Protein AF-A0A6B9T9U8-F1 (afdb_monomer_lite)

Radius of gyration: 28.08 Å; chains: 1; bounding box: 67×56×85 Å

Secondary structure (DSSP, 8-state):
--HHHHHHTTT-S--HHHHHHHHHTB-SS-B-HHHHHHHHHHHHHHHHHTTSS-HHHHHT-HHHHHHHHHHHHTS-SHHHHHHHHHHHHHTGGG-TT-HHHHHHHHHHHHHTT-HHHHHHHHHHHHHH-TT-HHHHHHHHHHHHHTT-HHHHHHHHHHHHHHSTT-HHHHHHHHHHHHT--HHHHHS--SSHHHHHHHHHS-TT-HHHHHHHHHHHTSS--HHHHHHHHHHHT-EEEE--SSSEEEEEEETTEEEEEEESS-HHHHHTS-HHHHHHHHHTHHHHHHHHHHHHTTTS-GGGEEEEEEEE-TTS-EEEEEEETT---EEEEEE-TT--B--------EEEEEEESSS---HHHHHHHHHHHH----EEEEEETTEEEEEETTEEEEEEEESSPPGGGHHHHHHTT-TT-TTHHHHHHH-SEEEEEEEE-SSS-HHHHHHHHHHHHHHHHTSTTEEEEEETTEEE-HHHHHHHGGGGGGT---HHHH-EEEEEE-SS-EEEEEESGGGGT--EEEEEEE-S-HHHHHHHHHHHHHHHHHT-----TT-EE-SSTT--EEEEEEE-SSSSSEEEEEPPPS------S-------

Structure (mmCIF, N/CA/C/O backbone):
data_AF-A0A6B9T9U8-F1
#
_entry.id   AF-A0A6B9T9U8-F1
#
loop_
_atom_site.group_PDB
_atom_site.id
_atom_site.type_symbol
_atom_site.label_atom_id
_atom_site.label_alt_id
_atom_site.label_comp_id
_atom_site.label_asym_id
_atom_site.label_entity_id
_atom_site.label_seq_id
_atom_site.pdbx_PDB_ins_code
_atom_site.Cartn_x
_atom_site.Cartn_y
_atom_site.Cartn_z
_atom_site.occupancy
_atom_site.B_iso_or_equiv
_atom_site.auth_seq_id
_atom_site.auth_comp_id
_atom_site.auth_asym_id
_atom_site.auth_atom_id
_atom_site.pdbx_PDB_model_num
ATOM 1 N N . MET A 1 1 ? 21.891 10.801 -8.562 1.00 57.41 1 MET A N 1
ATOM 2 C CA . MET A 1 1 ? 21.589 10.541 -9.995 1.00 57.41 1 MET A CA 1
ATOM 3 C C . MET A 1 1 ? 22.778 10.953 -10.886 1.00 57.41 1 MET A C 1
ATOM 5 O O . MET A 1 1 ? 23.517 11.842 -10.484 1.00 57.41 1 MET A O 1
ATOM 9 N N . SER A 1 2 ? 23.027 10.328 -12.053 1.00 59.81 2 SER A N 1
ATOM 10 C CA . SER A 1 2 ? 24.164 10.709 -12.928 1.00 59.81 2 SER A CA 1
ATOM 11 C C . SER A 1 2 ? 23.860 11.951 -13.785 1.00 59.81 2 SER A C 1
ATOM 13 O O . SER A 1 2 ? 22.699 12.237 -14.079 1.00 59.81 2 SER A O 1
ATOM 15 N N . GLY A 1 3 ? 24.895 12.685 -14.219 1.00 62.59 3 GLY A N 1
ATOM 16 C CA . GLY A 1 3 ? 24.739 13.912 -15.022 1.00 62.59 3 GLY A CA 1
ATOM 17 C C . GLY A 1 3 ? 23.951 13.718 -16.326 1.00 62.59 3 GLY A C 1
ATOM 18 O O . GLY A 1 3 ? 23.125 14.557 -16.661 1.00 62.59 3 GLY A O 1
ATOM 19 N N . LYS A 1 4 ? 24.098 12.560 -16.986 1.00 67.06 4 LYS A N 1
ATOM 20 C CA . LYS A 1 4 ? 23.342 12.214 -18.206 1.00 67.06 4 LYS A CA 1
ATOM 21 C C . LYS A 1 4 ? 21.826 12.126 -17.976 1.00 67.06 4 LYS A C 1
ATOM 23 O O . LYS A 1 4 ? 21.056 12.428 -18.881 1.00 67.06 4 LYS A O 1
ATOM 28 N N . VAL A 1 5 ? 21.375 11.716 -16.785 1.00 70.88 5 VAL A N 1
ATOM 29 C CA . VAL A 1 5 ? 19.930 11.662 -16.490 1.00 70.88 5 VAL A CA 1
ATOM 30 C C . VAL A 1 5 ? 19.358 13.069 -16.364 1.00 70.88 5 VAL A C 1
ATOM 32 O O . VAL A 1 5 ? 18.259 13.325 -16.843 1.00 70.88 5 VAL A O 1
ATOM 35 N N . ARG A 1 6 ? 20.125 13.999 -15.779 1.00 76.50 6 ARG A N 1
ATOM 36 C CA . ARG A 1 6 ? 19.736 15.413 -15.694 1.00 76.50 6 ARG A CA 1
ATOM 37 C C . ARG A 1 6 ? 19.635 16.053 -17.078 1.00 76.50 6 ARG A C 1
ATOM 39 O O . ARG A 1 6 ? 18.700 16.810 -17.307 1.00 76.50 6 ARG A O 1
ATOM 46 N N . ASP A 1 7 ? 20.509 15.677 -18.012 1.00 78.69 7 ASP A N 1
ATOM 47 C CA . ASP A 1 7 ? 20.436 16.146 -19.404 1.00 78.69 7 ASP A CA 1
ATOM 48 C C . ASP A 1 7 ? 19.134 15.713 -20.102 1.00 78.69 7 ASP A C 1
ATOM 50 O O . ASP A 1 7 ? 18.573 16.472 -20.889 1.00 78.69 7 ASP A O 1
ATOM 54 N N . CYS A 1 8 ? 18.604 14.526 -19.779 1.00 81.12 8 CYS A N 1
ATOM 55 C CA . CYS A 1 8 ? 17.328 14.048 -20.326 1.00 81.12 8 CYS A CA 1
ATOM 56 C C . CYS A 1 8 ? 16.124 14.858 -19.819 1.00 81.12 8 CYS A C 1
ATOM 58 O O . CYS A 1 8 ? 15.069 14.844 -20.441 1.00 81.12 8 CYS A O 1
ATOM 60 N N . MET A 1 9 ? 16.267 15.558 -18.693 1.00 85.25 9 MET A N 1
ATOM 61 C CA . MET A 1 9 ? 15.198 16.329 -18.053 1.00 85.25 9 MET A CA 1
ATOM 62 C C . MET A 1 9 ? 15.313 17.835 -18.331 1.00 85.25 9 MET A C 1
ATOM 64 O O . MET A 1 9 ? 14.672 18.627 -17.651 1.00 85.25 9 MET A O 1
ATOM 68 N N . ALA A 1 10 ? 16.119 18.252 -19.314 1.00 83.25 10 ALA A N 1
ATOM 69 C CA . ALA A 1 10 ? 16.402 19.668 -19.568 1.00 83.25 10 ALA A CA 1
ATOM 70 C C . ALA A 1 10 ? 15.153 20.516 -19.879 1.00 83.25 10 ALA A C 1
ATOM 72 O O . ALA A 1 10 ? 15.107 21.685 -19.501 1.00 83.25 10 ALA A O 1
ATOM 73 N N . ASP A 1 11 ? 14.148 19.925 -20.530 1.00 88.19 11 ASP A N 1
ATOM 74 C CA . ASP A 1 11 ? 12.878 20.581 -20.868 1.00 88.19 11 ASP A CA 1
ATOM 75 C C . ASP A 1 11 ? 11.760 20.288 -19.842 1.00 88.19 11 ASP A C 1
ATOM 77 O O . ASP A 1 11 ? 10.593 20.591 -20.098 1.00 88.19 11 ASP A O 1
ATOM 81 N N . SER A 1 12 ? 12.099 19.685 -18.694 1.00 94.06 12 SER A N 1
ATOM 82 C CA . SER A 1 12 ? 11.129 19.331 -17.654 1.00 94.06 12 SER A CA 1
ATOM 83 C C . SER A 1 12 ? 10.611 20.559 -16.901 1.00 94.06 12 SER A C 1
ATOM 85 O O . SER A 1 12 ? 11.309 21.559 -16.722 1.00 94.06 12 SER A O 1
ATOM 87 N N . VAL A 1 13 ? 9.383 20.459 -16.392 1.00 94.94 13 VAL A N 1
ATOM 88 C CA . VAL A 1 13 ? 8.813 21.412 -15.432 1.00 94.94 13 VAL A CA 1
ATOM 89 C C . VAL A 1 13 ? 9.414 21.283 -14.028 1.00 94.94 13 VAL A C 1
ATOM 91 O O . VAL A 1 13 ? 9.210 22.184 -13.213 1.00 94.94 13 VAL A O 1
ATOM 94 N N . LEU A 1 14 ? 10.129 20.192 -13.730 1.00 94.62 14 LEU A N 1
ATOM 95 C CA . LEU A 1 14 ? 10.857 20.020 -12.473 1.00 94.62 14 LEU A CA 1
ATOM 96 C C . LEU A 1 14 ? 12.117 20.891 -12.485 1.00 94.62 14 LEU A C 1
ATOM 98 O O . LEU A 1 14 ? 13.016 20.701 -13.307 1.00 94.62 14 LEU A O 1
ATOM 102 N N . GLY A 1 15 ? 12.185 21.851 -11.564 1.00 92.19 15 GLY A N 1
ATOM 103 C CA . GLY A 1 15 ? 13.358 22.689 -11.385 1.00 92.19 15 GLY A CA 1
ATOM 104 C C . GLY A 1 15 ? 14.465 21.992 -10.585 1.00 92.19 15 GLY A C 1
ATOM 105 O O . GLY A 1 15 ? 14.296 20.878 -10.084 1.00 92.19 15 GLY A O 1
ATOM 106 N N . PRO A 1 16 ? 15.627 22.653 -10.429 1.00 91.00 16 PRO A N 1
ATOM 107 C CA . PRO A 1 16 ? 16.719 22.136 -9.610 1.00 91.00 16 PRO A CA 1
ATOM 108 C C . PRO A 1 16 ? 16.324 21.879 -8.150 1.00 91.00 16 PRO A C 1
ATOM 110 O O . PRO A 1 16 ? 16.787 20.899 -7.579 1.00 91.00 16 PRO A O 1
ATOM 113 N N . GLU A 1 17 ? 15.466 22.728 -7.571 1.00 93.06 17 GLU A N 1
ATOM 114 C CA . GLU A 1 17 ? 14.981 22.586 -6.189 1.00 93.06 17 GLU A CA 1
ATOM 115 C C . GLU A 1 17 ? 14.070 21.360 -6.041 1.00 93.06 17 GLU A C 1
ATOM 117 O O . GLU A 1 17 ? 14.211 20.590 -5.089 1.00 93.06 17 GLU A O 1
ATOM 122 N N . GLU A 1 18 ? 13.173 21.128 -7.005 1.00 94.56 18 GLU A N 1
ATOM 123 C CA . GLU A 1 18 ? 12.340 19.925 -7.033 1.00 94.56 18 GLU A CA 1
ATOM 124 C C . GLU A 1 18 ? 13.182 18.655 -7.168 1.00 94.56 18 GLU A C 1
ATOM 126 O O . GLU A 1 18 ? 12.938 17.677 -6.466 1.00 94.56 18 GLU A O 1
ATOM 131 N N . ILE A 1 19 ? 14.192 18.669 -8.042 1.00 93.19 19 ILE A N 1
ATOM 132 C CA . ILE A 1 19 ? 15.103 17.532 -8.225 1.00 93.19 19 ILE A CA 1
ATOM 133 C C . ILE A 1 19 ? 15.910 17.268 -6.951 1.00 93.19 19 ILE A C 1
ATOM 135 O O . ILE A 1 19 ? 16.050 16.112 -6.568 1.00 93.19 19 ILE A O 1
ATOM 139 N N . GLU A 1 20 ? 16.424 18.304 -6.287 1.00 92.62 20 GLU A N 1
ATOM 140 C CA . GLU A 1 20 ? 17.148 18.161 -5.016 1.00 92.62 20 GLU A CA 1
ATOM 141 C C . GLU A 1 20 ? 16.243 17.590 -3.918 1.00 92.62 20 GLU A C 1
ATOM 143 O O . GLU A 1 20 ? 16.653 16.694 -3.183 1.00 92.62 20 GLU A O 1
ATOM 148 N N . THR A 1 21 ? 14.989 18.044 -3.858 1.00 92.06 21 THR A N 1
ATOM 149 C CA . THR A 1 21 ? 13.997 17.508 -2.918 1.00 92.06 21 THR A CA 1
ATOM 150 C C . THR A 1 21 ? 13.725 16.032 -3.201 1.00 92.06 21 THR A C 1
ATOM 152 O O . THR A 1 21 ? 13.789 15.215 -2.288 1.00 92.06 21 THR A O 1
ATOM 155 N N . LEU A 1 22 ? 13.499 15.665 -4.464 1.00 92.00 22 LEU A N 1
ATOM 156 C CA . LEU A 1 22 ? 13.301 14.274 -4.877 1.00 92.00 22 LEU A CA 1
ATOM 157 C C . LEU A 1 22 ? 14.518 13.397 -4.559 1.00 92.00 22 LEU A C 1
ATOM 159 O O . LEU A 1 22 ? 14.362 12.297 -4.048 1.00 92.00 22 LEU A O 1
ATOM 163 N N . GLU A 1 23 ? 15.734 13.886 -4.800 1.00 91.69 23 GLU A N 1
ATOM 164 C CA . GLU A 1 23 ? 16.964 13.171 -4.442 1.00 91.69 23 GLU A CA 1
ATOM 165 C C . GLU A 1 23 ? 17.125 13.002 -2.921 1.00 91.69 23 GLU A C 1
ATOM 167 O O . GLU A 1 23 ? 17.728 12.020 -2.499 1.00 91.69 23 GLU A O 1
ATOM 172 N N . SER A 1 24 ? 16.568 13.904 -2.104 1.00 91.50 24 SER A N 1
ATOM 173 C CA . SER A 1 24 ? 16.678 13.849 -0.638 1.00 91.50 24 SER A CA 1
ATOM 174 C C . SER A 1 24 ? 15.858 12.739 0.031 1.00 91.50 24 SER A C 1
ATOM 176 O O . SER A 1 24 ? 16.153 12.386 1.169 1.00 91.50 24 SER A O 1
ATOM 178 N N . PHE A 1 25 ? 14.880 12.155 -0.670 1.00 84.38 25 PHE A N 1
ATOM 179 C CA . PHE A 1 25 ? 14.114 10.996 -0.185 1.00 84.38 25 PHE A CA 1
ATOM 180 C C . PHE A 1 25 ? 14.916 9.684 -0.227 1.00 84.38 25 PHE A C 1
ATOM 182 O O . PHE A 1 25 ? 14.414 8.642 0.183 1.00 84.38 25 PHE A O 1
ATOM 189 N N . SER A 1 26 ? 16.147 9.711 -0.743 1.00 83.31 26 SER A N 1
ATOM 190 C CA . SER A 1 26 ? 17.066 8.577 -0.712 1.00 83.31 26 SER A CA 1
ATOM 191 C C . SER A 1 26 ? 18.318 8.948 0.073 1.00 83.31 26 SER A C 1
ATOM 193 O O . SER A 1 26 ? 18.995 9.927 -0.249 1.00 83.31 26 SER A O 1
ATOM 195 N N . ASP A 1 27 ? 18.659 8.153 1.085 1.00 75.00 27 ASP A N 1
ATOM 196 C CA . ASP A 1 27 ? 19.883 8.334 1.878 1.00 75.00 27 ASP A CA 1
ATOM 197 C C . ASP A 1 27 ? 21.062 7.480 1.373 1.00 75.00 27 ASP A C 1
ATOM 199 O O . ASP A 1 27 ? 22.164 7.525 1.924 1.00 75.00 27 ASP A O 1
ATOM 203 N N . GLY A 1 28 ? 20.844 6.741 0.280 1.00 69.75 28 GLY A N 1
ATOM 204 C CA . GLY A 1 28 ? 21.808 5.822 -0.320 1.00 69.75 28 GLY A CA 1
ATOM 205 C C . GLY A 1 28 ? 21.727 4.386 0.203 1.00 69.75 28 GLY A C 1
ATOM 206 O O . GLY A 1 28 ? 22.351 3.523 -0.407 1.00 69.75 28 GLY A O 1
ATOM 207 N N . SER A 1 29 ? 20.957 4.131 1.264 1.00 65.19 29 SER A N 1
ATOM 208 C CA . SER A 1 29 ? 20.604 2.786 1.745 1.00 65.19 29 SER A CA 1
ATOM 209 C C . SER A 1 29 ? 19.120 2.480 1.578 1.00 65.19 29 SER A C 1
ATOM 211 O O . SER A 1 29 ? 18.763 1.415 1.097 1.00 65.19 29 SER A O 1
ATOM 213 N N . THR A 1 30 ? 18.255 3.436 1.904 1.00 68.50 30 THR A N 1
ATOM 214 C CA . THR A 1 30 ? 16.802 3.315 1.796 1.00 68.50 30 THR A CA 1
ATOM 215 C C . THR A 1 30 ? 16.254 4.443 0.933 1.00 68.50 30 THR A C 1
ATOM 217 O O . THR A 1 30 ? 16.894 5.483 0.737 1.00 68.50 30 THR A O 1
ATOM 220 N N . THR A 1 31 ? 15.085 4.215 0.340 1.00 80.56 31 THR A N 1
ATOM 221 C CA . THR A 1 31 ? 14.420 5.204 -0.510 1.00 80.56 31 THR A CA 1
ATOM 222 C C . THR A 1 31 ? 12.949 5.297 -0.137 1.00 80.56 31 THR A C 1
ATOM 224 O O . THR A 1 31 ? 12.203 4.339 -0.324 1.00 80.56 31 THR A O 1
ATOM 227 N N . ASP A 1 32 ? 12.520 6.468 0.335 1.00 80.38 32 ASP A N 1
ATOM 228 C CA . ASP A 1 32 ? 11.115 6.765 0.623 1.00 80.38 32 ASP A CA 1
ATOM 229 C C . ASP A 1 32 ? 10.344 7.031 -0.681 1.00 80.38 32 ASP A C 1
ATOM 231 O O . ASP A 1 32 ? 10.138 8.167 -1.122 1.00 80.38 32 ASP A O 1
ATOM 235 N N . CYS A 1 33 ? 9.959 5.943 -1.348 1.00 85.19 33 CYS A N 1
ATOM 236 C CA . CYS A 1 33 ? 9.251 5.989 -2.624 1.00 85.19 33 CYS A CA 1
ATOM 237 C C . CYS A 1 33 ? 7.841 6.582 -2.479 1.00 85.19 33 CYS A C 1
ATOM 239 O O . CYS A 1 33 ? 7.398 7.329 -3.355 1.00 85.19 33 CYS A O 1
ATOM 241 N N . SER A 1 34 ? 7.157 6.310 -1.367 1.00 76.19 34 SER A N 1
ATOM 242 C CA . SER A 1 34 ? 5.830 6.861 -1.077 1.00 76.19 34 SER A CA 1
ATOM 243 C C . SER A 1 34 ? 5.881 8.382 -0.924 1.00 76.19 34 SER A C 1
ATOM 245 O O . SER A 1 34 ? 5.108 9.088 -1.578 1.00 76.19 34 SER A O 1
ATOM 247 N N . GLY A 1 35 ? 6.853 8.901 -0.167 1.00 74.00 35 GLY A N 1
ATOM 248 C CA . GLY A 1 35 ? 7.089 10.337 -0.026 1.00 74.00 35 GLY A CA 1
ATOM 249 C C . GLY A 1 35 ? 7.425 11.024 -1.354 1.00 74.00 35 GLY A C 1
ATOM 250 O O . GLY A 1 35 ? 6.921 12.116 -1.633 1.00 74.00 35 GLY A O 1
ATOM 251 N N . MET A 1 36 ? 8.191 10.369 -2.240 1.00 88.25 36 MET A N 1
ATOM 252 C CA . MET A 1 36 ? 8.434 10.885 -3.596 1.00 88.25 36 MET A CA 1
ATOM 253 C C . MET A 1 36 ? 7.139 11.015 -4.411 1.00 88.25 36 MET A C 1
ATOM 255 O O . MET A 1 36 ? 6.932 12.035 -5.077 1.00 88.25 36 MET A O 1
ATOM 259 N N . LEU A 1 37 ? 6.268 9.999 -4.385 1.00 79.69 37 LEU A N 1
ATOM 260 C CA . LEU A 1 37 ? 4.998 10.016 -5.120 1.00 79.69 37 LEU A CA 1
ATOM 261 C C . LEU A 1 37 ? 4.042 11.083 -4.574 1.00 79.69 37 LEU A C 1
ATOM 263 O O . LEU A 1 37 ? 3.439 11.819 -5.361 1.00 79.69 37 LEU A O 1
ATOM 267 N N . GLU A 1 38 ? 3.954 11.221 -3.250 1.00 75.81 38 GLU A N 1
ATOM 268 C CA . GLU A 1 38 ? 3.172 12.270 -2.588 1.00 75.81 38 GLU A CA 1
ATOM 269 C C . GLU A 1 38 ? 3.676 13.666 -2.988 1.00 75.81 38 GLU A C 1
ATOM 271 O O . GLU A 1 38 ? 2.897 14.520 -3.432 1.00 75.81 38 GLU A O 1
ATOM 276 N N . TYR A 1 39 ? 4.994 13.883 -2.934 1.00 81.88 39 TYR A N 1
ATOM 277 C CA . TYR A 1 39 ? 5.615 15.137 -3.353 1.00 81.88 39 TYR A CA 1
ATOM 278 C C . TYR A 1 39 ? 5.298 15.480 -4.813 1.00 81.88 39 TYR A C 1
ATOM 280 O O . TYR A 1 39 ? 4.893 16.608 -5.110 1.00 81.88 39 TYR A O 1
ATOM 288 N N . LEU A 1 40 ? 5.440 14.520 -5.734 1.00 86.38 40 LEU A N 1
ATOM 289 C CA . LEU A 1 40 ? 5.128 14.715 -7.154 1.00 86.38 40 LEU A CA 1
ATOM 290 C C . LEU A 1 40 ? 3.643 15.030 -7.364 1.00 86.38 40 LEU A C 1
ATOM 292 O O . LEU A 1 40 ? 3.316 15.950 -8.119 1.00 86.38 40 LEU A O 1
ATOM 296 N N . GLY A 1 41 ? 2.747 14.329 -6.665 1.00 71.31 41 GLY A N 1
ATOM 297 C CA . GLY A 1 41 ? 1.310 14.599 -6.686 1.00 71.31 41 GLY A CA 1
ATOM 298 C C . GLY A 1 41 ? 0.982 16.030 -6.248 1.00 71.31 41 GLY A C 1
ATOM 299 O O . GLY A 1 41 ? 0.256 16.750 -6.944 1.00 71.31 41 GLY A O 1
ATOM 300 N N . HIS A 1 42 ? 1.583 16.494 -5.149 1.00 73.75 42 HIS A N 1
ATOM 301 C CA . HIS A 1 42 ? 1.441 17.873 -4.682 1.00 73.75 42 HIS A CA 1
ATOM 302 C C . HIS A 1 42 ? 2.052 18.891 -5.640 1.00 73.75 42 HIS A C 1
ATOM 304 O O . HIS A 1 42 ? 1.430 19.923 -5.911 1.00 73.75 42 HIS A O 1
ATOM 310 N N . PHE A 1 43 ? 3.237 18.615 -6.183 1.00 87.19 43 PHE A N 1
ATOM 311 C CA . PHE A 1 43 ? 3.893 19.483 -7.153 1.00 87.19 43 PHE A CA 1
ATOM 312 C C . PHE A 1 43 ? 3.019 19.692 -8.397 1.00 87.19 43 PHE A C 1
ATOM 314 O O . PHE A 1 43 ? 2.827 20.838 -8.823 1.00 87.19 43 PHE A O 1
ATOM 321 N N . ILE A 1 44 ? 2.444 18.609 -8.937 1.00 79.69 44 ILE A N 1
ATOM 322 C CA . ILE A 1 44 ? 1.529 18.644 -10.085 1.00 79.69 44 ILE A CA 1
ATOM 323 C C . ILE A 1 44 ? 0.268 19.434 -9.728 1.00 79.69 44 ILE A C 1
ATOM 325 O O . ILE A 1 44 ? -0.061 20.402 -10.415 1.00 79.69 44 ILE A O 1
ATOM 329 N N . SER A 1 45 ? -0.409 19.074 -8.634 1.00 67.75 45 SER A N 1
ATOM 330 C CA . SER A 1 45 ? -1.655 19.719 -8.196 1.00 67.75 45 SER A CA 1
ATOM 331 C C . SER A 1 45 ? -1.480 21.227 -7.964 1.00 67.75 45 SER A C 1
ATOM 333 O O . SER A 1 45 ? -2.250 22.059 -8.465 1.00 67.75 45 SER A O 1
ATOM 335 N N . ARG A 1 46 ? -0.396 21.618 -7.282 1.00 71.88 46 ARG A N 1
ATOM 336 C CA . ARG A 1 46 ? -0.053 23.024 -7.050 1.00 71.88 46 ARG A CA 1
ATOM 337 C C . ARG A 1 46 ? 0.281 23.740 -8.359 1.00 71.88 46 ARG A C 1
ATOM 339 O O . ARG A 1 46 ? -0.209 24.835 -8.597 1.00 71.88 46 ARG A O 1
ATOM 346 N N . GLY A 1 47 ? 1.078 23.129 -9.234 1.00 78.25 47 GLY A N 1
ATOM 347 C CA . GLY A 1 47 ? 1.464 23.742 -10.508 1.00 78.25 47 GLY A CA 1
ATOM 348 C C . GLY A 1 47 ? 0.301 23.962 -11.468 1.00 78.25 47 GLY A C 1
ATOM 349 O O . GLY A 1 47 ? 0.245 25.007 -12.119 1.00 78.25 47 GLY A O 1
ATOM 350 N N . VAL A 1 48 ? -0.657 23.033 -11.495 1.00 71.62 48 VAL A N 1
ATOM 351 C CA . VAL A 1 48 ? -1.895 23.170 -12.271 1.00 71.62 48 VAL A CA 1
ATOM 352 C C . VAL A 1 48 ? -2.792 24.262 -11.691 1.00 71.62 48 VAL A C 1
ATOM 354 O O . VAL A 1 48 ? -3.265 25.116 -12.441 1.00 71.62 48 VAL A O 1
ATOM 357 N N . SER A 1 49 ? -2.995 24.290 -10.370 1.00 68.06 49 SER A N 1
ATOM 358 C CA . SER A 1 49 ? -3.849 25.304 -9.729 1.00 68.06 49 SER A CA 1
ATOM 359 C C . SER A 1 49 ? -3.273 26.725 -9.816 1.00 68.06 49 SER A C 1
ATOM 361 O O . SER A 1 49 ? -4.022 27.683 -10.000 1.00 68.06 49 SER A O 1
ATOM 363 N N . GLU A 1 50 ? -1.946 26.867 -9.778 1.00 87.25 50 GLU A N 1
ATOM 364 C CA . GLU A 1 50 ? -1.232 28.136 -9.976 1.00 87.25 50 GLU A CA 1
ATOM 365 C C . GLU A 1 50 ? -1.116 28.548 -11.458 1.00 87.25 50 GLU A C 1
ATOM 367 O O . GLU A 1 50 ? -0.665 29.655 -11.758 1.00 87.25 50 GLU A O 1
ATOM 372 N N . GLY A 1 51 ? -1.492 27.675 -12.398 1.00 88.44 51 GLY A N 1
ATOM 373 C CA . GLY A 1 51 ? -1.382 27.926 -13.836 1.00 88.44 51 GLY A CA 1
ATOM 374 C C . GLY A 1 51 ? 0.057 27.947 -14.371 1.00 88.44 51 GLY A C 1
ATOM 375 O O . GLY A 1 51 ? 0.296 28.526 -15.432 1.00 88.44 51 GLY A O 1
ATOM 376 N N . ARG A 1 52 ? 1.018 27.329 -13.664 1.00 94.62 52 ARG A N 1
ATOM 377 C CA . ARG A 1 52 ? 2.421 27.195 -14.114 1.00 94.62 52 ARG A CA 1
ATOM 378 C C . ARG A 1 52 ? 2.543 26.270 -15.325 1.00 94.62 52 ARG A C 1
ATOM 380 O O . ARG A 1 52 ? 3.348 26.519 -16.218 1.00 94.62 52 ARG A O 1
ATOM 387 N N . PHE A 1 53 ? 1.725 25.225 -15.351 1.00 95.81 53 PHE A N 1
ATOM 388 C CA . PHE A 1 53 ? 1.576 24.276 -16.449 1.00 95.81 53 PHE A CA 1
ATOM 389 C C . PHE A 1 53 ? 0.188 23.627 -16.378 1.00 95.81 53 PHE A C 1
ATOM 391 O O . PHE A 1 53 ? -0.519 23.733 -15.381 1.00 95.81 53 PHE A O 1
ATOM 398 N N . THR A 1 54 ? -0.222 22.962 -17.451 1.00 89.12 54 THR A N 1
ATOM 399 C CA . THR A 1 54 ? -1.470 22.189 -17.511 1.00 89.12 54 THR A CA 1
ATOM 400 C C . THR A 1 54 ? -1.253 20.748 -17.056 1.00 89.12 54 THR A C 1
ATOM 402 O O . THR A 1 54 ? -0.147 20.223 -17.147 1.00 89.12 54 THR A O 1
ATOM 405 N N . GLU A 1 55 ? -2.324 20.065 -16.652 1.00 81.12 55 GLU A N 1
ATOM 406 C CA . GLU A 1 55 ? -2.299 18.627 -16.339 1.00 81.12 55 GLU A CA 1
ATOM 407 C C . GLU A 1 55 ? -1.763 17.797 -17.519 1.00 81.12 55 GLU A C 1
ATOM 409 O O . GLU A 1 55 ? -0.939 16.903 -17.346 1.00 81.12 55 GLU A O 1
ATOM 414 N N . LYS A 1 56 ? -2.137 18.168 -18.751 1.00 90.38 56 LYS A N 1
ATOM 415 C CA . LYS A 1 56 ? -1.604 17.540 -19.964 1.00 90.38 56 LYS A CA 1
ATOM 416 C C . LYS A 1 56 ? -0.087 17.713 -20.097 1.00 90.38 56 LYS A C 1
ATOM 418 O O . LYS A 1 56 ? 0.573 16.786 -20.546 1.00 90.38 56 LYS A O 1
ATOM 423 N N . GLN A 1 57 ? 0.451 18.884 -19.748 1.00 93.31 57 GLN A N 1
ATOM 424 C CA . GLN A 1 57 ? 1.899 19.109 -19.751 1.00 93.31 57 GLN A CA 1
ATOM 425 C C . GLN A 1 57 ? 2.583 18.283 -18.662 1.00 93.31 57 GLN A C 1
ATOM 427 O O . GLN A 1 57 ? 3.586 17.656 -18.955 1.00 93.31 57 GLN A O 1
ATOM 432 N N . ALA A 1 58 ? 2.013 18.211 -17.456 1.00 89.19 58 ALA A N 1
ATOM 433 C CA . ALA A 1 58 ? 2.561 17.395 -16.374 1.00 89.19 58 ALA A CA 1
ATOM 434 C C . ALA A 1 58 ? 2.604 15.894 -16.727 1.00 89.19 58 ALA A C 1
ATOM 436 O O . ALA A 1 58 ? 3.619 15.241 -16.518 1.00 89.19 58 ALA A O 1
ATOM 437 N N . HIS A 1 59 ? 1.539 15.349 -17.324 1.00 88.44 59 HIS A N 1
ATOM 438 C CA . HIS A 1 59 ? 1.500 13.949 -17.774 1.00 88.44 59 HIS A CA 1
ATOM 439 C C . HIS A 1 59 ? 2.314 13.660 -19.045 1.00 88.44 59 HIS A C 1
ATOM 441 O O . HIS A 1 59 ? 2.483 12.494 -19.397 1.00 88.44 59 HIS A O 1
ATOM 447 N N . HIS A 1 60 ? 2.790 14.697 -19.740 1.00 96.88 60 HIS A N 1
ATOM 448 C CA . HIS A 1 60 ? 3.697 14.604 -20.890 1.00 96.88 60 HIS A CA 1
ATOM 449 C C . HIS A 1 60 ? 5.105 15.121 -20.545 1.00 96.88 60 HIS A C 1
ATOM 451 O O . HIS A 1 60 ? 5.875 15.477 -21.429 1.00 96.88 60 HIS A O 1
ATOM 457 N N . ASP A 1 61 ? 5.449 15.184 -19.258 1.00 97.38 61 ASP A N 1
ATOM 458 C CA . ASP A 1 61 ? 6.757 15.633 -18.793 1.00 97.38 61 ASP A CA 1
ATOM 459 C C . ASP A 1 61 ? 7.680 14.437 -18.536 1.00 97.38 61 ASP A C 1
ATOM 461 O O . ASP A 1 61 ? 7.387 13.573 -17.704 1.00 97.38 61 ASP A O 1
ATOM 465 N N . LEU A 1 62 ? 8.815 14.385 -19.241 1.00 96.88 62 LEU A N 1
ATOM 466 C CA . LEU A 1 62 ? 9.760 13.274 -19.118 1.00 96.88 62 LEU A CA 1
ATOM 467 C C . LEU A 1 62 ? 10.382 13.194 -17.716 1.00 96.88 62 LEU A C 1
ATOM 469 O O . LEU A 1 62 ? 10.570 12.093 -17.207 1.00 96.88 62 LEU A O 1
ATOM 473 N N . GLY A 1 63 ? 10.677 14.326 -17.072 1.00 96.25 63 GLY A N 1
ATOM 474 C CA . GLY A 1 63 ? 11.259 14.343 -15.729 1.00 96.25 63 GLY A CA 1
ATOM 475 C C . GLY A 1 63 ? 10.303 13.778 -14.682 1.00 96.25 63 GLY A C 1
ATOM 476 O O . GLY A 1 63 ? 10.688 12.892 -13.919 1.00 96.25 63 GLY A O 1
ATOM 477 N N . ILE A 1 64 ? 9.041 14.219 -14.699 1.00 96.50 64 ILE A N 1
ATOM 478 C CA . ILE A 1 64 ? 7.990 13.679 -13.827 1.00 96.50 64 ILE A CA 1
ATOM 479 C C . ILE A 1 64 ? 7.811 12.184 -14.084 1.00 96.50 64 ILE A C 1
ATOM 481 O O . ILE A 1 64 ? 7.877 11.399 -13.142 1.00 96.50 64 ILE A O 1
ATOM 485 N N . ALA A 1 65 ? 7.638 11.767 -15.343 1.00 97.94 65 ALA A N 1
ATOM 486 C CA . ALA A 1 65 ? 7.432 10.358 -15.675 1.00 97.94 65 ALA A CA 1
ATOM 487 C C . ALA A 1 65 ? 8.606 9.476 -15.221 1.00 97.94 65 ALA A C 1
ATOM 489 O O . ALA A 1 65 ? 8.396 8.374 -14.714 1.00 97.94 65 ALA A O 1
ATOM 490 N N . LEU A 1 66 ? 9.844 9.964 -15.355 1.00 97.38 66 LEU A N 1
ATOM 491 C CA . LEU A 1 66 ? 11.028 9.267 -14.867 1.00 97.38 66 LEU A CA 1
ATOM 492 C C . LEU A 1 66 ? 11.014 9.121 -13.344 1.00 97.38 66 LEU A C 1
ATOM 494 O O . LEU A 1 66 ? 11.311 8.027 -12.868 1.00 97.38 66 LEU A O 1
ATOM 498 N N . TRP A 1 67 ? 10.702 10.172 -12.586 1.00 96.38 67 TRP A N 1
ATOM 499 C CA . TRP A 1 67 ? 10.676 10.110 -11.121 1.00 96.38 67 TRP A CA 1
ATOM 500 C C . TRP A 1 67 ? 9.511 9.287 -10.572 1.00 96.38 67 TRP A C 1
ATOM 502 O O . TRP A 1 67 ? 9.733 8.488 -9.668 1.00 96.38 67 TRP A O 1
ATOM 512 N N . VAL A 1 68 ? 8.319 9.383 -11.172 1.00 95.69 68 VAL A N 1
ATOM 513 C CA . VAL A 1 68 ? 7.199 8.487 -10.845 1.00 95.69 68 VAL A CA 1
ATOM 514 C C . VAL A 1 68 ? 7.615 7.038 -11.073 1.00 95.69 68 VAL A C 1
ATOM 516 O O . VAL A 1 68 ? 7.508 6.221 -10.170 1.00 95.69 68 VAL A O 1
ATOM 519 N N . ALA A 1 69 ? 8.178 6.719 -12.241 1.00 97.44 69 ALA A N 1
ATOM 520 C CA . ALA A 1 69 ? 8.628 5.361 -12.523 1.00 97.44 69 ALA A CA 1
ATOM 521 C C . ALA A 1 69 ? 9.794 4.900 -11.642 1.00 97.44 69 ALA A C 1
ATOM 523 O O . ALA A 1 69 ? 9.954 3.704 -11.433 1.00 97.44 69 ALA A O 1
ATOM 524 N N . TYR A 1 70 ? 10.629 5.819 -11.151 1.00 95.25 70 TYR A N 1
ATOM 525 C CA . TYR A 1 70 ? 11.661 5.476 -10.181 1.00 95.25 70 TYR A CA 1
ATOM 526 C C . TYR A 1 70 ? 11.033 5.013 -8.874 1.00 95.25 70 TYR A C 1
ATOM 528 O O . TYR A 1 70 ? 11.325 3.905 -8.452 1.00 95.25 70 TYR A O 1
ATOM 536 N N . ALA A 1 71 ? 10.159 5.821 -8.277 1.00 92.38 71 ALA A N 1
ATOM 537 C CA . ALA A 1 71 ? 9.502 5.460 -7.028 1.00 92.38 71 ALA A CA 1
ATOM 538 C C . ALA A 1 71 ? 8.655 4.190 -7.196 1.00 92.38 71 ALA A C 1
ATOM 540 O O . ALA A 1 71 ? 8.824 3.228 -6.459 1.00 92.38 71 ALA A O 1
ATOM 541 N N . CYS A 1 72 ? 7.822 4.138 -8.238 1.00 92.38 72 CYS A N 1
ATOM 542 C CA . CYS A 1 72 ? 6.945 3.005 -8.498 1.00 92.38 72 CYS A CA 1
ATOM 543 C C . CYS A 1 72 ? 7.693 1.679 -8.700 1.00 92.38 72 CYS A C 1
ATOM 545 O O . CYS A 1 72 ? 7.315 0.677 -8.109 1.00 92.38 72 CYS A O 1
ATOM 547 N N . ASN A 1 73 ? 8.757 1.652 -9.510 1.00 94.19 73 ASN A N 1
ATOM 548 C CA . ASN A 1 73 ? 9.478 0.403 -9.768 1.00 94.19 73 ASN A CA 1
ATOM 549 C C . ASN A 1 73 ? 10.296 -0.090 -8.558 1.00 94.19 73 ASN A C 1
ATOM 551 O O . ASN A 1 73 ? 10.806 -1.199 -8.624 1.00 94.19 73 ASN A O 1
ATOM 555 N N . ASN A 1 74 ? 10.473 0.718 -7.505 1.00 89.62 74 ASN A N 1
ATOM 556 C CA . ASN A 1 74 ? 11.159 0.307 -6.272 1.00 89.62 74 ASN A CA 1
ATOM 557 C C . ASN A 1 74 ? 10.181 -0.031 -5.128 1.00 89.62 74 ASN A C 1
ATOM 559 O O . ASN A 1 74 ? 10.638 -0.414 -4.061 1.00 89.62 74 ASN A O 1
ATOM 563 N N . LEU A 1 75 ? 8.861 0.104 -5.329 1.00 84.06 75 LEU A N 1
ATOM 564 C CA . LEU A 1 75 ? 7.843 -0.362 -4.368 1.00 84.06 75 LEU A CA 1
ATOM 565 C C . LEU A 1 75 ? 7.529 -1.859 -4.518 1.00 84.06 75 LEU A C 1
ATOM 567 O O . LEU A 1 75 ? 6.945 -2.461 -3.627 1.00 84.06 75 LEU A O 1
ATOM 571 N N . ASP A 1 76 ? 7.959 -2.459 -5.632 1.00 83.25 76 ASP A N 1
ATOM 572 C CA . ASP A 1 76 ? 7.938 -3.905 -5.870 1.00 83.25 76 ASP A CA 1
ATOM 573 C C . ASP A 1 76 ? 6.554 -4.586 -5.831 1.00 83.25 76 ASP A C 1
ATOM 575 O O . ASP A 1 76 ? 6.443 -5.794 -5.620 1.00 83.25 76 ASP A O 1
ATOM 579 N N . ASP A 1 77 ? 5.499 -3.843 -6.177 1.00 86.12 77 ASP A N 1
ATOM 580 C CA . ASP A 1 77 ? 4.156 -4.374 -6.432 1.00 86.12 77 ASP A CA 1
ATOM 581 C C . ASP A 1 77 ? 3.631 -4.067 -7.847 1.00 86.12 77 ASP A C 1
ATOM 583 O O . ASP A 1 77 ? 4.096 -3.180 -8.574 1.00 86.12 77 ASP A O 1
ATOM 587 N N . TYR A 1 78 ? 2.631 -4.848 -8.255 1.00 87.75 78 TYR A N 1
ATOM 588 C CA . TYR A 1 78 ? 2.073 -4.825 -9.601 1.00 87.75 78 TYR A CA 1
ATOM 589 C C . TYR A 1 78 ? 1.439 -3.475 -9.974 1.00 87.75 78 TYR A C 1
ATOM 591 O O . TYR A 1 78 ? 1.621 -2.990 -11.094 1.00 87.75 78 TYR A O 1
ATOM 599 N N . GLU A 1 79 ? 0.685 -2.868 -9.064 1.00 86.31 79 GLU A N 1
ATOM 600 C CA . GLU A 1 79 ? -0.058 -1.628 -9.270 1.00 86.31 79 GLU A CA 1
ATOM 601 C C . GLU A 1 79 ? 0.884 -0.462 -9.562 1.00 86.31 79 GLU A C 1
ATOM 603 O O . GLU A 1 79 ? 0.626 0.356 -10.461 1.00 86.31 79 GLU A O 1
ATOM 608 N N . HIS A 1 80 ? 2.009 -0.408 -8.856 1.00 91.38 80 HIS A N 1
ATOM 609 C CA . HIS A 1 80 ? 3.032 0.590 -9.102 1.00 91.38 80 HIS A CA 1
ATOM 610 C C . HIS A 1 80 ? 3.788 0.313 -10.406 1.00 91.38 80 HIS A C 1
ATOM 612 O O . HIS A 1 80 ? 3.969 1.248 -11.191 1.00 91.38 80 HIS A O 1
ATOM 618 N N . TYR A 1 81 ? 4.113 -0.939 -10.746 1.00 95.75 81 TYR A N 1
ATOM 619 C CA . TYR A 1 81 ? 4.652 -1.257 -12.078 1.00 95.75 81 TYR A CA 1
ATOM 620 C C . TYR A 1 81 ? 3.687 -0.865 -13.212 1.00 95.75 81 TYR A C 1
ATOM 622 O O . TYR A 1 81 ? 4.110 -0.297 -14.227 1.00 95.75 81 TYR A O 1
ATOM 630 N N . TYR A 1 82 ? 2.381 -1.092 -13.040 1.00 94.56 82 TYR A N 1
ATOM 631 C CA . TYR A 1 82 ? 1.357 -0.653 -13.989 1.00 94.56 82 TYR A CA 1
ATOM 632 C C . TYR A 1 82 ? 1.333 0.872 -14.112 1.00 94.56 82 TYR A C 1
ATOM 634 O O . TYR A 1 82 ? 1.376 1.403 -15.227 1.00 94.56 82 TYR A O 1
ATOM 642 N N . THR A 1 83 ? 1.350 1.578 -12.981 1.00 92.69 83 THR A N 1
ATOM 643 C CA . THR A 1 83 ? 1.403 3.044 -12.921 1.00 92.69 83 THR A CA 1
ATOM 644 C C . THR A 1 83 ? 2.644 3.588 -13.630 1.00 92.69 83 THR A C 1
ATOM 646 O O . THR A 1 83 ? 2.527 4.478 -14.476 1.00 92.69 83 THR A O 1
ATOM 649 N N . ALA A 1 84 ? 3.823 3.019 -13.376 1.00 97.88 84 ALA A N 1
ATOM 650 C CA . ALA A 1 84 ? 5.055 3.379 -14.071 1.00 97.88 84 ALA A CA 1
ATOM 651 C C . ALA A 1 84 ? 4.927 3.177 -15.587 1.00 97.88 84 ALA A C 1
ATOM 653 O O . ALA A 1 84 ? 5.312 4.055 -16.364 1.00 97.88 84 ALA A O 1
ATOM 654 N N . SER A 1 85 ? 4.344 2.054 -16.022 1.00 97.81 85 SER A N 1
ATOM 655 C CA . SER A 1 85 ? 4.131 1.774 -17.444 1.00 97.81 85 SER A CA 1
ATOM 656 C C . SER A 1 85 ? 3.216 2.815 -18.104 1.00 97.81 85 SER A C 1
ATOM 658 O O . SER A 1 85 ? 3.521 3.299 -19.195 1.00 97.81 85 SER A O 1
ATOM 660 N N . GLU A 1 86 ? 2.152 3.234 -17.414 1.00 95.88 86 GLU A N 1
ATOM 661 C CA . GLU A 1 86 ? 1.217 4.256 -17.883 1.00 95.88 86 GLU A CA 1
ATOM 662 C C . GLU A 1 86 ? 1.897 5.618 -18.035 1.00 95.88 86 GLU A C 1
ATOM 664 O O . GLU A 1 86 ? 1.782 6.248 -19.089 1.00 95.88 86 GLU A O 1
ATOM 669 N N . TRP A 1 87 ? 2.649 6.060 -17.026 1.00 97.25 87 TRP A N 1
ATOM 670 C CA . TRP A 1 87 ? 3.375 7.332 -17.070 1.00 97.25 87 TRP A CA 1
ATOM 671 C C . TRP A 1 87 ? 4.447 7.352 -18.159 1.00 97.25 87 TRP A C 1
ATOM 673 O O . TRP A 1 87 ? 4.522 8.302 -18.940 1.00 97.25 87 TRP A O 1
ATOM 683 N N . LEU A 1 88 ? 5.249 6.292 -18.258 1.00 98.50 88 LEU A N 1
ATOM 684 C CA . LEU A 1 88 ? 6.335 6.215 -19.234 1.00 98.50 88 LEU A CA 1
ATOM 685 C C . LEU A 1 88 ? 5.822 6.091 -20.670 1.00 98.50 88 LEU A C 1
ATOM 687 O O . LEU A 1 88 ? 6.437 6.660 -21.573 1.00 98.50 88 LEU A O 1
ATOM 691 N N . SER A 1 89 ? 4.686 5.417 -20.890 1.00 97.75 89 SER A N 1
ATOM 692 C CA . SER A 1 89 ? 4.078 5.295 -22.222 1.00 97.75 89 SER A CA 1
ATOM 693 C C . SER A 1 89 ? 3.678 6.648 -22.818 1.00 97.75 89 SER A C 1
ATOM 695 O O . SER A 1 89 ? 3.739 6.833 -24.034 1.00 97.75 89 SER A O 1
ATOM 697 N N . ARG A 1 90 ? 3.309 7.616 -21.969 1.00 97.69 90 ARG A N 1
ATOM 698 C CA . ARG A 1 90 ? 2.864 8.947 -22.402 1.00 97.69 90 ARG A CA 1
ATOM 699 C C . ARG A 1 90 ? 4.008 9.783 -22.955 1.00 97.69 90 ARG A C 1
ATOM 701 O O . ARG A 1 90 ? 3.739 10.644 -23.776 1.00 97.69 90 ARG A O 1
ATOM 708 N N . VAL A 1 91 ? 5.249 9.511 -22.556 1.00 97.88 91 VAL A N 1
ATOM 709 C CA . VAL A 1 91 ? 6.436 10.303 -22.923 1.00 97.88 91 VAL A CA 1
ATOM 710 C C . VAL A 1 91 ? 7.368 9.587 -23.911 1.00 97.88 91 VAL A C 1
ATOM 712 O O . VAL A 1 91 ? 8.495 10.030 -24.125 1.00 97.88 91 VAL A O 1
ATOM 715 N N . GLU A 1 92 ? 6.928 8.486 -24.536 1.00 97.62 92 GLU A N 1
ATOM 716 C CA . GLU A 1 92 ? 7.751 7.724 -25.494 1.00 97.62 92 GLU A CA 1
ATOM 717 C C . GLU A 1 92 ? 8.262 8.587 -26.664 1.00 97.62 92 GLU A C 1
ATOM 719 O O . GLU A 1 92 ? 9.388 8.400 -27.129 1.00 97.62 92 GLU A O 1
ATOM 724 N N . ASP A 1 93 ? 7.465 9.546 -27.138 1.00 96.44 93 ASP A N 1
ATOM 725 C CA . ASP A 1 93 ? 7.806 10.422 -28.264 1.00 96.44 93 ASP A CA 1
ATOM 726 C C . ASP A 1 93 ? 8.937 11.415 -27.956 1.00 96.44 93 ASP A C 1
ATOM 728 O O . ASP A 1 93 ? 9.595 11.892 -28.884 1.00 96.44 93 ASP A O 1
ATOM 732 N N . ILE A 1 94 ? 9.198 11.685 -26.674 1.00 95.56 94 ILE A N 1
ATOM 733 C CA . ILE A 1 94 ? 10.241 12.607 -26.200 1.00 95.56 94 ILE A CA 1
ATOM 734 C C . ILE A 1 94 ? 11.380 11.904 -25.444 1.00 95.56 94 ILE A C 1
ATOM 736 O O . ILE A 1 94 ? 12.309 12.563 -24.989 1.00 95.56 94 ILE A O 1
ATOM 740 N N . ALA A 1 95 ? 11.358 10.571 -25.341 1.00 94.88 95 ALA A N 1
ATOM 741 C CA . ALA A 1 95 ? 12.324 9.793 -24.561 1.00 94.88 95 ALA A CA 1
ATOM 742 C C . ALA A 1 95 ? 13.558 9.297 -25.344 1.00 94.88 95 ALA A C 1
ATOM 744 O O . ALA A 1 95 ? 14.394 8.568 -24.800 1.00 94.88 95 ALA A O 1
ATOM 745 N N . SER A 1 96 ? 13.686 9.645 -26.628 1.00 93.62 96 SER A N 1
ATOM 746 C CA . SER A 1 96 ? 14.786 9.148 -27.464 1.00 93.62 96 SER A CA 1
ATOM 747 C C . SER A 1 96 ? 16.156 9.543 -26.900 1.00 93.62 96 SER A C 1
ATOM 749 O O . SER A 1 96 ? 16.371 10.683 -26.495 1.00 93.62 96 SER A O 1
ATOM 751 N N . GLY A 1 97 ? 17.094 8.594 -26.870 1.00 91.31 97 GLY A N 1
ATOM 752 C CA . GLY A 1 97 ? 18.416 8.783 -26.268 1.00 91.31 97 GLY A CA 1
ATOM 753 C C . GLY A 1 97 ? 18.455 8.686 -24.737 1.00 91.31 97 GLY A C 1
ATOM 754 O O . GLY A 1 97 ? 19.545 8.707 -24.173 1.00 91.31 97 GLY A O 1
ATOM 755 N N . CYS A 1 98 ? 17.316 8.544 -24.048 1.00 94.69 98 CYS A N 1
ATOM 756 C CA . CYS A 1 98 ? 17.280 8.416 -22.591 1.00 94.69 98 CYS A CA 1
ATOM 757 C C . CYS A 1 98 ? 17.387 6.945 -22.160 1.00 94.69 98 CYS A C 1
ATOM 759 O O . CYS A 1 98 ? 16.380 6.240 -22.051 1.00 94.69 98 CYS A O 1
ATOM 761 N N . GLY A 1 99 ? 18.602 6.470 -21.865 1.00 94.81 99 GLY A N 1
ATOM 762 C CA . GLY A 1 99 ? 18.827 5.094 -21.401 1.00 94.81 99 GLY A CA 1
ATOM 763 C C . GLY A 1 99 ? 17.998 4.718 -20.165 1.00 94.81 99 GLY A C 1
ATOM 764 O O . GLY A 1 99 ? 17.466 3.610 -20.099 1.00 94.81 99 GLY A O 1
ATOM 765 N N . VAL A 1 100 ? 17.820 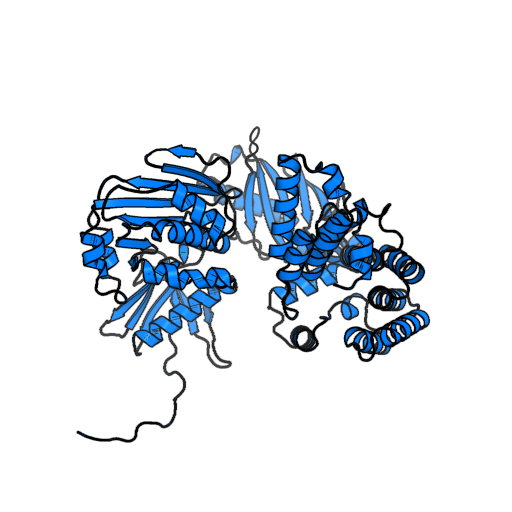5.660 -19.232 1.00 95.38 100 VAL A N 1
ATOM 766 C CA . VAL A 1 100 ? 17.016 5.479 -18.009 1.00 95.38 100 VAL A CA 1
ATOM 767 C C . VAL A 1 100 ? 15.549 5.208 -18.328 1.00 95.38 100 VAL A C 1
ATOM 769 O O . VAL A 1 100 ? 14.951 4.328 -17.711 1.00 95.38 100 VAL A O 1
ATOM 772 N N . TRP A 1 101 ? 14.972 5.939 -19.286 1.00 97.75 101 TRP A N 1
ATOM 773 C CA . TRP A 1 101 ? 13.581 5.743 -19.688 1.00 97.75 101 TRP A CA 1
ATOM 774 C C . TRP A 1 101 ? 13.374 4.341 -20.259 1.00 97.75 101 TRP A C 1
ATOM 776 O O . TRP A 1 101 ? 12.479 3.630 -19.807 1.00 97.75 101 TRP A O 1
ATOM 786 N N . TYR A 1 102 ? 14.244 3.911 -21.183 1.00 98.25 102 TYR A N 1
ATOM 787 C CA . TYR A 1 102 ? 14.167 2.573 -21.779 1.00 98.25 102 TYR A CA 1
ATOM 788 C C . TYR A 1 102 ? 14.225 1.470 -20.723 1.00 98.25 102 TYR A C 1
ATOM 790 O O . TYR A 1 102 ? 13.417 0.545 -20.767 1.00 98.25 102 TYR A O 1
ATOM 798 N N . TYR A 1 103 ? 15.134 1.598 -19.758 1.00 97.94 103 TYR A N 1
ATOM 799 C CA . TYR A 1 103 ? 15.284 0.635 -18.673 1.00 97.94 103 TYR A CA 1
ATOM 800 C C . TYR A 1 103 ? 14.042 0.587 -17.783 1.00 97.94 103 TYR A C 1
ATOM 802 O O . TYR A 1 103 ? 13.462 -0.478 -17.583 1.00 97.94 103 TYR A O 1
ATOM 810 N N . ARG A 1 104 ? 13.594 1.741 -17.270 1.00 97.94 104 ARG A N 1
ATOM 811 C CA . ARG A 1 104 ? 12.429 1.800 -16.374 1.00 97.94 104 ARG A CA 1
ATOM 812 C C . ARG A 1 104 ? 11.163 1.316 -17.073 1.00 97.94 104 ARG A C 1
ATOM 814 O O . ARG A 1 104 ? 10.383 0.590 -16.463 1.00 97.94 104 ARG A O 1
ATOM 821 N N . TYR A 1 105 ? 10.994 1.653 -18.352 1.00 98.62 105 TYR A N 1
ATOM 822 C CA . TYR A 1 105 ? 9.821 1.245 -19.117 1.00 98.62 105 TYR A CA 1
ATOM 823 C C . TYR A 1 105 ? 9.843 -0.242 -19.453 1.00 98.62 105 TYR A C 1
ATOM 825 O O . TYR A 1 105 ? 8.817 -0.906 -19.334 1.00 98.62 105 TYR A O 1
ATOM 833 N N . ALA A 1 106 ? 11.004 -0.789 -19.820 1.00 98.62 106 ALA A N 1
ATOM 834 C CA . ALA A 1 106 ? 11.137 -2.218 -20.064 1.00 98.62 106 ALA A CA 1
ATOM 835 C C . ALA A 1 106 ? 10.835 -3.041 -18.804 1.00 98.62 106 ALA A C 1
ATOM 837 O O . ALA A 1 106 ? 10.071 -3.998 -18.899 1.00 98.62 106 ALA A O 1
ATOM 838 N N . ASN A 1 107 ? 11.349 -2.645 -17.634 1.00 98.25 107 ASN A N 1
ATOM 839 C CA . ASN A 1 107 ? 11.023 -3.333 -16.381 1.00 98.25 107 ASN A CA 1
ATOM 840 C C . ASN A 1 107 ? 9.533 -3.208 -16.040 1.00 98.25 107 ASN A C 1
ATOM 842 O O . ASN A 1 107 ? 8.883 -4.224 -15.823 1.00 98.25 107 ASN A O 1
ATOM 846 N N . ALA A 1 108 ? 8.949 -2.007 -16.121 1.00 98.25 108 ALA A N 1
ATOM 847 C CA . ALA A 1 108 ? 7.514 -1.827 -15.892 1.00 98.25 108 ALA A CA 1
ATOM 848 C C . ALA A 1 108 ? 6.661 -2.713 -16.822 1.00 98.25 108 ALA A C 1
ATOM 850 O O . ALA A 1 108 ? 5.730 -3.380 -16.380 1.00 98.25 108 ALA A O 1
ATOM 851 N N . LEU A 1 109 ? 7.009 -2.798 -18.112 1.00 98.56 109 LEU A N 1
ATOM 852 C CA . LEU A 1 109 ? 6.338 -3.686 -19.065 1.00 98.56 109 LEU A CA 1
ATOM 853 C C . LEU A 1 109 ? 6.517 -5.170 -18.723 1.00 98.56 109 LEU A C 1
ATOM 855 O O . LEU A 1 109 ? 5.575 -5.944 -18.886 1.00 98.56 109 LEU A O 1
ATOM 859 N N . MET A 1 110 ? 7.709 -5.574 -18.288 1.00 98.44 110 MET A N 1
ATOM 860 C CA . MET A 1 110 ? 8.012 -6.950 -17.900 1.00 98.44 110 MET A CA 1
ATOM 861 C C . MET A 1 110 ? 7.148 -7.391 -16.716 1.00 98.44 110 MET A C 1
ATOM 863 O O . MET A 1 110 ? 6.430 -8.377 -16.859 1.00 98.44 110 MET A O 1
ATOM 867 N N . TYR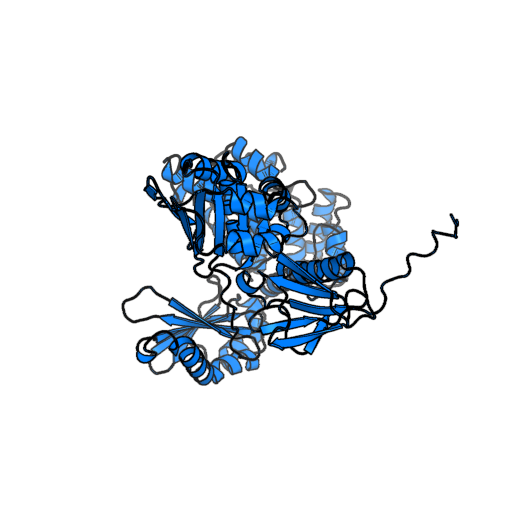 A 1 111 ? 7.127 -6.616 -15.628 1.00 97.62 111 TYR A N 1
ATOM 868 C CA . TYR A 1 111 ? 6.270 -6.849 -14.455 1.00 97.62 111 TYR A CA 1
ATOM 869 C C . TYR A 1 111 ? 4.771 -6.696 -14.765 1.00 97.62 111 TYR A C 1
ATOM 871 O O . TYR A 1 111 ? 3.924 -7.285 -14.102 1.00 97.62 111 TYR A O 1
ATOM 879 N N . CYS A 1 112 ? 4.420 -6.003 -15.853 1.00 97.44 112 CYS A N 1
ATOM 880 C CA . CYS A 1 112 ? 3.059 -5.973 -16.393 1.00 97.44 112 CYS A CA 1
ATOM 881 C C . CYS A 1 112 ? 2.710 -7.153 -17.320 1.00 97.44 112 CYS A C 1
ATOM 883 O O . CYS A 1 112 ? 1.754 -7.051 -18.095 1.00 97.44 112 CYS A O 1
ATOM 885 N N . GLY A 1 113 ? 3.464 -8.254 -17.301 1.00 97.69 113 GLY A N 1
ATOM 886 C CA . GLY A 1 113 ? 3.163 -9.450 -18.095 1.00 97.69 113 GLY A CA 1
ATOM 887 C C . GLY A 1 113 ? 3.533 -9.345 -19.579 1.00 97.69 113 GLY A C 1
ATOM 888 O O . GLY A 1 113 ? 3.008 -10.095 -20.411 1.00 97.69 113 GLY A O 1
ATOM 889 N N . LYS A 1 114 ? 4.403 -8.394 -19.960 1.00 98.00 114 LYS A N 1
ATOM 890 C CA . LYS A 1 114 ? 4.756 -8.094 -21.365 1.00 98.00 114 LYS A CA 1
ATOM 891 C C . LYS A 1 114 ? 6.264 -8.256 -21.657 1.00 98.00 114 LYS A C 1
ATOM 893 O O . LYS A 1 114 ? 6.851 -7.360 -22.274 1.00 98.00 114 LYS A O 1
ATOM 898 N N . PRO A 1 115 ? 6.907 -9.402 -21.340 1.00 98.38 115 PRO A N 1
ATOM 899 C CA . PRO A 1 115 ? 8.354 -9.591 -21.518 1.00 98.38 115 PRO A CA 1
ATOM 900 C C . PRO A 1 115 ? 8.819 -9.442 -22.978 1.00 98.38 115 PRO A C 1
ATOM 902 O O . PRO A 1 115 ? 9.914 -8.954 -23.241 1.00 98.38 115 PRO A O 1
ATOM 905 N N . GLY A 1 116 ? 7.974 -9.786 -23.958 1.00 98.44 116 GLY A N 1
ATOM 906 C CA . GLY A 1 116 ? 8.297 -9.576 -25.375 1.00 98.44 116 GLY A CA 1
ATOM 907 C C . GLY A 1 116 ? 8.425 -8.093 -25.747 1.00 98.44 116 GLY A C 1
ATOM 908 O O . GLY A 1 116 ? 9.344 -7.714 -26.465 1.00 98.44 116 GLY A O 1
ATOM 909 N N . ARG A 1 117 ? 7.548 -7.236 -25.206 1.00 98.38 117 ARG A N 1
ATOM 910 C CA . ARG A 1 117 ? 7.629 -5.778 -25.398 1.00 98.38 117 ARG A CA 1
ATOM 911 C C . ARG A 1 117 ? 8.802 -5.193 -24.620 1.00 98.38 117 ARG A C 1
ATOM 913 O O . ARG A 1 117 ? 9.507 -4.348 -25.158 1.00 98.38 117 ARG A O 1
ATOM 920 N N . ALA A 1 118 ? 9.041 -5.671 -23.400 1.00 98.75 118 ALA A N 1
ATOM 921 C CA . ALA A 1 118 ? 10.215 -5.289 -22.621 1.00 98.75 118 ALA A CA 1
ATOM 922 C C . ALA A 1 118 ? 11.516 -5.540 -23.406 1.00 98.75 118 ALA A C 1
ATOM 924 O O . ALA A 1 118 ? 12.361 -4.650 -23.485 1.00 98.75 118 ALA A O 1
ATOM 925 N N . LEU A 1 119 ? 11.631 -6.691 -24.087 1.00 98.81 119 LEU A N 1
ATOM 926 C CA . LEU A 1 119 ? 12.798 -7.022 -24.912 1.00 98.81 119 LEU A CA 1
ATOM 927 C C . LEU A 1 119 ? 13.014 -5.997 -26.033 1.00 98.81 119 LEU A C 1
ATOM 929 O O . LEU A 1 119 ? 14.134 -5.520 -26.212 1.00 98.81 119 LEU A O 1
ATOM 933 N N . GLU A 1 120 ? 11.952 -5.616 -26.752 1.00 98.50 120 GLU A N 1
ATOM 934 C CA . GLU A 1 120 ? 12.023 -4.601 -27.814 1.00 98.50 120 GLU A CA 1
ATOM 935 C C . GLU A 1 120 ? 12.582 -3.263 -27.294 1.00 98.50 120 GLU A C 1
ATOM 937 O O . GLU A 1 120 ? 13.416 -2.637 -27.959 1.00 98.50 120 GLU A O 1
ATOM 942 N N . TYR A 1 121 ? 12.151 -2.824 -26.104 1.00 98.56 121 TYR A N 1
ATOM 943 C CA . TYR A 1 121 ? 12.625 -1.576 -25.497 1.00 98.56 121 TYR A CA 1
ATOM 944 C C . TYR A 1 121 ? 14.042 -1.689 -24.941 1.00 98.56 121 TYR A C 1
ATOM 946 O O . TYR A 1 121 ? 14.821 -0.764 -25.157 1.00 98.56 121 TYR A O 1
ATOM 954 N N . CYS A 1 122 ? 14.431 -2.811 -24.333 1.00 98.19 122 CYS A N 1
ATOM 955 C CA . CYS A 1 122 ? 15.821 -3.036 -23.930 1.00 98.19 122 CYS A CA 1
ATOM 956 C C . CYS A 1 122 ? 16.773 -3.006 -25.136 1.00 98.19 122 CYS A C 1
ATOM 958 O O . CYS A 1 122 ? 17.816 -2.356 -25.087 1.00 98.19 122 CYS A O 1
ATOM 960 N N . GLU A 1 123 ? 16.409 -3.649 -26.253 1.00 98.50 123 GLU A N 1
ATOM 961 C CA . GLU A 1 123 ? 17.214 -3.634 -27.482 1.00 98.50 123 GLU A CA 1
ATOM 962 C C . GLU A 1 123 ? 17.334 -2.238 -28.107 1.00 98.50 123 GLU A C 1
ATOM 964 O O . GLU A 1 123 ? 18.363 -1.902 -28.700 1.00 98.50 123 GLU A O 1
ATOM 969 N N . ARG A 1 124 ? 16.291 -1.407 -28.007 1.00 98.12 124 ARG A N 1
ATOM 970 C CA . ARG A 1 124 ? 16.365 0.016 -28.378 1.00 98.12 124 ARG A CA 1
ATOM 971 C C . ARG A 1 124 ? 17.256 0.790 -27.407 1.00 98.12 124 ARG A C 1
ATOM 973 O O . ARG A 1 124 ? 18.161 1.478 -27.871 1.00 98.12 124 ARG A O 1
ATOM 980 N N . GLY A 1 125 ? 17.074 0.600 -26.103 1.00 97.44 125 GLY A N 1
ATOM 981 C CA . GLY A 1 125 ? 17.827 1.271 -25.046 1.00 97.44 125 GLY A CA 1
ATOM 982 C C . GLY A 1 125 ? 19.333 1.086 -25.181 1.00 97.44 125 GLY A C 1
ATOM 983 O O . GLY A 1 125 ? 20.062 2.071 -25.230 1.00 97.44 125 GLY A O 1
ATOM 984 N N . VAL A 1 126 ? 19.809 -0.149 -25.369 1.00 97.88 126 VAL A N 1
ATOM 985 C CA . VAL A 1 126 ? 21.252 -0.414 -25.547 1.00 97.88 126 VAL A CA 1
ATOM 986 C C . VAL A 1 126 ? 21.827 0.114 -26.868 1.00 97.88 126 VAL A C 1
ATOM 988 O O . VAL A 1 126 ? 23.044 0.225 -27.003 1.00 97.88 126 VAL A O 1
ATOM 991 N N . ARG A 1 127 ? 20.988 0.412 -27.872 1.00 97.81 127 ARG A N 1
ATOM 992 C CA . ARG A 1 127 ? 21.428 1.059 -29.121 1.00 97.81 127 ARG A CA 1
ATOM 993 C C . ARG A 1 127 ? 21.496 2.575 -28.983 1.00 97.81 127 ARG A C 1
ATOM 995 O O . ARG A 1 127 ? 22.380 3.179 -29.584 1.00 97.81 127 ARG A O 1
ATOM 1002 N N . GLU A 1 128 ? 20.554 3.169 -28.256 1.00 96.00 128 GLU A N 1
ATOM 1003 C CA . GLU A 1 128 ? 20.442 4.623 -28.101 1.00 96.00 128 GLU A CA 1
ATOM 1004 C C . GLU A 1 128 ? 21.357 5.173 -27.000 1.00 96.00 128 GLU A C 1
ATOM 1006 O O . GLU A 1 128 ? 21.974 6.214 -27.206 1.00 96.00 128 GLU A O 1
ATOM 1011 N N . ASP A 1 129 ? 21.515 4.455 -25.887 1.00 95.31 129 ASP A N 1
ATOM 1012 C CA . ASP A 1 129 ? 22.445 4.801 -24.806 1.00 95.31 129 ASP A CA 1
ATOM 1013 C C . ASP A 1 129 ? 23.207 3.549 -24.328 1.00 95.31 129 ASP A C 1
ATOM 1015 O O . ASP A 1 129 ? 22.896 2.972 -23.281 1.00 95.31 129 ASP A O 1
ATOM 1019 N N . PRO A 1 130 ? 24.208 3.083 -25.104 1.00 96.12 130 PRO A N 1
ATOM 1020 C CA . PRO A 1 130 ? 24.970 1.872 -24.790 1.00 96.12 130 PRO A CA 1
ATOM 1021 C C . PRO A 1 130 ? 25.778 1.966 -23.490 1.00 96.12 130 PRO A C 1
ATOM 1023 O O . PRO A 1 130 ? 26.205 0.929 -22.982 1.00 96.12 130 PRO A O 1
ATOM 1026 N N . ASP A 1 131 ? 25.998 3.177 -22.971 1.00 95.06 131 ASP A N 1
ATOM 1027 C CA . ASP A 1 131 ? 26.756 3.419 -21.743 1.00 95.06 131 ASP A CA 1
ATOM 1028 C C . ASP A 1 131 ? 25.880 3.331 -20.485 1.00 95.06 131 ASP A C 1
ATOM 1030 O O . ASP A 1 131 ? 26.411 3.414 -19.378 1.00 95.06 131 ASP A O 1
ATOM 1034 N N . TYR A 1 132 ? 24.554 3.200 -20.623 1.00 95.06 132 TYR A N 1
ATOM 1035 C CA . TYR A 1 132 ? 23.664 3.005 -19.483 1.00 95.06 132 TYR A CA 1
ATOM 1036 C C . TYR A 1 132 ? 23.606 1.515 -19.111 1.00 95.06 132 TYR A C 1
ATOM 1038 O O . TYR A 1 132 ? 22.997 0.725 -19.842 1.00 95.06 132 TYR A O 1
ATOM 1046 N N . PRO A 1 133 ? 24.231 1.100 -17.993 1.00 96.00 133 PRO A N 1
ATOM 1047 C CA . PRO A 1 133 ? 24.484 -0.310 -17.711 1.00 96.00 133 PRO A CA 1
ATOM 1048 C C . PRO A 1 133 ? 23.197 -1.110 -17.518 1.00 96.00 133 PRO A C 1
ATOM 1050 O O . PRO A 1 133 ? 23.083 -2.212 -18.042 1.00 96.00 133 PRO A O 1
ATOM 1053 N N . TRP A 1 134 ? 22.194 -0.543 -16.853 1.00 96.38 134 TRP A N 1
ATOM 1054 C CA . TRP A 1 134 ? 21.014 -1.288 -16.410 1.00 96.38 134 TRP A CA 1
ATOM 1055 C C . TRP A 1 134 ? 20.129 -1.794 -17.562 1.00 96.38 134 TRP A C 1
ATOM 1057 O O . TRP A 1 134 ? 19.490 -2.834 -17.435 1.00 96.38 134 TRP A O 1
ATOM 1067 N N . ASN A 1 135 ? 20.179 -1.163 -18.745 1.00 97.38 135 ASN A N 1
ATOM 1068 C CA . ASN A 1 135 ? 19.549 -1.726 -19.949 1.00 97.38 135 ASN A CA 1
ATOM 1069 C C . ASN A 1 135 ? 20.153 -3.085 -20.337 1.00 97.38 135 ASN A C 1
ATOM 1071 O O . ASN A 1 135 ? 19.436 -3.955 -20.828 1.00 97.38 135 ASN A O 1
ATOM 1075 N N . TRP A 1 136 ? 21.460 -3.277 -20.132 1.00 98.56 136 TRP A N 1
ATOM 1076 C CA . TRP A 1 136 ? 22.130 -4.547 -20.404 1.00 98.56 136 TRP A CA 1
ATOM 1077 C C . TRP A 1 136 ? 21.734 -5.636 -19.404 1.00 98.56 136 TRP A C 1
ATOM 1079 O O . TRP A 1 136 ? 21.672 -6.798 -19.800 1.00 98.56 136 TRP A O 1
ATOM 1089 N N . LEU A 1 137 ? 21.428 -5.276 -18.153 1.00 98.12 137 LEU A N 1
ATOM 1090 C CA . LEU A 1 137 ? 20.973 -6.217 -17.126 1.00 98.12 137 LEU A CA 1
ATOM 1091 C C . LEU A 1 137 ? 19.628 -6.843 -17.525 1.00 98.12 137 LEU A C 1
ATOM 1093 O O . LEU A 1 137 ? 19.562 -8.044 -17.794 1.00 98.12 137 LEU A O 1
ATOM 1097 N N . THR A 1 138 ? 18.592 -6.016 -17.706 1.00 98.06 138 THR A N 1
ATOM 1098 C CA . THR A 1 138 ? 17.265 -6.480 -18.148 1.00 98.06 138 THR A CA 1
ATOM 1099 C C . THR A 1 138 ? 17.333 -7.161 -19.524 1.00 98.06 138 THR A C 1
ATOM 1101 O O . THR A 1 138 ? 16.690 -8.189 -19.746 1.00 98.06 138 THR A O 1
ATOM 1104 N N . LEU A 1 139 ? 18.167 -6.669 -20.455 1.00 98.75 139 LEU A N 1
ATOM 1105 C CA . LEU A 1 139 ? 18.365 -7.329 -21.754 1.00 98.75 139 LEU A CA 1
ATOM 1106 C C . LEU A 1 139 ? 18.940 -8.743 -21.602 1.00 98.75 139 LEU A C 1
ATOM 1108 O O . LEU A 1 139 ? 18.539 -9.645 -22.338 1.00 98.75 139 LEU A O 1
ATOM 1112 N N . GLY A 1 140 ? 19.887 -8.938 -20.681 1.00 98.62 140 GLY A N 1
ATOM 1113 C CA . GLY A 1 140 ? 20.483 -10.238 -20.396 1.00 98.62 140 GLY A CA 1
ATOM 1114 C C . GLY A 1 140 ? 19.446 -11.241 -19.895 1.00 98.62 140 GLY A C 1
ATOM 1115 O O . GLY A 1 140 ? 19.329 -12.323 -20.477 1.00 98.62 140 GLY A O 1
ATOM 1116 N N . ARG A 1 141 ? 18.637 -10.839 -18.905 1.00 98.50 141 ARG A N 1
ATOM 1117 C CA . ARG A 1 141 ? 17.519 -11.631 -18.357 1.00 98.50 141 ARG A CA 1
ATOM 1118 C C . ARG A 1 141 ? 16.523 -12.041 -19.442 1.00 98.50 141 ARG A C 1
ATOM 1120 O O . ARG A 1 141 ? 16.244 -13.225 -19.641 1.00 98.50 141 ARG A O 1
ATOM 1127 N N . LEU A 1 142 ? 16.060 -11.075 -20.238 1.00 98.75 142 LEU A N 1
ATOM 1128 C CA . LEU A 1 142 ? 15.089 -11.320 -21.307 1.00 98.75 142 LEU A CA 1
ATOM 1129 C C . LEU A 1 142 ? 15.659 -12.199 -22.429 1.00 98.75 142 LEU A C 1
ATOM 1131 O O . LEU A 1 142 ? 14.979 -13.103 -22.914 1.00 98.75 142 LEU A O 1
ATOM 1135 N N . ARG A 1 143 ? 16.917 -12.000 -22.838 1.00 98.69 143 ARG A N 1
ATOM 1136 C CA . ARG A 1 143 ? 17.556 -12.868 -23.843 1.00 98.69 143 ARG A CA 1
ATOM 1137 C C . ARG A 1 143 ? 17.706 -14.299 -23.354 1.00 98.69 143 ARG A C 1
ATOM 1139 O O . ARG A 1 143 ? 17.446 -15.216 -24.130 1.00 98.69 143 ARG A O 1
ATOM 1146 N N . ALA A 1 144 ? 18.087 -14.496 -22.092 1.00 98.50 144 ALA A N 1
ATOM 1147 C CA . ALA A 1 144 ? 18.153 -15.822 -21.491 1.00 98.50 144 ALA A CA 1
ATOM 1148 C C . ALA A 1 144 ? 16.772 -16.499 -21.505 1.00 98.50 144 ALA A C 1
ATOM 1150 O O . ALA A 1 144 ? 16.656 -17.622 -21.999 1.00 98.50 144 ALA A O 1
ATOM 1151 N N . HIS A 1 145 ? 15.725 -15.778 -21.088 1.00 98.25 145 HIS A N 1
ATOM 1152 C CA . HIS A 1 145 ? 14.336 -16.243 -21.129 1.00 98.25 145 HIS A CA 1
ATOM 1153 C C . HIS A 1 145 ? 13.880 -16.671 -22.534 1.00 98.25 145 HIS A C 1
ATOM 1155 O O . HIS A 1 145 ? 13.311 -17.748 -22.705 1.00 98.25 145 HIS A O 1
ATOM 1161 N N . PHE A 1 146 ? 14.173 -15.868 -23.561 1.00 98.50 146 PHE A N 1
ATOM 1162 C CA . PHE A 1 146 ? 13.813 -16.175 -24.952 1.00 98.50 146 PHE A CA 1
ATOM 1163 C C . PHE A 1 146 ? 14.795 -17.130 -25.662 1.00 98.50 146 PHE A C 1
ATOM 1165 O O . PHE A 1 146 ? 14.665 -17.377 -26.863 1.00 98.50 146 PHE A O 1
ATOM 1172 N N . GLY A 1 147 ? 15.763 -17.704 -24.938 1.00 97.81 147 GLY A N 1
ATOM 1173 C CA . GLY A 1 147 ? 16.671 -18.738 -25.437 1.00 97.81 147 GLY A CA 1
ATOM 1174 C C . GLY A 1 147 ? 17.933 -18.236 -26.153 1.00 97.81 147 GLY A C 1
ATOM 1175 O O . GLY A 1 147 ? 18.732 -19.055 -26.612 1.00 97.81 147 GLY A O 1
ATOM 1176 N N . ASP A 1 148 ? 18.180 -16.925 -26.220 1.00 98.31 148 ASP A N 1
ATOM 1177 C CA . ASP A 1 148 ? 19.443 -16.350 -26.707 1.00 98.31 148 ASP A CA 1
ATOM 1178 C C . ASP A 1 148 ? 20.499 -16.293 -25.592 1.00 98.31 148 ASP A C 1
ATOM 1180 O O . ASP A 1 148 ? 20.938 -15.235 -25.135 1.00 98.31 148 ASP A O 1
ATOM 1184 N N . ARG A 1 149 ? 20.951 -17.473 -25.159 1.00 97.56 149 ARG A N 1
ATOM 1185 C CA . ARG A 1 149 ? 21.948 -17.598 -24.086 1.00 97.56 149 ARG A CA 1
ATOM 1186 C C . ARG A 1 149 ? 23.273 -16.901 -24.417 1.00 97.56 149 ARG A C 1
ATOM 1188 O O . ARG A 1 149 ? 23.908 -16.330 -23.536 1.00 97.56 149 ARG A O 1
ATOM 1195 N N . ARG A 1 150 ? 23.699 -16.912 -25.686 1.00 98.38 150 ARG A N 1
ATOM 1196 C CA . ARG A 1 150 ? 24.927 -16.217 -26.112 1.00 98.38 150 ARG A CA 1
ATOM 1197 C C . ARG A 1 150 ? 24.768 -14.704 -25.965 1.00 98.38 150 ARG A C 1
ATOM 1199 O O . ARG A 1 150 ? 25.644 -14.062 -25.394 1.00 98.38 150 ARG A O 1
ATOM 1206 N N . GLY A 1 151 ? 23.666 -14.147 -26.467 1.00 98.44 151 GLY A N 1
ATOM 1207 C CA . GLY A 1 151 ? 23.388 -12.721 -26.353 1.00 98.44 151 GLY A CA 1
ATOM 1208 C C . GLY A 1 151 ? 23.168 -12.260 -24.911 1.00 98.44 151 GLY A C 1
ATOM 1209 O O . GLY A 1 151 ? 23.449 -11.097 -24.619 1.00 98.44 151 GLY A O 1
ATOM 1210 N N . ALA A 1 152 ? 22.721 -13.149 -24.018 1.00 98.62 152 ALA A N 1
ATOM 1211 C CA . ALA A 1 152 ? 22.628 -12.885 -22.584 1.00 98.62 152 ALA A CA 1
ATOM 1212 C C . ALA A 1 152 ? 24.015 -12.707 -21.937 1.00 98.62 152 ALA A C 1
ATOM 1214 O O . ALA A 1 152 ? 24.267 -11.678 -21.313 1.00 98.62 152 ALA A O 1
ATOM 1215 N N . TYR A 1 153 ? 24.966 -13.624 -22.173 1.00 98.62 153 TYR A N 1
ATOM 1216 C CA . TYR A 1 153 ? 26.346 -13.454 -21.683 1.00 98.62 153 TYR A CA 1
ATOM 1217 C C . TYR A 1 153 ? 27.048 -12.232 -22.285 1.00 98.62 153 TYR A C 1
ATOM 1219 O O . TYR A 1 153 ? 27.853 -11.591 -21.612 1.00 98.62 153 TYR A O 1
ATOM 1227 N N . GLU A 1 154 ? 26.763 -11.892 -23.546 1.00 98.62 154 GLU A N 1
ATOM 1228 C CA . GLU A 1 154 ? 27.280 -10.662 -24.157 1.00 98.62 154 GLU A CA 1
ATOM 1229 C C . GLU A 1 154 ? 26.765 -9.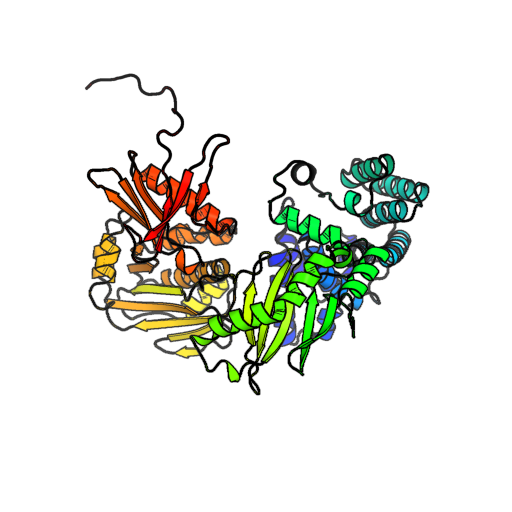415 -23.431 1.00 98.62 154 GLU A C 1
ATOM 1231 O O . GLU A 1 154 ? 27.541 -8.486 -23.215 1.00 98.62 154 GLU A O 1
ATOM 1236 N N . ALA A 1 155 ? 25.495 -9.407 -23.016 1.00 98.75 155 ALA A N 1
ATOM 1237 C CA . ALA A 1 155 ? 24.921 -8.317 -22.237 1.00 98.75 155 ALA A CA 1
ATOM 1238 C C . ALA A 1 155 ? 25.558 -8.220 -20.839 1.00 98.75 155 ALA A C 1
ATOM 1240 O O . ALA A 1 155 ? 26.004 -7.140 -20.458 1.00 98.75 155 ALA A O 1
ATOM 1241 N N . VAL A 1 156 ? 25.731 -9.347 -20.139 1.00 98.62 156 VAL A N 1
ATOM 1242 C CA . VAL A 1 156 ? 26.452 -9.407 -18.851 1.00 98.62 156 VAL A CA 1
ATOM 1243 C C . VAL A 1 156 ? 27.882 -8.877 -18.984 1.00 98.62 156 VAL A C 1
ATOM 1245 O O . VAL A 1 156 ? 28.318 -8.041 -18.197 1.00 98.62 156 VAL A O 1
ATOM 1248 N N . ALA A 1 157 ? 28.619 -9.310 -20.011 1.00 98.50 157 ALA A N 1
ATOM 1249 C CA . ALA A 1 157 ? 29.988 -8.856 -20.244 1.00 98.50 157 ALA A CA 1
ATOM 1250 C C . ALA A 1 157 ? 30.067 -7.348 -20.540 1.00 98.50 157 ALA A C 1
ATOM 1252 O O . ALA A 1 157 ? 31.049 -6.702 -20.175 1.00 98.50 157 ALA A O 1
ATOM 1253 N N . LYS A 1 158 ? 29.051 -6.780 -21.202 1.00 98.44 158 LYS A N 1
ATOM 1254 C CA . LYS A 1 158 ? 28.938 -5.330 -21.413 1.00 98.44 158 LYS A CA 1
ATOM 1255 C C . LYS A 1 158 ? 28.628 -4.590 -20.116 1.00 98.44 158 LYS A C 1
ATOM 1257 O O . LYS A 1 158 ? 29.294 -3.596 -19.847 1.00 98.44 158 LYS A O 1
ATOM 1262 N N . GLY A 1 159 ? 27.696 -5.099 -19.316 1.00 98.12 159 GLY A N 1
ATOM 1263 C CA . GLY A 1 159 ? 27.365 -4.567 -17.995 1.00 98.12 159 GLY A CA 1
ATOM 1264 C C . GLY A 1 159 ? 28.574 -4.498 -17.068 1.00 98.12 159 GLY A C 1
ATOM 1265 O O . GLY A 1 159 ? 28.949 -3.412 -16.640 1.00 98.12 159 GLY A O 1
ATOM 1266 N N . LEU A 1 160 ? 29.274 -5.621 -16.881 1.00 98.38 160 LEU A N 1
ATOM 1267 C CA . LEU A 1 160 ? 30.482 -5.703 -16.045 1.00 98.38 160 LEU A CA 1
ATOM 1268 C C . LEU A 1 160 ? 31.653 -4.853 -16.563 1.00 98.38 160 LEU A C 1
ATOM 1270 O O . LEU A 1 160 ? 32.546 -4.492 -15.801 1.00 98.38 160 LEU A O 1
ATOM 1274 N N . ALA A 1 161 ? 31.684 -4.532 -17.860 1.00 98.25 161 ALA A N 1
ATOM 1275 C CA . ALA A 1 161 ? 32.671 -3.599 -18.400 1.00 98.25 161 ALA A CA 1
ATOM 1276 C C . ALA A 1 161 ? 32.354 -2.134 -18.044 1.00 98.25 161 ALA A C 1
ATOM 1278 O O . ALA A 1 161 ? 33.275 -1.320 -17.988 1.00 98.25 161 ALA A O 1
ATOM 1279 N N . LEU A 1 162 ? 31.076 -1.800 -17.832 1.00 97.19 162 LEU A N 1
ATOM 1280 C CA . LEU A 1 162 ? 30.615 -0.474 -17.411 1.00 97.19 162 LEU A CA 1
ATOM 1281 C C . LEU A 1 162 ? 30.645 -0.322 -15.883 1.00 97.19 162 LEU A C 1
ATOM 1283 O O . LEU A 1 162 ? 31.050 0.731 -15.392 1.00 97.19 162 LEU A O 1
ATOM 1287 N N . VAL A 1 163 ? 30.255 -1.369 -15.150 1.00 96.75 163 VAL A N 1
ATOM 1288 C CA . VAL A 1 163 ? 30.231 -1.427 -13.681 1.00 96.75 163 VAL A CA 1
ATOM 1289 C C . VAL A 1 163 ? 30.970 -2.695 -13.224 1.00 96.75 163 VAL A C 1
ATOM 1291 O O . VAL A 1 163 ? 30.368 -3.765 -13.125 1.00 96.75 163 VAL A O 1
ATOM 1294 N N . PRO A 1 164 ? 32.299 -2.622 -13.024 1.00 97.44 164 PRO A N 1
ATOM 1295 C CA . PRO A 1 164 ? 33.082 -3.767 -12.568 1.00 97.44 164 PRO A CA 1
ATOM 1296 C C . PRO A 1 164 ? 32.625 -4.267 -11.194 1.00 97.44 164 PRO A C 1
ATOM 1298 O O . PRO A 1 164 ? 32.338 -3.458 -10.317 1.00 97.44 164 PRO A O 1
ATOM 1301 N N . ASP A 1 165 ? 32.621 -5.590 -11.018 1.00 94.56 165 ASP A N 1
ATOM 1302 C CA . ASP A 1 165 ? 32.288 -6.292 -9.765 1.00 94.56 165 ASP A CA 1
ATOM 1303 C C . ASP A 1 165 ? 30.860 -6.055 -9.227 1.00 94.56 165 ASP A C 1
ATOM 1305 O O . ASP A 1 165 ? 30.578 -6.350 -8.069 1.00 94.56 165 ASP A O 1
ATOM 1309 N N . ASP A 1 166 ? 29.953 -5.566 -10.075 1.00 94.44 166 ASP A N 1
ATOM 1310 C CA . ASP A 1 166 ? 28.544 -5.359 -9.738 1.00 94.44 166 ASP A CA 1
ATOM 1311 C C . ASP A 1 166 ? 27.823 -6.675 -9.393 1.00 94.44 166 ASP A C 1
ATOM 1313 O O . ASP A 1 166 ? 27.921 -7.659 -10.136 1.00 94.44 166 ASP A O 1
ATOM 1317 N N . HIS A 1 167 ? 27.104 -6.681 -8.266 1.00 92.31 167 HIS A N 1
ATOM 1318 C CA . HIS A 1 167 ? 26.438 -7.866 -7.727 1.00 92.31 167 HIS A CA 1
ATOM 1319 C C . HIS A 1 167 ? 25.382 -8.421 -8.692 1.00 92.31 167 HIS A C 1
ATOM 1321 O O . HIS A 1 167 ? 25.467 -9.589 -9.067 1.00 92.31 167 HIS A O 1
ATOM 1327 N N . GLU A 1 168 ? 24.483 -7.572 -9.195 1.00 94.06 168 GLU A N 1
ATOM 1328 C CA . GLU A 1 168 ? 23.372 -7.964 -10.072 1.00 94.06 168 GLU A CA 1
ATOM 1329 C C . GLU A 1 168 ? 23.858 -8.640 -11.361 1.00 94.06 168 GLU A C 1
ATOM 1331 O O . GLU A 1 168 ? 23.319 -9.659 -11.801 1.00 94.06 168 GLU A O 1
ATOM 1336 N N . PHE A 1 169 ? 24.922 -8.118 -11.980 1.00 97.44 169 PHE A N 1
ATOM 1337 C CA . PHE A 1 169 ? 25.490 -8.752 -13.172 1.00 97.44 169 PHE A CA 1
ATOM 1338 C C . PHE A 1 169 ? 26.189 -10.085 -12.880 1.00 97.44 169 PHE A C 1
ATOM 1340 O O . PHE A 1 169 ? 26.208 -10.970 -13.746 1.00 97.44 169 PHE A O 1
ATOM 1347 N N . LEU A 1 170 ? 26.803 -10.231 -11.704 1.00 96.12 170 LEU A N 1
ATOM 1348 C CA . LEU A 1 170 ? 27.428 -11.485 -11.285 1.00 96.12 170 LEU A CA 1
ATOM 1349 C C . LEU A 1 170 ? 26.370 -12.549 -10.971 1.00 96.12 170 LEU A C 1
ATOM 1351 O O . LEU A 1 170 ? 26.523 -13.675 -11.453 1.00 96.12 170 LEU A O 1
ATOM 1355 N N . THR A 1 171 ? 25.301 -12.174 -10.269 1.00 95.19 171 THR A N 1
ATOM 1356 C CA . THR A 1 171 ? 24.132 -13.018 -9.983 1.00 95.19 171 THR A CA 1
ATOM 1357 C C . THR A 1 171 ? 23.450 -13.443 -11.280 1.00 95.19 171 THR A C 1
ATOM 1359 O O . THR A 1 171 ? 23.328 -14.636 -11.546 1.00 95.19 171 THR A O 1
ATOM 1362 N N . LEU A 1 172 ? 23.183 -12.508 -12.202 1.00 97.31 172 LEU A N 1
ATOM 1363 C CA . LEU A 1 172 ? 22.612 -12.836 -13.512 1.00 97.31 172 LEU A CA 1
ATOM 1364 C C . LEU A 1 172 ? 23.469 -13.844 -14.295 1.00 97.31 172 LEU A C 1
ATOM 1366 O O . LEU A 1 172 ? 22.950 -14.723 -14.985 1.00 97.31 172 LEU A O 1
ATOM 1370 N N . ARG A 1 173 ? 24.801 -13.742 -14.222 1.00 97.94 173 ARG A N 1
ATOM 1371 C CA . ARG A 1 173 ? 25.681 -14.730 -14.862 1.00 97.94 173 ARG A CA 1
ATOM 1372 C C . ARG A 1 173 ? 25.460 -16.127 -14.281 1.00 97.94 173 ARG A C 1
ATOM 1374 O O . ARG A 1 173 ? 25.385 -17.085 -15.050 1.00 97.94 173 ARG A O 1
ATOM 1381 N N . GLU A 1 174 ? 25.382 -16.227 -12.957 1.00 96.62 174 GLU A N 1
ATOM 1382 C CA . GLU A 1 174 ? 25.126 -17.479 -12.246 1.00 96.62 174 GLU A CA 1
ATOM 1383 C C . GLU A 1 174 ? 23.734 -18.042 -12.570 1.00 96.62 174 GLU A C 1
ATOM 1385 O O . GLU A 1 174 ? 23.599 -19.236 -12.842 1.00 96.62 174 GLU A O 1
ATOM 1390 N N . ASP A 1 175 ? 22.715 -17.195 -12.662 1.00 97.19 175 ASP A N 1
ATOM 1391 C CA . ASP A 1 175 ? 21.366 -17.607 -13.046 1.00 97.19 175 ASP A CA 1
ATOM 1392 C C . ASP A 1 175 ? 21.304 -18.178 -14.459 1.00 97.19 175 ASP A C 1
ATOM 1394 O O . ASP A 1 175 ? 20.683 -19.221 -14.699 1.00 97.19 175 ASP A O 1
ATOM 1398 N N . ILE A 1 176 ? 21.998 -17.537 -15.404 1.00 97.69 176 ILE A N 1
ATOM 1399 C CA . ILE A 1 176 ? 22.131 -18.045 -16.772 1.00 97.69 176 ILE A CA 1
ATOM 1400 C C . ILE A 1 176 ? 22.867 -19.391 -16.763 1.00 97.69 176 ILE A C 1
ATOM 1402 O O . ILE A 1 176 ? 22.482 -20.306 -17.501 1.00 97.69 176 ILE A O 1
ATOM 1406 N N . ASP A 1 177 ? 23.917 -19.533 -15.946 1.00 97.00 177 ASP A N 1
ATOM 1407 C CA . ASP A 1 177 ? 24.662 -20.784 -15.787 1.00 97.00 177 ASP A CA 1
ATOM 1408 C C . ASP A 1 177 ? 23.751 -21.917 -15.300 1.00 97.00 177 ASP A C 1
ATOM 1410 O O . ASP A 1 177 ? 23.735 -22.989 -15.922 1.00 97.00 177 ASP A O 1
ATOM 1414 N N . ASN A 1 178 ? 22.931 -21.628 -14.289 1.00 97.06 178 ASN A N 1
ATOM 1415 C CA . ASN A 1 178 ? 21.985 -22.542 -13.654 1.00 97.06 178 ASN A CA 1
ATOM 1416 C C . ASN A 1 178 ? 20.676 -22.746 -14.439 1.00 97.06 178 ASN A C 1
ATOM 1418 O O . ASN A 1 178 ? 19.905 -23.647 -14.114 1.00 97.06 178 ASN A O 1
ATOM 1422 N N . GLY A 1 179 ? 20.438 -21.971 -15.501 1.00 96.25 179 GLY A N 1
ATOM 1423 C CA . GLY A 1 179 ? 19.244 -22.093 -16.338 1.00 96.25 179 GLY A CA 1
ATOM 1424 C C . GLY A 1 179 ? 17.959 -21.665 -15.631 1.00 96.25 179 GLY A C 1
ATOM 1425 O O . GLY A 1 179 ? 16.914 -22.266 -15.880 1.00 96.25 179 GLY A O 1
ATOM 1426 N N . ARG A 1 180 ? 18.052 -20.657 -14.756 1.00 97.19 180 ARG A N 1
ATOM 1427 C CA . ARG A 1 180 ? 16.905 -20.061 -14.065 1.00 97.19 180 ARG A CA 1
ATOM 1428 C C . ARG A 1 180 ? 15.880 -19.508 -15.054 1.00 97.19 180 ARG A C 1
ATOM 1430 O O . ARG A 1 180 ? 16.203 -19.119 -16.178 1.00 97.19 180 ARG A O 1
ATOM 1437 N N . THR A 1 181 ? 14.625 -19.496 -14.640 1.00 96.94 181 THR A N 1
ATOM 1438 C CA . THR A 1 181 ? 13.533 -18.820 -15.345 1.00 96.94 181 THR A CA 1
ATOM 1439 C C . THR A 1 181 ? 13.645 -17.300 -15.195 1.00 96.94 181 THR A C 1
ATOM 1441 O O . THR A 1 181 ? 14.401 -16.805 -14.365 1.00 96.94 181 THR A O 1
ATOM 1444 N N . LEU A 1 182 ? 12.900 -16.542 -16.010 1.00 98.00 182 LEU A N 1
ATOM 1445 C CA . LEU A 1 182 ? 12.885 -15.074 -15.907 1.00 98.00 182 LEU A CA 1
ATOM 1446 C C . LEU A 1 182 ? 12.406 -14.607 -14.531 1.00 98.00 182 LEU A C 1
ATOM 1448 O O . LEU A 1 182 ? 12.937 -13.651 -13.994 1.00 98.00 182 LEU A O 1
ATOM 1452 N N . GLU A 1 183 ? 11.417 -15.303 -13.982 1.00 96.00 183 GLU A N 1
ATOM 1453 C CA . GLU A 1 183 ? 10.837 -14.995 -12.678 1.00 96.00 183 GLU A CA 1
ATOM 1454 C C . GLU A 1 183 ? 11.831 -15.289 -11.552 1.00 96.00 183 GLU A C 1
ATOM 1456 O O . GLU A 1 183 ? 11.999 -14.469 -10.663 1.00 96.00 183 GLU A O 1
ATOM 1461 N N . GLU A 1 184 ? 12.579 -16.394 -11.637 1.00 95.00 184 GLU A N 1
ATOM 1462 C CA . GLU A 1 184 ? 13.678 -16.657 -10.699 1.00 95.00 184 GLU A CA 1
ATOM 1463 C C . GLU A 1 184 ? 14.804 -15.614 -10.800 1.00 95.00 184 GLU A C 1
ATOM 1465 O O . GLU A 1 184 ? 15.331 -15.228 -9.771 1.00 95.00 184 GLU A O 1
ATOM 1470 N N . MET A 1 185 ? 15.143 -15.129 -12.002 1.00 95.94 185 MET A N 1
ATOM 1471 C CA . MET A 1 185 ? 16.158 -14.073 -12.198 1.00 95.94 185 MET A CA 1
ATOM 1472 C C . MET A 1 185 ? 15.738 -12.689 -11.675 1.00 95.94 185 MET A C 1
ATOM 1474 O O . MET A 1 185 ? 16.585 -11.810 -11.522 1.00 95.94 185 MET A O 1
ATOM 1478 N N . GLU A 1 186 ? 14.436 -12.457 -11.513 1.00 94.00 186 GLU A N 1
ATOM 1479 C CA . GLU A 1 186 ? 13.856 -11.202 -11.012 1.00 94.00 186 GLU A CA 1
ATOM 1480 C C . GLU A 1 186 ? 13.508 -11.277 -9.524 1.00 94.00 186 GLU A C 1
ATOM 1482 O O . GLU A 1 186 ? 13.252 -10.254 -8.889 1.00 94.00 186 GLU A O 1
ATOM 1487 N N . LEU A 1 187 ? 13.543 -12.478 -8.947 1.00 89.75 187 LEU A N 1
ATOM 1488 C CA . LEU A 1 187 ? 13.418 -12.696 -7.515 1.00 89.75 187 LEU A CA 1
ATOM 1489 C C . LEU A 1 187 ? 14.763 -12.439 -6.816 1.00 89.75 187 LEU A C 1
ATOM 1491 O O . LEU A 1 187 ? 15.277 -13.303 -6.109 1.00 89.75 187 LEU A O 1
ATOM 1495 N N . HIS A 1 188 ? 15.314 -11.253 -7.066 1.00 84.31 188 HIS A N 1
ATOM 1496 C CA . HIS A 1 188 ? 16.559 -10.768 -6.497 1.00 84.31 188 HIS A CA 1
ATOM 1497 C C . HIS A 1 188 ? 16.446 -9.298 -6.085 1.00 84.31 188 HIS A C 1
ATOM 1499 O O . HIS A 1 188 ? 15.714 -8.527 -6.721 1.00 84.31 188 HIS A O 1
ATOM 1505 N N . TYR A 1 189 ? 17.177 -8.914 -5.038 1.00 81.44 189 TYR A N 1
ATOM 1506 C CA . TYR A 1 189 ? 17.360 -7.515 -4.644 1.00 81.44 189 TYR A CA 1
ATOM 1507 C C . TYR A 1 189 ? 18.744 -6.992 -5.029 1.00 81.44 189 TYR A C 1
ATOM 1509 O O . TYR A 1 189 ? 19.717 -7.733 -5.126 1.00 81.44 189 TYR A O 1
ATOM 1517 N N . ILE A 1 190 ? 18.825 -5.673 -5.231 1.00 80.81 190 ILE A N 1
ATOM 1518 C CA . ILE A 1 190 ? 20.077 -4.992 -5.590 1.00 80.81 190 ILE A CA 1
ATOM 1519 C C . ILE A 1 190 ? 21.087 -5.072 -4.436 1.00 80.81 190 ILE A C 1
ATOM 1521 O O . ILE A 1 190 ? 22.292 -5.190 -4.681 1.00 80.81 190 ILE A O 1
ATOM 1525 N N . ASP A 1 191 ? 20.605 -4.971 -3.192 1.00 81.31 191 ASP A N 1
ATOM 1526 C CA . ASP A 1 191 ? 21.435 -5.124 -2.003 1.00 81.31 191 ASP A CA 1
ATOM 1527 C C . ASP A 1 191 ? 21.669 -6.618 -1.699 1.00 81.31 191 ASP A C 1
ATOM 1529 O O . ASP A 1 191 ? 20.702 -7.374 -1.583 1.00 81.31 191 ASP A O 1
ATOM 1533 N N . PRO A 1 192 ? 22.930 -7.071 -1.565 1.00 82.00 192 PRO A N 1
ATOM 1534 C CA . PRO A 1 192 ? 23.231 -8.483 -1.336 1.00 82.00 192 PRO A CA 1
ATOM 1535 C C . PRO A 1 192 ? 22.714 -9.047 -0.006 1.00 82.00 192 PRO A C 1
ATOM 1537 O O . PRO A 1 192 ? 22.472 -10.254 0.082 1.00 82.00 192 PRO A O 1
ATOM 1540 N N . ASP A 1 193 ? 22.606 -8.223 1.041 1.00 79.56 193 ASP A N 1
ATOM 1541 C CA . ASP A 1 193 ? 22.099 -8.673 2.336 1.00 79.56 193 ASP A CA 1
ATOM 1542 C C . ASP A 1 193 ? 20.578 -8.851 2.249 1.00 79.56 193 ASP A C 1
ATOM 1544 O O . ASP A 1 193 ? 20.071 -9.897 2.666 1.00 79.56 193 ASP A O 1
ATOM 1548 N N . ASP A 1 194 ? 19.870 -7.908 1.620 1.00 77.69 194 ASP A N 1
ATOM 1549 C CA . ASP A 1 194 ? 18.430 -8.031 1.355 1.00 77.69 194 ASP A CA 1
ATOM 1550 C C . ASP A 1 194 ? 18.127 -9.220 0.432 1.00 77.69 194 ASP A C 1
ATOM 1552 O O . ASP A 1 194 ? 17.202 -9.991 0.694 1.00 77.69 194 ASP A O 1
ATOM 1556 N N . ASP A 1 195 ? 18.943 -9.440 -0.604 1.00 80.00 195 ASP A N 1
ATOM 1557 C CA . ASP A 1 195 ? 18.827 -10.589 -1.510 1.00 80.00 195 ASP A CA 1
ATOM 1558 C C . ASP A 1 195 ? 18.983 -11.921 -0.760 1.00 80.00 195 ASP A C 1
ATOM 1560 O O . ASP A 1 195 ? 18.214 -12.875 -0.932 1.00 80.00 195 ASP A O 1
ATOM 1564 N N . PHE A 1 196 ? 19.948 -11.975 0.163 1.00 80.50 196 PHE A N 1
ATOM 1565 C CA . PHE A 1 196 ? 20.137 -13.130 1.028 1.00 80.50 196 PHE A CA 1
ATOM 1566 C C . PHE A 1 196 ? 18.928 -13.365 1.946 1.00 80.50 196 PHE A C 1
ATOM 1568 O O . PHE A 1 196 ? 18.547 -14.527 2.148 1.00 80.50 196 PHE A O 1
ATOM 1575 N N . GLN A 1 197 ? 18.318 -12.304 2.488 1.00 79.62 197 GLN A N 1
ATOM 1576 C CA . GLN A 1 197 ? 17.108 -12.417 3.306 1.00 79.62 197 GLN A CA 1
ATOM 1577 C C . GLN A 1 197 ? 15.885 -12.821 2.479 1.00 79.62 197 GLN A C 1
ATOM 1579 O O . GLN A 1 197 ? 15.125 -13.669 2.932 1.00 79.62 197 GLN A O 1
ATOM 1584 N N . LEU A 1 198 ? 15.718 -12.334 1.249 1.00 79.19 198 LEU A N 1
ATOM 1585 C CA . LEU A 1 198 ? 14.646 -12.791 0.358 1.00 79.19 198 LEU A CA 1
ATOM 1586 C C . LEU A 1 198 ? 14.747 -14.303 0.099 1.00 79.19 198 LEU A C 1
ATOM 1588 O O . LEU A 1 198 ? 13.751 -15.028 0.127 1.00 79.19 198 LEU A O 1
ATOM 1592 N N . ALA A 1 199 ? 15.968 -14.806 -0.102 1.00 79.19 199 ALA A N 1
ATOM 1593 C CA . ALA A 1 199 ? 16.208 -16.217 -0.382 1.00 79.19 199 ALA A CA 1
ATOM 1594 C C . ALA A 1 199 ? 16.071 -17.140 0.849 1.00 79.19 199 ALA A C 1
ATOM 1596 O O . ALA A 1 199 ? 15.696 -18.310 0.696 1.00 79.19 199 ALA A O 1
ATOM 1597 N N . ASN A 1 200 ? 16.399 -16.656 2.055 1.00 75.44 200 ASN A N 1
ATOM 1598 C CA . ASN A 1 200 ? 16.536 -17.488 3.265 1.00 75.44 200 ASN A CA 1
ATOM 1599 C C . ASN A 1 200 ? 15.634 -17.080 4.442 1.00 75.44 200 ASN A C 1
ATOM 1601 O O . ASN A 1 200 ? 15.602 -17.790 5.450 1.00 75.44 200 ASN A O 1
ATOM 1605 N N . GLY A 1 201 ? 14.944 -15.952 4.335 1.00 69.62 201 GLY A N 1
ATOM 1606 C CA . GLY A 1 201 ? 14.147 -15.337 5.388 1.00 69.62 201 GLY A CA 1
ATOM 1607 C C . GLY A 1 201 ? 12.733 -15.897 5.503 1.00 69.62 201 GLY A C 1
ATOM 1608 O O . GLY A 1 201 ? 12.358 -16.898 4.880 1.00 69.62 201 GLY A O 1
ATOM 1609 N N . ASP A 1 202 ? 11.939 -15.247 6.351 1.00 67.56 202 ASP A N 1
ATOM 1610 C CA . ASP A 1 202 ? 10.554 -15.627 6.597 1.00 67.56 202 ASP A CA 1
ATOM 1611 C C . ASP A 1 202 ? 9.688 -15.375 5.356 1.00 67.56 202 ASP A C 1
ATOM 1613 O O . ASP A 1 202 ? 9.456 -14.241 4.946 1.00 67.56 202 ASP A O 1
ATOM 1617 N N . ARG A 1 203 ? 9.153 -16.455 4.782 1.00 64.75 203 ARG A N 1
ATOM 1618 C CA . ARG A 1 203 ? 8.275 -16.418 3.602 1.00 64.75 203 ARG A CA 1
ATOM 1619 C C . ARG A 1 203 ? 6.921 -15.760 3.859 1.00 64.75 203 ARG A C 1
ATOM 1621 O O . ARG A 1 203 ? 6.154 -15.595 2.915 1.00 64.75 203 ARG A O 1
ATOM 1628 N N . THR A 1 204 ? 6.605 -15.458 5.113 1.00 58.09 204 THR A N 1
ATOM 1629 C CA . THR A 1 204 ? 5.400 -14.724 5.503 1.00 58.09 204 THR A CA 1
ATOM 1630 C C . THR A 1 204 ? 5.635 -13.222 5.641 1.00 58.09 204 THR A C 1
ATOM 1632 O O . THR A 1 204 ? 4.666 -12.489 5.827 1.00 58.09 204 THR A O 1
ATOM 1635 N N . ASN A 1 205 ? 6.880 -12.748 5.478 1.00 65.12 205 ASN A N 1
ATOM 1636 C CA . ASN A 1 205 ? 7.180 -11.322 5.408 1.00 65.12 205 ASN A CA 1
ATOM 1637 C C . ASN A 1 205 ? 6.348 -10.670 4.276 1.00 65.12 205 ASN A C 1
ATOM 1639 O O . ASN A 1 205 ? 6.470 -11.096 3.121 1.00 65.12 205 ASN A O 1
ATOM 1643 N N . PRO A 1 206 ? 5.520 -9.649 4.577 1.00 60.88 206 PRO A N 1
ATOM 1644 C CA . PRO A 1 206 ? 4.655 -9.000 3.593 1.00 60.88 206 PRO A CA 1
ATOM 1645 C C . PRO A 1 206 ? 5.395 -8.456 2.366 1.00 60.88 206 PRO A C 1
ATOM 1647 O O . PRO A 1 206 ? 4.890 -8.576 1.253 1.00 60.88 206 PRO A O 1
ATOM 1650 N N . GLU A 1 207 ? 6.600 -7.916 2.540 1.00 65.00 207 GLU A N 1
ATOM 1651 C CA . GLU A 1 207 ? 7.412 -7.373 1.448 1.00 65.00 207 GLU A CA 1
ATOM 1652 C C . GLU A 1 207 ? 7.827 -8.475 0.466 1.00 65.00 207 GLU A C 1
ATOM 1654 O O . GLU A 1 207 ? 7.659 -8.347 -0.747 1.00 65.00 207 GLU A O 1
ATOM 1659 N N . TYR A 1 208 ? 8.271 -9.621 0.988 1.00 74.06 208 TYR A N 1
ATOM 1660 C CA . TYR A 1 208 ? 8.651 -10.766 0.159 1.00 74.06 208 TYR A CA 1
ATOM 1661 C C . TYR A 1 208 ? 7.432 -11.371 -0.531 1.00 74.06 208 TYR A C 1
ATOM 1663 O O . TYR A 1 208 ? 7.500 -11.770 -1.693 1.00 74.06 208 TYR A O 1
ATOM 1671 N N . VAL A 1 209 ? 6.291 -11.402 0.158 1.00 72.38 209 VAL A N 1
ATOM 1672 C CA . VAL A 1 209 ? 5.016 -11.830 -0.419 1.00 72.38 209 VAL A CA 1
ATOM 1673 C C . VAL A 1 209 ? 4.619 -10.930 -1.598 1.00 72.38 209 VAL A C 1
ATOM 1675 O O . VAL A 1 209 ? 4.250 -11.453 -2.653 1.00 72.38 209 VAL A O 1
ATOM 1678 N N . LEU A 1 210 ? 4.735 -9.605 -1.466 1.00 74.31 210 LEU A N 1
ATOM 1679 C CA . LEU A 1 210 ? 4.463 -8.655 -2.552 1.00 74.31 210 LEU A CA 1
ATOM 1680 C C . LEU A 1 210 ? 5.443 -8.826 -3.717 1.00 74.31 210 LEU A C 1
ATOM 1682 O O . LEU A 1 210 ? 4.996 -8.953 -4.860 1.00 74.31 210 LEU A O 1
ATOM 1686 N N . LYS A 1 211 ? 6.745 -8.964 -3.436 1.00 83.88 211 LYS A N 1
ATOM 1687 C CA . LYS A 1 211 ? 7.766 -9.248 -4.454 1.00 83.88 211 LYS A CA 1
ATOM 1688 C C . LYS A 1 211 ? 7.435 -10.512 -5.243 1.00 83.88 211 LYS A C 1
ATOM 1690 O O . LYS A 1 211 ? 7.453 -10.506 -6.474 1.00 83.88 211 LYS A O 1
ATOM 1695 N N . HIS A 1 212 ? 7.081 -11.592 -4.548 1.00 84.69 212 HIS A N 1
ATOM 1696 C CA . HIS A 1 212 ? 6.665 -12.844 -5.174 1.00 84.69 212 HIS A CA 1
ATOM 1697 C C . HIS A 1 212 ? 5.424 -12.665 -6.056 1.00 84.69 212 HIS A C 1
ATOM 1699 O O . HIS A 1 212 ? 5.400 -13.189 -7.168 1.00 84.69 212 HIS A O 1
ATOM 1705 N N . LEU A 1 213 ? 4.417 -11.910 -5.605 1.00 85.38 213 LEU A N 1
ATOM 1706 C CA . LEU A 1 213 ? 3.225 -11.618 -6.407 1.00 85.38 213 LEU A CA 1
ATOM 1707 C C . LEU A 1 213 ? 3.544 -10.790 -7.658 1.00 85.38 213 LEU A C 1
ATOM 1709 O O . LEU A 1 213 ? 3.014 -11.085 -8.732 1.00 85.38 213 LEU A O 1
ATOM 1713 N N . ALA A 1 214 ? 4.408 -9.782 -7.537 1.00 89.75 214 ALA A N 1
ATOM 1714 C CA . ALA A 1 214 ? 4.826 -8.942 -8.654 1.00 89.75 214 ALA A CA 1
ATOM 1715 C C . ALA A 1 214 ? 5.606 -9.754 -9.697 1.00 89.75 214 ALA A C 1
ATOM 1717 O O . ALA A 1 214 ? 5.293 -9.699 -10.889 1.00 89.75 214 ALA A O 1
ATOM 1718 N N . VAL A 1 215 ? 6.561 -10.572 -9.243 1.00 94.25 215 VAL A N 1
ATOM 1719 C CA . VAL A 1 215 ? 7.303 -11.515 -10.088 1.00 94.25 215 VAL A CA 1
ATOM 1720 C C . VAL A 1 215 ? 6.356 -12.526 -10.729 1.00 94.25 215 VAL A C 1
ATOM 1722 O O . VAL A 1 215 ? 6.486 -12.837 -11.915 1.00 94.25 215 VAL A O 1
ATOM 1725 N N . ASP A 1 216 ? 5.337 -12.983 -9.997 1.00 94.25 216 ASP A N 1
ATOM 1726 C CA . ASP A 1 216 ? 4.349 -13.896 -10.551 1.00 94.25 216 ASP A CA 1
ATOM 1727 C C . ASP A 1 216 ? 3.522 -13.281 -11.694 1.00 94.25 216 ASP A C 1
ATOM 1729 O O . ASP A 1 216 ? 2.965 -14.010 -12.524 1.00 94.25 216 ASP A O 1
ATOM 1733 N N . GLY A 1 217 ? 3.486 -11.950 -11.764 1.00 96.06 217 GLY A N 1
ATOM 1734 C CA . GLY A 1 217 ? 2.890 -11.158 -12.828 1.00 96.06 217 GLY A CA 1
ATOM 1735 C C . GLY A 1 217 ? 3.723 -11.048 -14.113 1.00 96.06 217 GLY A C 1
ATOM 1736 O O . GLY A 1 217 ? 3.252 -10.417 -15.061 1.00 96.06 217 GLY A O 1
ATOM 1737 N N . ILE A 1 218 ? 4.916 -11.651 -14.211 1.00 98.06 218 ILE A N 1
ATOM 1738 C CA . ILE A 1 218 ? 5.814 -11.463 -15.366 1.00 98.06 218 ILE A CA 1
ATOM 1739 C C . ILE A 1 218 ? 5.496 -12.408 -16.534 1.00 98.06 218 ILE A C 1
ATOM 1741 O O . ILE A 1 218 ? 5.366 -11.962 -17.681 1.00 98.06 218 ILE A O 1
ATOM 1745 N N . VAL A 1 219 ? 5.404 -13.723 -16.297 1.00 98.06 219 VAL A N 1
ATOM 1746 C CA . VAL A 1 219 ? 5.236 -14.718 -17.369 1.00 98.06 219 VAL A CA 1
ATOM 1747 C C . VAL A 1 219 ? 3.860 -15.370 -17.297 1.00 98.06 219 VAL A C 1
ATOM 1749 O O . VAL A 1 219 ? 3.527 -16.111 -16.378 1.00 98.06 219 VAL A O 1
ATOM 1752 N N . CYS A 1 220 ? 3.056 -15.155 -18.339 1.00 98.12 220 CYS A N 1
ATOM 1753 C CA . CYS A 1 220 ? 1.747 -15.790 -18.455 1.00 98.12 220 CYS A CA 1
ATOM 1754 C C . CYS A 1 220 ? 1.835 -17.212 -19.028 1.00 98.12 220 CYS A C 1
ATOM 1756 O O . CYS A 1 220 ? 2.229 -17.403 -20.186 1.00 98.12 220 CYS A O 1
ATOM 1758 N N . ASP A 1 221 ? 1.364 -18.203 -18.264 1.00 97.94 221 ASP A N 1
ATOM 1759 C CA . ASP A 1 221 ? 1.079 -19.547 -18.770 1.00 97.94 221 ASP A CA 1
ATOM 1760 C C . ASP A 1 221 ? -0.237 -19.510 -19.562 1.00 97.94 221 ASP A C 1
ATOM 1762 O O . ASP A 1 221 ? -1.341 -19.656 -19.033 1.00 97.94 221 ASP A O 1
ATOM 1766 N N . ARG A 1 222 ? -0.120 -19.290 -20.876 1.00 97.56 222 ARG A N 1
ATOM 1767 C CA . ARG A 1 222 ? -1.275 -19.197 -21.784 1.00 97.56 222 ARG A CA 1
ATOM 1768 C C . ARG A 1 222 ? -2.180 -20.440 -21.725 1.00 97.56 222 ARG A C 1
ATOM 1770 O O . ARG A 1 222 ? -3.384 -20.260 -21.545 1.00 97.56 222 ARG A O 1
ATOM 1777 N N . PRO A 1 223 ? -1.662 -21.684 -21.799 1.00 98.25 223 PRO A N 1
ATOM 1778 C CA . PRO A 1 223 ? -2.477 -22.874 -21.567 1.00 98.25 223 PRO A CA 1
ATOM 1779 C C . PRO A 1 223 ? -3.210 -22.905 -20.219 1.00 98.25 223 PRO A C 1
ATOM 1781 O O . PRO A 1 223 ? -4.339 -23.396 -20.168 1.00 98.25 223 PRO A O 1
ATOM 1784 N N . ALA A 1 224 ? -2.592 -22.460 -19.123 1.00 98.12 224 ALA A N 1
ATOM 1785 C CA . ALA A 1 224 ? -3.243 -22.419 -17.812 1.00 98.12 224 ALA A CA 1
ATOM 1786 C C . ALA A 1 224 ? -4.332 -21.349 -17.739 1.00 98.12 224 ALA A C 1
ATOM 1788 O O . ALA A 1 224 ? -5.439 -21.637 -17.280 1.00 98.12 224 ALA A O 1
ATOM 1789 N N . LEU A 1 225 ? -4.071 -20.167 -18.295 1.00 97.88 225 LEU A N 1
ATOM 1790 C CA . LEU A 1 225 ? -5.065 -19.108 -18.419 1.00 97.88 225 LEU A CA 1
ATOM 1791 C C . LEU A 1 225 ? -6.279 -19.559 -19.244 1.00 97.88 225 LEU A C 1
ATOM 1793 O O . LEU A 1 225 ? -7.417 -19.299 -18.860 1.00 97.88 225 LEU A O 1
ATOM 1797 N N . ASP A 1 226 ? -6.063 -20.273 -20.351 1.00 97.00 226 ASP A N 1
ATOM 1798 C CA . ASP A 1 226 ? -7.155 -20.813 -21.167 1.00 97.00 226 ASP A CA 1
ATOM 1799 C C . ASP A 1 226 ? -7.991 -21.839 -20.385 1.00 97.00 226 ASP A C 1
ATOM 1801 O O . ASP A 1 226 ? -9.221 -21.839 -20.483 1.00 97.00 226 ASP A O 1
ATOM 1805 N N . ARG A 1 227 ? -7.349 -22.680 -19.557 1.00 97.56 227 ARG A N 1
ATOM 1806 C CA . ARG A 1 227 ? -8.055 -23.602 -18.648 1.00 97.56 227 ARG A CA 1
ATOM 1807 C C . ARG A 1 227 ? -8.879 -22.848 -17.608 1.00 97.56 227 ARG A C 1
ATOM 1809 O O . ARG A 1 227 ? -10.028 -23.224 -17.390 1.00 97.56 227 ARG A O 1
ATOM 1816 N N . LEU A 1 228 ? -8.331 -21.787 -17.014 1.00 97.44 228 LEU A N 1
ATOM 1817 C CA . LEU A 1 228 ? -9.052 -20.919 -16.082 1.00 97.44 228 LEU A CA 1
ATOM 1818 C C . LEU A 1 228 ? -10.287 -20.307 -16.756 1.00 97.44 228 LEU A C 1
ATOM 1820 O O . LEU A 1 228 ? -11.410 -20.514 -16.300 1.00 97.44 228 LEU A O 1
ATOM 1824 N N . LYS A 1 229 ? -10.106 -19.634 -17.897 1.00 97.00 229 LYS A N 1
ATOM 1825 C CA . LYS A 1 229 ? -11.198 -19.000 -18.655 1.00 97.00 229 LYS A CA 1
ATOM 1826 C C . LYS A 1 229 ? -12.288 -20.003 -19.041 1.00 97.00 229 LYS A C 1
ATOM 1828 O O . LYS A 1 229 ? -13.476 -19.705 -18.907 1.00 97.00 229 LYS A O 1
ATOM 1833 N N . ALA A 1 230 ? -11.894 -21.202 -19.477 1.00 96.12 230 ALA A N 1
ATOM 1834 C CA . ALA A 1 230 ? -12.822 -22.276 -19.815 1.00 96.12 230 ALA A CA 1
ATOM 1835 C C . ALA A 1 230 ? -13.582 -22.803 -18.587 1.00 96.12 230 ALA A C 1
ATOM 1837 O O . ALA A 1 230 ? -14.795 -22.993 -18.665 1.00 96.12 230 ALA A O 1
ATOM 1838 N N . ARG A 1 231 ? -12.899 -23.003 -17.450 1.00 97.06 231 ARG A N 1
ATOM 1839 C CA . ARG A 1 231 ? -13.510 -23.484 -16.199 1.00 97.06 231 ARG A CA 1
ATOM 1840 C C . ARG A 1 231 ? -14.546 -22.509 -15.642 1.00 97.06 231 ARG A C 1
ATOM 1842 O O . ARG A 1 231 ? -15.552 -22.947 -15.083 1.00 97.06 231 ARG A O 1
ATOM 1849 N N . LEU A 1 232 ? -14.302 -21.212 -15.806 1.00 94.38 232 LEU A N 1
ATOM 1850 C CA . LEU A 1 232 ? -15.174 -20.144 -15.322 1.00 94.38 232 LEU A CA 1
ATOM 1851 C C . LEU A 1 232 ? -16.307 -19.789 -16.302 1.00 94.38 232 LEU A C 1
ATOM 1853 O O . LEU A 1 232 ? -17.233 -19.076 -15.919 1.00 94.38 232 LEU A O 1
ATOM 1857 N N . GLY A 1 233 ? -16.264 -20.288 -17.545 1.00 91.56 233 GLY A N 1
ATOM 1858 C CA . GLY A 1 233 ? -17.292 -20.019 -18.558 1.00 91.56 233 GLY A CA 1
ATOM 1859 C C . GLY A 1 233 ? -17.384 -18.539 -18.946 1.00 91.56 233 GLY A C 1
ATOM 1860 O O . GLY A 1 233 ? -18.481 -18.019 -19.132 1.00 91.56 233 GLY A O 1
ATOM 1861 N N . ILE A 1 234 ? -16.240 -17.854 -19.019 1.00 89.19 234 ILE A N 1
ATOM 1862 C CA . ILE A 1 234 ? -16.165 -16.391 -19.107 1.00 89.19 234 ILE A CA 1
ATOM 1863 C C . ILE A 1 234 ? -16.758 -15.834 -20.406 1.00 89.19 234 ILE A C 1
ATOM 1865 O O . ILE A 1 234 ? -16.423 -16.273 -21.508 1.00 89.19 234 ILE A O 1
ATOM 1869 N N . THR A 1 235 ? -17.533 -14.755 -20.271 1.00 82.12 235 THR A N 1
ATOM 1870 C CA . THR A 1 235 ? -17.924 -13.864 -21.369 1.00 82.12 235 THR A CA 1
ATOM 1871 C C . THR A 1 235 ? -17.448 -12.435 -21.102 1.00 82.12 235 THR A C 1
ATOM 1873 O O . THR A 1 235 ? -17.538 -11.956 -19.975 1.00 82.12 235 THR A O 1
ATOM 1876 N N . GLY A 1 236 ? -16.965 -11.733 -22.134 1.00 84.44 236 GLY A N 1
ATOM 1877 C CA . GLY A 1 236 ? -16.566 -10.322 -22.013 1.00 84.44 236 GLY A CA 1
ATOM 1878 C C . GLY A 1 236 ? -15.266 -10.082 -21.236 1.00 84.44 236 GLY A C 1
ATOM 1879 O O . GLY A 1 236 ? -15.211 -9.153 -20.443 1.00 84.44 236 GLY A O 1
ATOM 1880 N N . TRP A 1 237 ? -14.241 -10.918 -21.446 1.00 95.00 237 TRP A N 1
ATOM 1881 C CA . TRP A 1 237 ? -12.923 -10.766 -20.815 1.00 95.00 237 TRP A CA 1
ATOM 1882 C C . TRP A 1 237 ? -12.202 -9.488 -21.262 1.00 95.00 237 TRP A C 1
ATOM 1884 O O . TRP A 1 237 ? -11.982 -9.291 -22.460 1.00 95.00 237 TRP A O 1
ATOM 1894 N N . SER A 1 238 ? -11.774 -8.679 -20.298 1.00 95.81 238 SER A N 1
ATOM 1895 C CA . SER A 1 238 ? -10.832 -7.576 -20.468 1.00 95.81 238 SER A CA 1
ATOM 1896 C C . SER A 1 238 ? -9.575 -7.883 -19.663 1.00 95.81 238 SER A C 1
ATOM 1898 O O . SER A 1 238 ? -9.659 -8.146 -18.468 1.00 95.81 238 SER A O 1
ATOM 1900 N N . ALA A 1 239 ? -8.421 -7.872 -20.323 1.00 95.81 239 ALA A N 1
ATOM 1901 C CA . ALA A 1 239 ? -7.133 -8.165 -19.705 1.00 95.81 239 ALA A CA 1
ATOM 1902 C C . ALA A 1 239 ? -6.449 -6.878 -19.234 1.00 95.81 239 ALA A C 1
ATOM 1904 O O . ALA A 1 239 ? -6.470 -5.888 -19.961 1.00 95.81 239 ALA A O 1
ATOM 1905 N N . ASP A 1 240 ? -5.800 -6.942 -18.073 1.00 93.50 240 ASP A N 1
ATOM 1906 C CA . ASP A 1 240 ? -4.708 -6.052 -17.658 1.00 93.50 240 ASP A CA 1
ATOM 1907 C C . ASP A 1 240 ? -5.001 -4.538 -17.738 1.00 93.50 240 ASP A C 1
ATOM 1909 O O . ASP A 1 240 ? -4.168 -3.768 -18.221 1.00 93.50 240 ASP A O 1
ATOM 1913 N N . HIS A 1 241 ? -6.186 -4.097 -17.282 1.00 86.81 241 HIS A N 1
ATOM 1914 C CA . HIS A 1 241 ? -6.567 -2.673 -17.251 1.00 86.81 241 HIS A CA 1
ATOM 1915 C C . HIS A 1 241 ? -7.186 -2.193 -15.916 1.00 86.81 241 HIS A C 1
ATOM 1917 O O . HIS A 1 241 ? -8.389 -1.925 -15.860 1.00 86.81 241 HIS A O 1
ATOM 1923 N N . PRO A 1 242 ? -6.390 -2.041 -14.838 1.00 89.69 242 PRO A N 1
ATOM 1924 C CA . PRO A 1 242 ? -5.103 -2.713 -14.618 1.00 89.69 242 PRO A CA 1
ATOM 1925 C C . PRO A 1 242 ? -5.299 -4.212 -14.357 1.00 89.69 242 PRO A C 1
ATOM 1927 O O . PRO A 1 242 ? -4.406 -5.017 -14.550 1.00 89.69 242 PRO A O 1
ATOM 1930 N N . TYR A 1 243 ? -6.509 -4.621 -14.001 1.00 94.75 243 TYR A N 1
ATOM 1931 C CA . TYR A 1 243 ? -6.824 -5.990 -13.639 1.00 94.75 243 TYR A CA 1
ATOM 1932 C C . TYR A 1 243 ? -7.582 -6.728 -14.735 1.00 94.75 243 TYR A C 1
ATOM 1934 O O . TYR A 1 243 ? -8.141 -6.125 -15.660 1.00 94.75 243 TYR A O 1
ATOM 1942 N N . CYS A 1 244 ? -7.641 -8.049 -14.601 1.00 95.75 244 CYS A N 1
ATOM 1943 C CA . CYS A 1 244 ? -8.502 -8.875 -15.428 1.00 95.75 244 CYS A CA 1
ATOM 1944 C C . CYS A 1 244 ? -9.961 -8.752 -14.978 1.00 95.75 244 CYS A C 1
ATOM 1946 O O . CYS A 1 244 ? -10.290 -9.027 -13.826 1.00 95.75 244 CYS A O 1
ATOM 1948 N N . THR A 1 245 ? -10.859 -8.394 -15.894 1.00 96.69 245 THR A N 1
ATOM 1949 C CA . THR A 1 245 ? -12.293 -8.268 -15.604 1.00 96.69 245 THR A CA 1
ATOM 1950 C C . THR A 1 245 ? -13.147 -9.059 -16.584 1.00 96.69 245 THR A C 1
ATOM 1952 O O . THR A 1 245 ? -12.764 -9.296 -17.732 1.00 96.69 245 THR A O 1
ATOM 1955 N N . PHE A 1 246 ? -14.319 -9.500 -16.134 1.00 96.00 246 PHE A N 1
ATOM 1956 C CA . PHE A 1 246 ? -15.323 -10.125 -16.987 1.00 96.00 246 PHE A CA 1
ATOM 1957 C C . PHE A 1 246 ? -16.734 -9.980 -16.422 1.00 96.00 246 PHE A C 1
ATOM 1959 O O . PHE A 1 246 ? -16.925 -9.603 -15.270 1.00 96.00 246 PHE A O 1
ATOM 1966 N N . LEU A 1 247 ? -17.738 -10.289 -17.243 1.00 93.62 247 LEU A N 1
ATOM 1967 C CA . LEU A 1 247 ? -19.139 -10.231 -16.837 1.00 93.62 247 LEU A CA 1
ATOM 1968 C C . LEU A 1 247 ? -19.660 -11.612 -16.449 1.00 93.62 247 LEU A C 1
ATOM 1970 O O . LEU A 1 247 ? -19.386 -12.608 -17.127 1.00 93.62 247 LEU A O 1
ATOM 1974 N N . ARG A 1 248 ? -20.467 -11.645 -15.388 1.00 92.44 248 ARG A N 1
ATOM 1975 C CA . ARG A 1 248 ? -21.217 -12.819 -14.941 1.00 92.44 248 ARG A CA 1
ATOM 1976 C C . ARG A 1 248 ? -22.684 -12.455 -14.744 1.00 92.44 248 ARG A C 1
ATOM 1978 O O . ARG A 1 248 ? -22.997 -11.445 -14.120 1.00 92.44 248 ARG A O 1
ATOM 1985 N N . ASP A 1 249 ? -23.580 -13.301 -15.237 1.00 91.06 249 ASP A N 1
ATOM 1986 C CA . ASP A 1 249 ? -25.007 -13.168 -14.950 1.00 91.06 249 ASP A CA 1
ATOM 1987 C C . ASP A 1 249 ? -25.295 -13.607 -13.509 1.00 91.06 249 ASP A C 1
ATOM 1989 O O . ASP A 1 249 ? -24.958 -14.721 -13.100 1.00 91.06 249 ASP A O 1
ATOM 1993 N N . PHE A 1 250 ? -25.960 -12.749 -12.740 1.00 90.94 250 PHE A N 1
ATOM 1994 C CA . PHE A 1 250 ? -26.389 -13.041 -11.377 1.00 90.94 250 PHE A CA 1
ATOM 1995 C C . PHE A 1 250 ? -27.750 -12.394 -11.099 1.00 90.94 250 PHE A C 1
ATOM 1997 O O . PHE A 1 250 ? -27.942 -11.196 -11.292 1.00 90.94 250 PHE A O 1
ATOM 2004 N N . ARG A 1 251 ? -28.735 -13.205 -10.684 1.00 86.75 251 ARG A N 1
ATOM 2005 C CA . ARG A 1 251 ? -30.125 -12.778 -10.396 1.00 86.75 251 ARG A CA 1
ATOM 2006 C C . ARG A 1 251 ? -30.779 -11.899 -11.482 1.00 86.75 251 ARG A C 1
ATOM 2008 O O . ARG A 1 251 ? -31.599 -11.036 -11.185 1.00 86.75 251 ARG A O 1
ATOM 2015 N N . GLY A 1 252 ? -30.458 -12.149 -12.752 1.00 82.69 252 GLY A N 1
ATOM 2016 C CA . GLY A 1 252 ? -31.027 -11.420 -13.891 1.00 82.69 252 GLY A CA 1
ATOM 2017 C C . GLY A 1 252 ? -30.370 -10.066 -14.190 1.00 82.69 252 GLY A C 1
ATOM 2018 O O . GLY A 1 252 ? -30.877 -9.343 -15.045 1.00 82.69 252 GLY A O 1
ATOM 2019 N N . GLY A 1 253 ? -29.261 -9.734 -13.520 1.00 84.69 253 GLY A N 1
ATOM 2020 C CA . GLY A 1 253 ? -28.385 -8.606 -13.841 1.00 84.69 253 GLY A CA 1
ATOM 2021 C C . GLY A 1 253 ? -26.959 -9.064 -14.162 1.00 84.69 253 GLY A C 1
ATOM 2022 O O . GLY A 1 253 ? -26.558 -10.168 -13.797 1.00 84.69 253 GLY A O 1
ATOM 2023 N N . ALA A 1 254 ? -26.196 -8.211 -14.845 1.00 88.31 254 ALA A N 1
ATOM 2024 C CA . ALA A 1 254 ? -24.771 -8.431 -15.067 1.00 88.31 254 ALA A CA 1
ATOM 2025 C C . ALA A 1 254 ? -23.974 -7.891 -13.873 1.00 88.31 254 ALA A C 1
ATOM 2027 O O . ALA A 1 254 ? -24.173 -6.748 -13.462 1.00 88.31 254 ALA A O 1
ATOM 2028 N N . VAL A 1 255 ? -23.070 -8.711 -13.348 1.00 92.62 255 VAL A N 1
ATOM 2029 C CA . VAL A 1 255 ? -22.122 -8.361 -12.289 1.00 92.62 255 VAL A CA 1
ATOM 2030 C C . VAL A 1 255 ? -20.721 -8.371 -12.887 1.00 92.62 255 VAL A C 1
ATOM 2032 O O . VAL A 1 255 ? -20.360 -9.304 -13.613 1.00 92.62 255 VAL A O 1
ATOM 2035 N N . VAL A 1 256 ? -19.942 -7.328 -12.605 1.00 94.12 256 VAL A N 1
ATOM 2036 C CA . VAL A 1 256 ? -18.533 -7.269 -13.000 1.00 94.12 256 VAL A CA 1
ATOM 2037 C C . VAL A 1 256 ? -17.730 -8.093 -12.005 1.00 94.12 256 VAL A C 1
ATOM 2039 O O . VAL A 1 256 ? -17.760 -7.827 -10.807 1.00 94.12 256 VAL A O 1
ATOM 2042 N N . VAL A 1 257 ? -17.015 -9.094 -12.504 1.00 97.12 257 VAL A N 1
ATOM 2043 C CA . VAL A 1 257 ? -16.016 -9.826 -11.731 1.00 97.12 257 VAL A CA 1
ATOM 2044 C C . VAL A 1 257 ? -14.647 -9.263 -12.078 1.00 97.12 257 VAL A C 1
ATOM 2046 O O . VAL A 1 257 ? -14.270 -9.245 -13.250 1.00 97.12 257 VAL A O 1
ATOM 2049 N N . THR A 1 258 ? -13.907 -8.837 -11.064 1.00 97.00 258 THR A N 1
ATOM 2050 C CA . THR A 1 258 ? -12.529 -8.361 -11.164 1.00 97.00 258 THR A CA 1
ATOM 2051 C C . THR A 1 258 ? -11.629 -9.372 -10.477 1.00 97.00 258 THR A C 1
ATOM 2053 O O . THR A 1 258 ? -11.717 -9.558 -9.270 1.00 97.00 258 THR A O 1
ATOM 2056 N N . LEU A 1 259 ? -10.747 -10.029 -11.221 1.00 96.19 259 LEU A N 1
ATOM 2057 C CA . LEU A 1 259 ? -9.603 -10.703 -10.616 1.00 96.19 259 LEU A CA 1
ATOM 2058 C C . LEU A 1 259 ? -8.555 -9.613 -10.420 1.00 96.19 259 LEU A C 1
ATOM 2060 O O . LEU A 1 259 ? -8.057 -9.125 -11.431 1.00 96.19 259 LEU A O 1
ATOM 2064 N N . THR A 1 260 ? -8.250 -9.197 -9.188 1.00 93.25 260 THR A N 1
ATOM 2065 C CA . THR A 1 260 ? -7.300 -8.098 -8.906 1.00 93.25 260 THR A CA 1
ATOM 2066 C C . THR A 1 260 ? -5.860 -8.576 -9.108 1.00 93.25 260 THR A C 1
ATOM 2068 O O . THR A 1 260 ? -5.078 -8.752 -8.180 1.00 93.25 260 THR A O 1
ATOM 2071 N N . MET A 1 261 ? -5.571 -8.924 -10.357 1.00 92.69 261 MET A N 1
ATOM 2072 C CA . MET A 1 261 ? -4.353 -9.531 -10.861 1.00 92.69 261 MET A CA 1
ATOM 2073 C C . MET A 1 261 ? -4.338 -9.408 -12.392 1.00 92.69 261 MET A C 1
ATOM 2075 O O . MET A 1 261 ? -5.391 -9.351 -13.042 1.00 92.69 261 MET A O 1
ATOM 2079 N N . ASN A 1 262 ? -3.144 -9.394 -12.981 1.00 96.88 262 ASN A N 1
ATOM 2080 C CA . ASN A 1 262 ? -2.975 -9.469 -14.431 1.00 96.88 262 ASN A CA 1
ATOM 2081 C C . ASN A 1 262 ? -3.112 -10.911 -14.955 1.00 96.88 262 ASN A C 1
ATOM 2083 O O . ASN A 1 262 ? -3.223 -11.870 -14.188 1.00 96.88 262 ASN A O 1
ATOM 2087 N N . GLU A 1 263 ? -3.090 -11.091 -16.276 1.00 98.00 263 GLU A N 1
ATOM 2088 C CA . GLU A 1 263 ? -3.222 -12.401 -16.920 1.00 98.00 263 GLU A CA 1
ATOM 2089 C C . GLU A 1 263 ? -2.122 -13.386 -16.510 1.00 98.00 263 GLU A C 1
ATOM 2091 O O . GLU A 1 263 ? -2.362 -14.596 -16.487 1.00 98.00 263 GLU A O 1
ATOM 2096 N N . ALA A 1 264 ? -0.920 -12.895 -16.205 1.00 98.19 264 ALA A N 1
ATOM 2097 C CA . ALA A 1 264 ? 0.187 -13.737 -15.776 1.00 98.19 264 ALA A CA 1
ATOM 2098 C C . ALA A 1 264 ? -0.067 -14.330 -14.387 1.00 98.19 264 ALA A C 1
ATOM 2100 O O . ALA A 1 264 ? -0.122 -15.555 -14.255 1.00 98.19 264 ALA A O 1
ATOM 2101 N N . LEU A 1 265 ? -0.369 -13.493 -13.398 1.00 96.62 265 LEU A N 1
ATOM 2102 C CA . LEU A 1 265 ? -0.696 -13.948 -12.051 1.00 96.62 265 LEU A CA 1
ATOM 2103 C C . LEU A 1 265 ? -2.001 -14.764 -12.025 1.00 96.62 265 LEU A C 1
ATOM 2105 O O . LEU A 1 265 ? -2.070 -15.800 -11.360 1.00 96.62 265 LEU A O 1
ATOM 2109 N N . ALA A 1 266 ? -3.010 -14.382 -12.816 1.00 97.44 266 ALA A N 1
ATOM 2110 C CA . ALA A 1 266 ? -4.242 -15.160 -12.970 1.00 97.44 266 ALA A CA 1
ATOM 2111 C C . ALA A 1 266 ? -3.974 -16.569 -13.514 1.00 97.44 266 ALA A C 1
ATOM 2113 O O . ALA A 1 266 ? -4.583 -17.534 -13.053 1.00 97.44 266 ALA A O 1
ATOM 2114 N N . SER A 1 267 ? -3.040 -16.718 -14.461 1.00 98.12 267 SER A N 1
ATOM 2115 C CA . SER A 1 267 ? -2.701 -18.022 -15.048 1.00 98.12 267 SER A CA 1
ATOM 2116 C C . SER A 1 267 ? -2.134 -19.029 -14.043 1.00 98.12 267 SER A C 1
ATOM 2118 O O . SER A 1 267 ? -2.164 -20.231 -14.303 1.00 98.12 267 SER A O 1
ATOM 2120 N N . LYS A 1 268 ? -1.669 -18.553 -12.882 1.00 96.44 268 LYS A N 1
ATOM 2121 C CA . LYS A 1 268 ? -1.082 -19.363 -11.806 1.00 96.44 268 LYS A CA 1
ATOM 2122 C C . LYS A 1 268 ? -2.090 -19.781 -10.740 1.00 96.44 268 LYS A C 1
ATOM 2124 O O . LYS A 1 268 ? -1.755 -20.563 -9.852 1.00 96.44 268 LYS A O 1
ATOM 2129 N N . LYS A 1 269 ? -3.328 -19.283 -10.807 1.00 95.00 269 LYS A N 1
ATOM 2130 C CA . LYS A 1 269 ? -4.383 -19.655 -9.861 1.00 95.00 269 LYS A CA 1
ATOM 2131 C C . LYS A 1 269 ? -5.003 -20.992 -10.239 1.00 95.00 269 LYS A C 1
ATOM 2133 O O . LYS A 1 269 ? -5.189 -21.304 -11.415 1.00 95.00 269 LYS A O 1
ATOM 2138 N N . ASP A 1 270 ? -5.355 -21.770 -9.219 1.00 95.12 270 ASP A N 1
ATOM 2139 C CA . ASP A 1 270 ? -6.103 -23.009 -9.400 1.00 95.12 270 ASP A CA 1
ATOM 2140 C C . ASP A 1 270 ? -7.520 -22.698 -9.928 1.00 95.12 270 ASP A C 1
ATOM 2142 O O . ASP A 1 270 ? -8.298 -22.033 -9.230 1.00 95.12 270 ASP A O 1
ATOM 2146 N N . PRO A 1 271 ? -7.889 -23.168 -11.138 1.00 97.25 271 PRO A N 1
ATOM 2147 C CA . PRO A 1 271 ? -9.188 -22.867 -11.728 1.00 97.25 271 PRO A CA 1
ATOM 2148 C C . PRO A 1 271 ? -10.379 -23.310 -10.882 1.00 97.25 271 PRO A C 1
ATOM 2150 O O . PRO A 1 271 ? -11.414 -22.644 -10.893 1.00 97.25 271 PRO A O 1
ATOM 2153 N N . ASP A 1 272 ? -10.249 -24.422 -10.156 1.00 97.50 272 ASP A N 1
ATOM 2154 C CA . ASP A 1 272 ? -11.330 -24.939 -9.321 1.00 97.50 272 ASP A CA 1
ATOM 2155 C C . ASP A 1 272 ? -11.532 -24.088 -8.065 1.00 97.50 272 ASP A C 1
ATOM 2157 O O . ASP A 1 272 ? -12.668 -23.858 -7.657 1.00 97.50 272 ASP A O 1
ATOM 2161 N N . SER A 1 273 ? -10.464 -23.549 -7.483 1.00 94.88 273 SER A N 1
ATOM 2162 C CA . SER A 1 273 ? -10.548 -22.627 -6.348 1.00 94.88 273 SER A CA 1
ATOM 2163 C C . SER A 1 273 ? -11.245 -21.314 -6.708 1.00 94.88 273 SER A C 1
ATOM 2165 O O . SER A 1 273 ? -12.165 -20.905 -6.002 1.00 94.88 273 SER A O 1
ATOM 2167 N N . VAL A 1 274 ? -10.914 -20.709 -7.855 1.00 96.81 274 VAL A N 1
ATOM 2168 C CA . VAL A 1 274 ? -11.622 -19.506 -8.338 1.00 96.81 274 VAL A CA 1
ATOM 2169 C C . VAL A 1 274 ? -13.079 -19.826 -8.690 1.00 96.81 274 VAL A C 1
ATOM 2171 O O . VAL A 1 274 ? -13.986 -19.040 -8.416 1.00 96.81 274 VAL A O 1
ATOM 2174 N N . ALA A 1 275 ? -13.339 -21.000 -9.270 1.00 97.06 275 ALA A N 1
ATOM 2175 C CA . ALA A 1 275 ? -14.700 -21.413 -9.582 1.00 97.06 275 ALA A CA 1
ATOM 2176 C C . ALA A 1 275 ? -15.559 -21.607 -8.327 1.00 97.06 275 ALA A C 1
ATOM 2178 O O . ALA A 1 275 ? -16.710 -21.172 -8.331 1.00 97.06 275 ALA A O 1
ATOM 2179 N N . ARG A 1 276 ? -15.002 -22.193 -7.257 1.00 97.31 276 ARG A N 1
ATOM 2180 C CA . ARG A 1 276 ? -15.690 -22.371 -5.968 1.00 97.31 276 ARG A CA 1
ATOM 2181 C C . ARG A 1 276 ? -16.186 -21.044 -5.398 1.00 97.31 276 ARG A C 1
ATOM 2183 O O . ARG A 1 276 ? -17.340 -20.982 -4.996 1.00 97.31 276 ARG A O 1
ATOM 2190 N N . ILE A 1 277 ? -15.380 -19.980 -5.443 1.00 97.12 277 ILE A N 1
ATOM 2191 C CA . ILE A 1 277 ? -15.808 -18.629 -5.029 1.00 97.12 277 ILE A CA 1
ATOM 2192 C C . ILE A 1 277 ? -17.071 -18.204 -5.780 1.00 97.12 277 ILE A C 1
ATOM 2194 O O . ILE A 1 277 ? -18.078 -17.819 -5.188 1.00 97.12 277 ILE A O 1
ATOM 2198 N N . LEU A 1 278 ? -17.036 -18.298 -7.109 1.00 96.00 278 LEU A N 1
ATOM 2199 C CA . LEU A 1 278 ? -18.144 -17.833 -7.935 1.00 96.00 278 LEU A CA 1
ATOM 2200 C C . LEU A 1 278 ? -19.385 -18.736 -7.834 1.00 96.00 278 LEU A C 1
ATOM 2202 O O . LEU A 1 278 ? -20.509 -18.268 -8.030 1.00 96.00 278 LEU A O 1
ATOM 2206 N N . GLU A 1 279 ? -19.195 -20.030 -7.582 1.00 96.06 279 GLU A N 1
ATOM 2207 C CA . GLU A 1 279 ? -20.258 -20.999 -7.289 1.00 96.06 279 GLU A CA 1
ATOM 2208 C C . GLU A 1 279 ? -20.904 -20.719 -5.915 1.00 96.06 279 GLU A C 1
ATOM 2210 O O . GLU A 1 279 ? -22.119 -20.860 -5.784 1.00 96.06 279 GLU A O 1
ATOM 2215 N N . SER A 1 280 ? -20.136 -20.213 -4.944 1.00 97.12 280 SER A N 1
ATOM 2216 C CA . SER A 1 280 ? -20.600 -19.765 -3.619 1.00 97.12 280 SER A CA 1
ATOM 2217 C C . SER A 1 280 ? -21.192 -18.348 -3.596 1.00 97.12 280 SER A C 1
ATOM 2219 O O . SER A 1 280 ? -21.630 -17.877 -2.548 1.00 97.12 280 SER A O 1
ATOM 2221 N N . LEU A 1 281 ? -21.259 -17.646 -4.735 1.00 95.88 281 LEU A N 1
ATOM 2222 C CA . LEU A 1 281 ? -21.712 -16.249 -4.784 1.00 95.88 281 LEU A CA 1
ATOM 2223 C C . LEU A 1 281 ? -23.124 -16.043 -4.218 1.00 95.88 281 LEU A C 1
ATOM 2225 O O . LEU A 1 281 ? -23.398 -15.013 -3.611 1.00 95.88 281 LEU A O 1
ATOM 2229 N N . GLU A 1 282 ? -24.024 -17.017 -4.380 1.00 95.38 282 GLU A N 1
ATOM 2230 C CA . GLU A 1 282 ? -25.384 -16.914 -3.839 1.00 95.38 282 GLU A CA 1
ATOM 2231 C C . GLU A 1 282 ? -25.424 -16.992 -2.306 1.00 95.38 282 GLU A C 1
ATOM 2233 O O . GLU A 1 282 ? -26.181 -16.242 -1.685 1.00 95.38 282 GLU A O 1
ATOM 2238 N N . SER A 1 283 ? -24.607 -17.854 -1.687 1.00 95.50 283 SER A N 1
ATOM 2239 C CA . SER A 1 283 ? -24.513 -17.931 -0.225 1.00 95.50 283 SER A CA 1
ATOM 2240 C C . SER A 1 283 ? -23.786 -16.721 0.354 1.00 95.50 283 SER A C 1
ATOM 2242 O O . SER A 1 283 ? -24.285 -16.147 1.321 1.00 95.50 283 SER A O 1
ATOM 2244 N N . MET A 1 284 ? -22.687 -16.285 -0.275 1.00 96.06 284 MET A N 1
ATOM 2245 C CA . MET A 1 284 ? -21.962 -15.079 0.139 1.00 96.06 284 MET A CA 1
ATOM 2246 C C . MET A 1 284 ? -22.848 -13.829 0.035 1.00 96.06 284 MET A C 1
ATOM 2248 O O . MET A 1 284 ? -22.920 -13.060 0.985 1.00 96.06 284 MET A O 1
ATOM 2252 N N . ASP A 1 285 ? -23.602 -13.641 -1.060 1.00 94.19 285 ASP A N 1
ATOM 2253 C CA . ASP A 1 285 ? -24.553 -12.519 -1.188 1.00 94.19 285 ASP A CA 1
ATOM 2254 C C . ASP A 1 285 ? -25.635 -12.561 -0.098 1.00 94.19 285 ASP A C 1
ATOM 2256 O O . ASP A 1 285 ? -25.977 -11.530 0.481 1.00 94.19 285 ASP A O 1
ATOM 2260 N N . ALA A 1 286 ? -26.161 -13.745 0.231 1.00 92.00 286 ALA A N 1
ATOM 2261 C CA . ALA A 1 286 ? -27.150 -13.886 1.299 1.00 92.00 286 ALA A CA 1
ATOM 2262 C C . ALA A 1 286 ? -26.575 -13.571 2.691 1.00 92.00 286 ALA A C 1
ATOM 2264 O O . ALA A 1 286 ? -27.301 -13.091 3.564 1.00 92.00 286 ALA A O 1
ATOM 2265 N N . GLU A 1 287 ? -25.299 -13.861 2.928 1.00 92.00 287 GLU A N 1
ATOM 2266 C CA . GLU A 1 287 ? -24.611 -13.544 4.177 1.00 92.00 287 GLU A CA 1
ATOM 2267 C C . GLU A 1 287 ? -24.237 -12.067 4.275 1.00 92.00 287 GLU A C 1
ATOM 2269 O O . GLU A 1 287 ? -24.623 -11.415 5.243 1.00 92.00 287 GLU A O 1
ATOM 2274 N N . ALA A 1 288 ? -23.635 -11.509 3.226 1.00 89.94 288 ALA A N 1
ATOM 2275 C CA . ALA A 1 288 ? -23.340 -10.087 3.112 1.00 89.94 288 ALA A CA 1
ATOM 2276 C C . ALA A 1 288 ? -24.597 -9.229 3.301 1.00 89.94 288 ALA A C 1
ATOM 2278 O O . ALA A 1 288 ? -24.573 -8.246 4.030 1.00 89.94 288 ALA A O 1
ATOM 2279 N N . ARG A 1 289 ? -25.738 -9.616 2.716 1.00 88.00 289 ARG A N 1
ATOM 2280 C CA . ARG A 1 289 ? -27.004 -8.892 2.923 1.00 88.00 289 ARG A CA 1
ATOM 2281 C C . ARG A 1 289 ? -27.509 -8.961 4.354 1.00 88.00 289 ARG A C 1
ATOM 2283 O O . ARG A 1 289 ? -28.104 -7.990 4.801 1.00 88.00 289 ARG A O 1
ATOM 2290 N N . ARG A 1 290 ? -27.310 -10.080 5.061 1.00 86.38 290 ARG A N 1
ATOM 2291 C CA . ARG A 1 290 ? -27.641 -10.172 6.493 1.00 86.38 290 ARG A CA 1
ATOM 2292 C C . ARG A 1 290 ? -26.737 -9.252 7.306 1.00 86.38 290 ARG A C 1
ATOM 2294 O O . ARG A 1 290 ? -27.251 -8.528 8.148 1.00 86.38 290 ARG A O 1
ATOM 2301 N N . HIS A 1 291 ? -25.446 -9.230 6.991 1.00 82.00 291 HIS A N 1
ATOM 2302 C CA . HIS A 1 291 ? -24.470 -8.345 7.620 1.00 82.00 291 HIS A CA 1
ATOM 2303 C C . HIS A 1 291 ? -24.806 -6.858 7.394 1.00 82.00 291 HIS A C 1
ATOM 2305 O O . HIS A 1 291 ? -24.859 -6.088 8.339 1.00 82.00 291 HIS A O 1
ATOM 2311 N N . LEU A 1 292 ? -25.176 -6.473 6.169 1.00 78.06 292 LEU A N 1
ATOM 2312 C CA . LEU A 1 292 ? -25.580 -5.101 5.829 1.00 78.06 292 LEU A CA 1
ATOM 2313 C C . LEU A 1 292 ? -26.984 -4.712 6.343 1.00 78.06 292 LEU A C 1
ATOM 2315 O O . LEU A 1 292 ? -27.322 -3.530 6.384 1.00 78.06 292 LEU A O 1
ATOM 2319 N N . SER A 1 293 ? -27.838 -5.687 6.684 1.00 64.25 293 SER A N 1
ATOM 2320 C CA . SER A 1 293 ? -29.244 -5.448 7.061 1.00 64.25 293 SER A CA 1
ATOM 2321 C C . SER A 1 293 ? -29.451 -4.844 8.447 1.00 64.25 293 SER A C 1
ATOM 2323 O O . SER A 1 293 ? -30.580 -4.475 8.772 1.00 64.25 293 SER A O 1
ATOM 2325 N N . GLU A 1 294 ? -28.393 -4.724 9.250 1.00 53.78 294 GLU A N 1
ATOM 2326 C CA . GLU A 1 294 ? -28.470 -4.058 10.552 1.00 53.78 294 GLU A CA 1
ATOM 2327 C C . GLU A 1 294 ? -28.668 -2.529 10.413 1.00 53.78 294 GLU A C 1
ATOM 2329 O O . GLU A 1 294 ? -29.225 -1.923 11.327 1.00 53.78 294 GLU A O 1
ATOM 2334 N N . ASP A 1 295 ? -28.395 -1.942 9.232 1.00 48.62 295 ASP A N 1
ATOM 2335 C CA . ASP A 1 295 ? -28.425 -0.485 9.003 1.00 48.62 295 ASP A CA 1
ATOM 2336 C C . ASP A 1 295 ? -29.442 0.036 7.960 1.00 48.62 295 ASP A C 1
ATOM 2338 O O . ASP A 1 295 ? -29.656 1.248 7.867 1.00 48.62 295 ASP A O 1
ATOM 2342 N N . SER A 1 296 ? -30.085 -0.803 7.132 1.00 51.03 296 SER A N 1
ATOM 2343 C CA . SER A 1 296 ? -30.999 -0.359 6.047 1.00 51.03 296 SER A CA 1
ATOM 2344 C C . SER A 1 296 ? -31.848 -1.495 5.449 1.00 51.03 296 SER A C 1
ATOM 2346 O O . SER A 1 296 ? -31.531 -2.666 5.630 1.00 51.03 296 SER A O 1
ATOM 2348 N N . ASP A 1 297 ? -32.906 -1.164 4.683 1.00 56.19 297 ASP A N 1
ATOM 2349 C CA . ASP A 1 297 ? -33.721 -2.145 3.935 1.00 56.19 297 ASP A CA 1
ATOM 2350 C C . ASP A 1 297 ? -32.872 -2.868 2.855 1.00 56.19 297 ASP A C 1
ATOM 2352 O O . ASP A 1 297 ? -32.535 -2.264 1.828 1.00 56.19 297 ASP A O 1
ATOM 2356 N N . PRO A 1 298 ? -32.539 -4.164 3.025 1.00 54.41 298 PRO A N 1
ATOM 2357 C CA . PRO A 1 298 ? -31.622 -4.899 2.142 1.00 54.41 298 PRO A CA 1
ATOM 2358 C C . PRO A 1 298 ? -32.149 -5.078 0.715 1.00 54.41 298 PRO A C 1
ATOM 2360 O O . PRO A 1 298 ? -31.393 -5.453 -0.187 1.00 54.41 298 PRO A O 1
ATOM 2363 N N . GLY A 1 299 ? -33.452 -4.849 0.506 1.00 59.38 299 GLY A N 1
ATOM 2364 C CA . GLY A 1 299 ? -34.119 -4.978 -0.787 1.00 59.38 299 GLY A CA 1
ATOM 2365 C C . GLY A 1 299 ? -33.748 -3.894 -1.805 1.00 59.38 299 GLY A C 1
ATOM 2366 O O . GLY A 1 299 ? -34.031 -4.075 -2.988 1.00 59.38 299 GLY A O 1
ATOM 2367 N N . ALA A 1 300 ? -33.111 -2.796 -1.376 1.00 67.56 300 ALA A N 1
ATOM 2368 C CA . ALA A 1 300 ? -32.725 -1.683 -2.250 1.00 67.56 300 ALA A CA 1
ATOM 2369 C C . ALA A 1 300 ? -31.307 -1.805 -2.848 1.00 67.56 300 ALA A C 1
ATOM 2371 O O . ALA A 1 300 ? -30.994 -1.106 -3.813 1.00 67.56 300 ALA A O 1
ATOM 2372 N N . LEU A 1 301 ? -30.458 -2.683 -2.299 1.00 79.75 301 LEU A N 1
ATOM 2373 C CA . LEU A 1 301 ? -29.055 -2.827 -2.701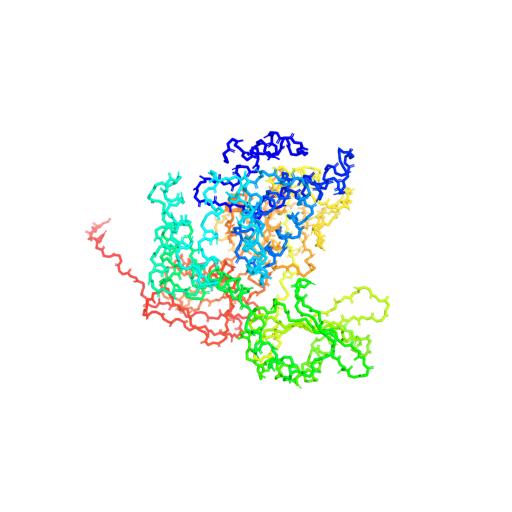 1.00 79.75 301 LEU A CA 1
ATOM 2374 C C . LEU A 1 301 ? -28.877 -3.860 -3.821 1.00 79.75 301 LEU A C 1
ATOM 2376 O O . LEU A 1 301 ? -29.216 -5.041 -3.672 1.00 79.75 301 LEU A O 1
ATOM 2380 N N . GLN A 1 302 ? -28.273 -3.441 -4.929 1.00 86.56 302 GLN A N 1
ATOM 2381 C CA . GLN A 1 302 ? -27.911 -4.307 -6.046 1.00 86.56 302 GLN A CA 1
ATOM 2382 C C . GLN A 1 302 ? -26.423 -4.662 -5.972 1.00 86.56 302 GLN A C 1
ATOM 2384 O O . GLN A 1 302 ? -25.576 -3.774 -5.914 1.00 86.56 302 GLN A O 1
ATOM 2389 N N . LEU A 1 303 ? -26.102 -5.961 -5.996 1.00 91.56 303 LEU A N 1
ATOM 2390 C CA . LEU A 1 303 ? -24.725 -6.416 -6.196 1.00 91.56 303 LEU A CA 1
ATOM 2391 C C . LEU A 1 303 ? -24.306 -6.037 -7.619 1.00 91.56 303 LEU A C 1
ATOM 2393 O O . LEU A 1 303 ? -24.992 -6.417 -8.571 1.00 91.56 303 LEU A O 1
ATOM 2397 N N . TYR A 1 304 ? -23.204 -5.306 -7.762 1.00 90.00 304 TYR A N 1
ATOM 2398 C CA . TYR A 1 304 ? -22.693 -4.891 -9.072 1.00 90.00 304 TYR A CA 1
ATOM 2399 C C . TYR A 1 304 ? -21.236 -5.309 -9.313 1.00 90.00 304 TYR A C 1
ATOM 2401 O O . TYR A 1 304 ? -20.837 -5.427 -10.474 1.00 90.00 304 TYR A O 1
ATOM 2409 N N . GLY A 1 305 ? -20.469 -5.576 -8.250 1.00 93.44 305 GLY A N 1
ATOM 2410 C CA . GLY A 1 305 ? -19.056 -5.944 -8.332 1.00 93.44 305 GLY A CA 1
ATOM 2411 C C . GLY A 1 305 ? -18.687 -7.125 -7.435 1.00 93.44 305 GLY A C 1
ATOM 2412 O O . GLY A 1 305 ? -19.190 -7.243 -6.318 1.00 93.44 305 GLY A O 1
ATOM 2413 N N . VAL A 1 306 ? -17.799 -7.983 -7.933 1.00 97.12 306 VAL A N 1
ATOM 2414 C CA . VAL A 1 306 ? -17.110 -9.036 -7.175 1.00 97.12 306 VAL A CA 1
ATOM 2415 C C . VAL A 1 306 ? -15.624 -8.907 -7.470 1.00 97.12 306 VAL A C 1
ATOM 2417 O O . VAL A 1 306 ? -15.213 -9.153 -8.603 1.00 97.12 306 VAL A O 1
ATOM 2420 N N . SER A 1 307 ? -14.819 -8.544 -6.480 1.00 95.69 307 SER A N 1
ATOM 2421 C CA . SER A 1 307 ? -13.360 -8.546 -6.610 1.00 95.69 307 SER A CA 1
ATOM 2422 C C . SER A 1 307 ? -12.790 -9.799 -5.960 1.00 95.69 307 SER A C 1
ATOM 2424 O O . SER A 1 307 ? -13.216 -10.150 -4.866 1.00 95.69 307 SER A O 1
ATOM 2426 N N . ILE A 1 308 ? -11.860 -10.473 -6.635 1.00 96.56 308 ILE A N 1
ATOM 2427 C CA . ILE A 1 308 ? -11.159 -11.664 -6.145 1.00 96.56 308 ILE A CA 1
ATOM 2428 C C . ILE A 1 308 ? -9.666 -11.354 -6.099 1.00 96.56 308 ILE A C 1
ATOM 2430 O O . ILE A 1 308 ? -9.054 -11.120 -7.149 1.00 96.56 308 ILE A O 1
ATOM 2434 N N . GLY A 1 309 ? -9.116 -11.376 -4.888 1.00 87.56 309 GLY A N 1
ATOM 2435 C CA . GLY A 1 309 ? -7.725 -11.094 -4.579 1.00 87.56 309 GLY A CA 1
ATOM 2436 C C . GLY A 1 309 ? -6.742 -12.179 -5.021 1.00 87.56 309 GLY A C 1
ATOM 2437 O O . GLY A 1 309 ? -7.131 -13.308 -5.351 1.00 87.56 309 GLY A O 1
ATOM 2438 N N . PRO A 1 310 ? -5.430 -11.881 -5.017 1.00 84.62 310 PRO A N 1
ATOM 2439 C CA . PRO A 1 310 ? -4.393 -12.870 -5.296 1.00 84.62 310 PRO A CA 1
ATOM 2440 C C . PRO A 1 310 ? -4.366 -14.009 -4.265 1.00 84.62 310 PRO A C 1
ATOM 2442 O O . PRO A 1 310 ? -3.939 -15.115 -4.615 1.00 84.62 310 PRO A O 1
ATOM 2445 N N . PHE A 1 311 ? -4.859 -13.780 -3.045 1.00 84.88 311 PHE A N 1
ATOM 2446 C CA . PHE A 1 311 ? -4.992 -14.796 -1.996 1.00 84.88 311 PHE A CA 1
ATOM 2447 C C . PHE A 1 311 ? -6.372 -15.444 -1.951 1.00 84.88 311 PHE A C 1
ATOM 2449 O O . PHE A 1 311 ? -6.632 -16.244 -1.058 1.00 84.88 311 PHE A O 1
ATOM 2456 N N . LEU A 1 312 ? -7.216 -15.170 -2.951 1.00 89.12 312 LEU A N 1
ATOM 2457 C CA . LEU A 1 312 ? -8.587 -15.669 -3.052 1.00 89.12 312 LEU A CA 1
ATOM 2458 C C . LEU A 1 312 ? -9.547 -15.097 -1.997 1.00 89.12 312 LEU A C 1
ATOM 2460 O O . LEU A 1 312 ? -10.650 -15.615 -1.849 1.00 89.12 312 LEU A O 1
ATOM 2464 N N . ASP A 1 313 ? -9.158 -14.012 -1.328 1.00 87.75 313 ASP A N 1
ATOM 2465 C CA . ASP A 1 313 ? -10.071 -13.112 -0.628 1.00 87.75 313 ASP A CA 1
ATOM 2466 C C . ASP A 1 313 ? -11.069 -12.485 -1.613 1.00 87.75 313 ASP A C 1
ATOM 2468 O O . ASP A 1 313 ? -10.798 -12.348 -2.815 1.00 87.75 313 ASP A O 1
ATOM 2472 N N . VAL A 1 314 ? -12.262 -12.151 -1.123 1.00 94.31 314 VAL A N 1
ATOM 2473 C CA . VAL A 1 314 ? -13.370 -11.696 -1.964 1.00 94.31 314 VAL A CA 1
ATOM 2474 C C . VAL A 1 314 ? -13.998 -10.440 -1.392 1.00 94.31 314 VAL A C 1
ATOM 2476 O O . VAL A 1 314 ? -14.421 -10.415 -0.246 1.00 94.31 314 VAL A O 1
ATOM 2479 N N . LYS A 1 315 ? -14.174 -9.423 -2.233 1.00 92.69 315 LYS A N 1
ATOM 2480 C CA . LYS A 1 315 ? -14.941 -8.216 -1.907 1.00 92.69 315 LYS A CA 1
ATOM 2481 C C . LYS A 1 315 ? -16.212 -8.169 -2.741 1.00 92.69 315 LYS A C 1
ATOM 2483 O O . LYS A 1 315 ? -16.155 -8.121 -3.972 1.00 92.69 315 LYS A O 1
ATOM 2488 N N . LEU A 1 316 ? -17.368 -8.162 -2.083 1.00 95.38 316 LEU A N 1
ATOM 2489 C CA . LEU A 1 316 ? -18.666 -7.950 -2.726 1.00 95.38 316 LEU A CA 1
ATOM 2490 C C . LEU A 1 316 ? -19.042 -6.472 -2.656 1.00 95.38 316 LEU A C 1
ATOM 2492 O O . LEU A 1 316 ? -19.075 -5.904 -1.570 1.00 95.38 316 LEU A O 1
ATOM 2496 N N . SER A 1 317 ? -19.360 -5.854 -3.795 1.00 90.25 317 SER A N 1
ATOM 2497 C CA . SER A 1 317 ? -19.715 -4.431 -3.885 1.00 90.25 317 SER A CA 1
ATOM 2498 C C . SER A 1 317 ? -21.175 -4.228 -4.282 1.00 90.25 317 SER A C 1
ATOM 2500 O O . SER A 1 317 ? -21.638 -4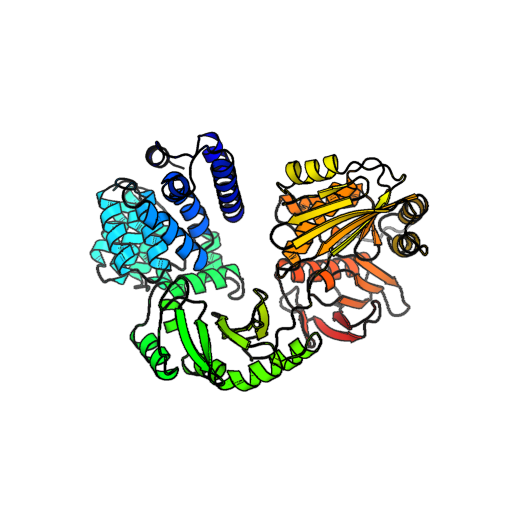.703 -5.325 1.00 90.25 317 SER A O 1
ATOM 2502 N N . TYR A 1 318 ? -21.889 -3.471 -3.456 1.00 89.12 318 TYR A N 1
ATOM 2503 C CA . TYR A 1 318 ? -23.306 -3.168 -3.582 1.00 89.12 318 TYR A CA 1
ATOM 2504 C C . TYR A 1 318 ? -23.515 -1.677 -3.810 1.00 89.12 318 TYR A C 1
ATOM 2506 O O . TYR A 1 318 ? -22.819 -0.854 -3.222 1.00 89.12 318 TYR A O 1
ATOM 2514 N N . SER A 1 319 ? -24.499 -1.323 -4.630 1.00 84.44 319 SER A N 1
ATOM 2515 C CA . SER A 1 319 ? -24.935 0.060 -4.825 1.00 84.44 319 SER A CA 1
ATOM 2516 C C . SER A 1 319 ? -26.450 0.168 -4.696 1.00 84.44 319 SER A C 1
ATOM 2518 O O . SER A 1 319 ? -27.187 -0.790 -4.957 1.00 84.44 319 SER A O 1
ATOM 2520 N N . SER A 1 320 ? -26.926 1.335 -4.262 1.00 77.12 320 SER A N 1
ATOM 2521 C CA . SER A 1 320 ? -28.355 1.653 -4.241 1.00 77.12 320 SER A CA 1
ATOM 2522 C C . SER A 1 320 ? -28.759 2.361 -5.531 1.00 77.12 320 SER A C 1
ATOM 2524 O O . SER A 1 320 ? -27.995 3.115 -6.136 1.00 77.12 320 SER A O 1
ATOM 2526 N N . HIS A 1 321 ? -29.986 2.117 -5.984 1.00 67.44 321 HIS A N 1
ATOM 2527 C CA . HIS A 1 321 ? -30.474 2.711 -7.220 1.00 67.44 321 HIS A CA 1
ATOM 2528 C C . HIS A 1 321 ? -30.626 4.234 -7.064 1.00 67.44 321 HIS A C 1
ATOM 2530 O O . HIS A 1 321 ? -31.503 4.709 -6.344 1.00 67.44 321 HIS A O 1
ATOM 2536 N N . GLY A 1 322 ? -29.794 5.002 -7.773 1.00 60.16 322 GLY A N 1
ATOM 2537 C CA . GLY A 1 322 ? -29.835 6.468 -7.761 1.00 60.16 322 GLY A CA 1
ATOM 2538 C C . GLY A 1 322 ? -28.933 7.143 -6.723 1.00 60.16 322 GLY A C 1
ATOM 2539 O O . GLY A 1 322 ? -29.044 8.357 -6.565 1.00 60.16 322 GLY A O 1
ATOM 2540 N N . THR A 1 323 ? -28.045 6.402 -6.051 1.00 63.34 323 THR A N 1
ATOM 2541 C CA . THR A 1 323 ? -26.963 6.972 -5.232 1.00 63.34 323 THR A CA 1
ATOM 2542 C C . THR A 1 323 ? -25.597 6.586 -5.809 1.00 63.34 323 THR A C 1
ATOM 2544 O O . THR A 1 323 ? -25.462 5.562 -6.476 1.00 63.34 323 THR A O 1
ATOM 2547 N N . GLU A 1 324 ? -24.577 7.409 -5.559 1.00 62.41 324 GLU A N 1
ATOM 2548 C CA . GLU A 1 324 ? -23.166 7.052 -5.813 1.00 62.41 324 GLU A CA 1
ATOM 2549 C C . GLU A 1 324 ? -22.565 6.237 -4.653 1.00 62.41 324 GLU A C 1
ATOM 2551 O O . GLU A 1 324 ? -21.389 5.888 -4.665 1.00 62.41 324 GLU A O 1
ATOM 2556 N N . GLU A 1 325 ? -23.373 5.929 -3.636 1.00 68.50 325 GLU A N 1
ATOM 2557 C CA . GLU A 1 325 ? -22.922 5.259 -2.427 1.00 68.50 325 GLU A CA 1
ATOM 2558 C C . GLU A 1 325 ? -22.730 3.760 -2.677 1.00 68.50 325 GLU A C 1
ATOM 2560 O O . GLU A 1 325 ? -23.663 3.036 -3.048 1.00 68.50 325 GLU A O 1
ATOM 2565 N N . VAL A 1 326 ? -21.497 3.306 -2.460 1.00 77.56 326 VAL A N 1
ATOM 2566 C CA . VAL A 1 326 ? -21.088 1.908 -2.564 1.00 77.56 326 VAL A CA 1
ATOM 2567 C C . VAL A 1 326 ? -20.903 1.350 -1.158 1.00 77.56 326 VAL A C 1
ATOM 2569 O O . VAL A 1 326 ? -20.240 1.956 -0.321 1.00 77.56 326 VAL A O 1
ATOM 2572 N N . ARG A 1 327 ? -21.478 0.177 -0.901 1.00 83.94 327 ARG A N 1
ATOM 2573 C CA . ARG A 1 327 ? -21.231 -0.621 0.305 1.00 83.94 327 ARG A CA 1
ATOM 2574 C C . ARG A 1 327 ? -20.458 -1.871 -0.080 1.00 83.94 327 ARG A C 1
ATOM 2576 O O . ARG A 1 327 ? -20.743 -2.465 -1.122 1.00 83.94 327 ARG A O 1
ATOM 2583 N N . THR A 1 328 ? -19.510 -2.284 0.749 1.00 85.94 328 THR A N 1
ATOM 2584 C CA . THR A 1 328 ? -18.705 -3.484 0.505 1.00 85.94 328 THR A CA 1
ATOM 2585 C C . THR A 1 328 ? -18.780 -4.446 1.675 1.00 85.94 328 THR A C 1
ATOM 2587 O O . THR A 1 328 ? -18.968 -4.025 2.810 1.00 85.94 328 THR A O 1
ATOM 2590 N N . VAL A 1 329 ? -18.652 -5.737 1.385 1.00 88.12 329 VAL A N 1
ATOM 2591 C CA . VAL A 1 329 ? -18.451 -6.785 2.391 1.00 88.12 329 VAL A CA 1
ATOM 2592 C C . VAL A 1 329 ? -17.279 -7.633 1.931 1.00 88.12 329 VAL A C 1
ATOM 2594 O O . VAL A 1 329 ? -17.286 -8.108 0.791 1.00 88.12 329 VAL A O 1
ATOM 2597 N N . ASP A 1 330 ? -16.297 -7.787 2.810 1.00 85.50 330 ASP A N 1
ATOM 2598 C CA . ASP A 1 330 ? -15.086 -8.557 2.561 1.00 85.50 330 ASP A CA 1
ATOM 2599 C C . ASP A 1 330 ? -15.212 -9.966 3.140 1.00 85.50 330 ASP A C 1
ATOM 2601 O O . ASP A 1 330 ? -15.833 -10.180 4.180 1.00 85.50 330 ASP A O 1
ATOM 2605 N N . PHE A 1 331 ? -14.622 -10.927 2.443 1.00 88.81 331 PHE A N 1
ATOM 2606 C CA . PHE A 1 331 ? -14.557 -12.334 2.799 1.00 88.81 331 PHE A CA 1
ATOM 2607 C C . PHE A 1 331 ? -13.109 -12.799 2.680 1.00 88.81 331 PHE A C 1
ATOM 2609 O O . PHE A 1 331 ? -12.410 -12.407 1.740 1.00 88.81 331 PHE A O 1
ATOM 2616 N N . ASP A 1 332 ? -12.663 -13.640 3.606 1.00 81.06 332 ASP A N 1
ATOM 2617 C CA . ASP A 1 332 ? -11.347 -14.261 3.505 1.00 81.06 332 ASP A CA 1
ATOM 2618 C C . ASP A 1 332 ? -11.363 -15.429 2.502 1.00 81.06 332 ASP A C 1
ATOM 2620 O O . ASP A 1 332 ? -12.353 -15.686 1.810 1.00 81.06 332 ASP A O 1
ATOM 2624 N N . SER A 1 333 ? -10.238 -16.131 2.376 1.00 79.12 333 SER A N 1
ATOM 2625 C CA . SER A 1 333 ? -10.092 -17.238 1.427 1.00 79.12 333 SER A CA 1
ATOM 2626 C C . SER A 1 333 ? -10.901 -18.490 1.796 1.00 79.12 333 SER A C 1
ATOM 2628 O O . SER A 1 333 ? -11.132 -19.338 0.926 1.00 79.12 333 SER A O 1
ATOM 2630 N N . ASP A 1 334 ? -11.379 -18.587 3.042 1.00 83.75 334 ASP A N 1
ATOM 2631 C CA . ASP A 1 334 ? -12.319 -19.611 3.504 1.00 83.75 334 ASP A CA 1
ATOM 2632 C C . ASP A 1 334 ? -13.788 -19.196 3.274 1.00 83.75 334 ASP A C 1
ATOM 2634 O O . ASP A 1 334 ? -14.702 -20.006 3.455 1.00 83.75 334 ASP A O 1
ATOM 2638 N N . LEU A 1 335 ? -14.005 -17.990 2.731 1.00 89.31 335 LEU A N 1
ATOM 2639 C CA . LEU A 1 335 ? -15.300 -17.363 2.455 1.00 89.31 335 LEU A CA 1
ATOM 2640 C C . LEU A 1 335 ? -16.093 -17.021 3.718 1.00 89.31 335 LEU A C 1
ATOM 2642 O O . LEU A 1 335 ? -17.323 -16.928 3.659 1.00 89.31 335 LEU A O 1
ATOM 2646 N N . ASP A 1 336 ? -15.397 -16.800 4.828 1.00 86.19 336 ASP A N 1
ATOM 2647 C CA . ASP A 1 336 ? -15.979 -16.228 6.035 1.00 86.19 336 ASP A CA 1
ATOM 2648 C C . ASP A 1 336 ? -15.925 -14.696 5.943 1.00 86.19 336 ASP A C 1
ATOM 2650 O O . ASP A 1 336 ? -14.960 -14.129 5.424 1.00 86.19 336 ASP A O 1
ATOM 2654 N N . ILE A 1 337 ? -16.970 -14.004 6.423 1.00 83.81 337 ILE A N 1
ATOM 2655 C CA . ILE A 1 337 ? -16.974 -12.533 6.443 1.00 83.81 337 ILE A CA 1
ATOM 2656 C C . ILE A 1 337 ? -15.800 -12.040 7.288 1.00 83.81 337 ILE A C 1
ATOM 2658 O O . ILE A 1 337 ? -15.706 -12.330 8.484 1.00 83.81 337 ILE A O 1
ATOM 2662 N N . VAL A 1 338 ? -14.961 -11.209 6.676 1.00 73.81 338 VAL A N 1
ATOM 2663 C CA . VAL A 1 338 ? -13.972 -10.414 7.391 1.00 73.81 338 VAL A CA 1
ATOM 2664 C C . VAL A 1 338 ? -14.722 -9.258 8.022 1.00 73.81 338 VAL A C 1
ATOM 2666 O O . VAL A 1 338 ? -15.017 -8.245 7.388 1.00 73.81 338 VAL A O 1
ATOM 2669 N N . THR A 1 339 ? -15.058 -9.414 9.298 1.00 61.84 339 THR A N 1
ATOM 2670 C CA . THR A 1 339 ? -15.412 -8.264 10.116 1.00 61.84 339 THR A CA 1
ATOM 2671 C C . THR A 1 339 ? -14.121 -7.509 10.379 1.00 61.84 339 THR A C 1
ATOM 2673 O O . THR A 1 339 ? -13.390 -7.829 11.321 1.00 61.84 339 THR A O 1
ATOM 2676 N N . HIS A 1 340 ? -13.828 -6.513 9.545 1.00 51.03 340 HIS A N 1
ATOM 2677 C CA . HIS A 1 340 ? -12.992 -5.415 10.006 1.00 51.03 340 HIS A CA 1
ATOM 2678 C C . HIS A 1 340 ? -13.687 -4.907 11.264 1.00 51.03 340 HIS A C 1
ATOM 2680 O O . HIS A 1 340 ? -14.883 -4.615 11.234 1.00 51.03 340 HIS A O 1
ATOM 2686 N N . SER A 1 341 ? -13.008 -4.900 12.408 1.00 47.84 341 SER A N 1
ATOM 2687 C CA . SER A 1 341 ? -13.522 -4.034 13.465 1.00 47.84 341 SER A CA 1
ATOM 2688 C C . SER A 1 341 ? -13.403 -2.646 12.867 1.00 47.84 341 SER A C 1
ATOM 2690 O O . SER A 1 341 ? -12.295 -2.279 12.477 1.00 47.84 341 SER A O 1
ATOM 2692 N N . ASP A 1 342 ? -14.534 -1.961 12.681 1.00 61.25 342 ASP A N 1
ATOM 2693 C CA . ASP A 1 342 ? -14.557 -0.581 12.211 1.00 61.25 342 ASP A CA 1
ATOM 2694 C C . ASP A 1 342 ? -13.609 0.200 13.123 1.00 61.25 342 ASP A C 1
ATOM 2696 O O . ASP A 1 342 ? -13.919 0.484 14.279 1.00 61.25 342 ASP A O 1
ATOM 2700 N N . GLY A 1 343 ? -12.381 0.408 12.651 1.00 69.31 343 GLY A N 1
ATOM 2701 C CA . GLY A 1 343 ? -11.421 1.245 13.332 1.00 69.31 343 GLY A CA 1
ATOM 2702 C C . GLY A 1 343 ? -11.902 2.683 13.246 1.00 69.31 343 GLY A C 1
ATOM 2703 O O . GLY A 1 343 ? -12.642 3.049 12.331 1.00 69.31 343 GLY A O 1
ATOM 2704 N N . GLY A 1 344 ? -11.510 3.495 14.216 1.00 80.00 344 GLY A N 1
ATOM 2705 C CA . GLY A 1 344 ? -12.133 4.784 14.454 1.00 80.00 344 GLY A CA 1
ATOM 2706 C C . GLY A 1 344 ? -13.639 4.676 14.787 1.00 80.00 344 GLY A C 1
ATOM 2707 O O . GLY A 1 344 ? -14.124 3.617 15.181 1.00 80.00 344 GLY A O 1
ATOM 2708 N N . PRO A 1 345 ? -14.393 5.785 14.704 1.00 88.94 345 PRO A N 1
ATOM 2709 C CA . PRO A 1 345 ? -13.860 7.139 14.606 1.00 88.94 345 PRO A CA 1
ATOM 2710 C C . PRO A 1 345 ? -12.939 7.448 15.794 1.00 88.94 345 PRO A C 1
ATOM 2712 O O . PRO A 1 345 ? -13.075 6.887 16.882 1.00 88.94 345 PRO A O 1
ATOM 2715 N N . TYR A 1 346 ? -11.995 8.357 15.587 1.00 95.00 346 TYR A N 1
ATOM 2716 C CA . TYR A 1 346 ? -11.019 8.751 16.600 1.00 95.00 346 TYR A CA 1
ATOM 2717 C C . TYR A 1 346 ? -11.493 10.017 17.293 1.00 95.00 346 TYR A C 1
ATOM 2719 O O . TYR A 1 346 ? -11.972 10.946 16.636 1.00 95.00 346 TYR A O 1
ATOM 2727 N N . ALA A 1 347 ? -11.341 10.069 18.613 1.00 95.50 347 ALA A N 1
ATOM 2728 C CA . ALA A 1 347 ? -11.673 11.243 19.400 1.00 95.50 347 ALA A CA 1
ATOM 2729 C C . ALA A 1 347 ? -10.698 11.427 20.562 1.00 95.50 347 ALA A C 1
ATOM 2731 O O . ALA A 1 347 ? -10.322 10.470 21.232 1.00 95.50 347 ALA A O 1
ATOM 2732 N N . ALA A 1 348 ? -10.319 12.677 20.807 1.00 98.06 348 ALA A N 1
ATOM 2733 C CA . ALA A 1 348 ? -9.472 13.081 21.919 1.00 98.06 348 ALA A CA 1
ATOM 2734 C C . ALA A 1 348 ? -9.924 14.449 22.416 1.00 98.06 348 ALA A C 1
ATOM 2736 O O . ALA A 1 348 ? -10.518 15.245 21.680 1.00 98.06 348 ALA A O 1
ATOM 2737 N N . ILE A 1 349 ? -9.624 14.731 23.678 1.00 98.56 349 ILE A N 1
ATOM 2738 C CA . ILE A 1 349 ? -9.976 15.987 24.320 1.00 98.56 349 ILE A CA 1
ATOM 2739 C C . ILE A 1 349 ? -8.705 16.713 24.756 1.00 98.56 349 ILE A C 1
ATOM 2741 O O . ILE A 1 349 ? -7.889 16.184 25.505 1.00 98.56 349 ILE A O 1
ATOM 2745 N N . ILE A 1 350 ? -8.549 17.965 24.333 1.00 98.62 350 ILE A N 1
ATOM 2746 C CA . ILE A 1 350 ? -7.443 18.823 24.766 1.00 98.62 350 ILE A CA 1
ATOM 2747 C C . ILE A 1 350 ? -7.935 19.696 25.910 1.00 98.62 350 ILE A C 1
ATOM 2749 O O . ILE A 1 350 ? -8.803 20.545 25.717 1.00 98.62 350 ILE A O 1
ATOM 2753 N N . LEU A 1 351 ? -7.391 19.499 27.106 1.00 98.69 351 LEU A N 1
ATOM 2754 C CA . LEU A 1 351 ? -7.790 20.236 28.300 1.00 98.69 351 LEU A CA 1
ATOM 2755 C C . LEU A 1 351 ? -7.118 21.611 28.307 1.00 98.69 351 LEU A C 1
ATOM 2757 O O . LEU A 1 351 ? -5.893 21.695 28.237 1.00 98.69 351 LEU A O 1
ATOM 2761 N N . LEU A 1 352 ? -7.896 22.690 28.420 1.00 98.69 352 LEU A N 1
ATOM 2762 C CA . LEU A 1 352 ? -7.395 24.063 28.348 1.00 98.69 352 LEU A CA 1
ATOM 2763 C C . LEU A 1 352 ? -7.602 24.822 29.663 1.00 98.69 352 LEU A C 1
ATOM 2765 O O . LEU A 1 352 ? -8.651 24.741 30.306 1.00 98.69 352 LEU A O 1
ATOM 2769 N N . SER A 1 353 ? -6.622 25.640 30.044 1.00 98.19 353 SER A N 1
ATOM 2770 C CA . SER A 1 353 ? -6.735 26.542 31.205 1.00 98.19 353 SER A CA 1
ATOM 2771 C C . SER A 1 353 ? -7.694 27.721 30.983 1.00 98.19 353 SER A C 1
ATOM 2773 O O . SER A 1 353 ? -8.160 28.316 31.957 1.00 98.19 353 SER A O 1
ATOM 2775 N N . SER A 1 354 ? -8.020 28.038 29.728 1.00 97.81 354 SER A N 1
ATOM 2776 C CA . SER A 1 354 ? -9.001 29.045 29.300 1.00 97.81 354 SER A CA 1
ATOM 2777 C C . SER A 1 354 ? -9.601 28.658 27.946 1.00 97.81 354 SER A C 1
ATOM 2779 O O . SER A 1 354 ? -9.030 27.838 27.237 1.00 97.81 354 SER A O 1
ATOM 2781 N N . ASP A 1 355 ? -10.706 29.277 27.545 1.00 96.69 355 ASP A N 1
ATOM 2782 C CA . ASP A 1 355 ? -11.337 29.086 26.230 1.00 96.69 355 ASP A CA 1
ATOM 2783 C C . ASP A 1 355 ? -10.653 29.853 25.082 1.00 96.69 355 ASP A C 1
ATOM 2785 O O . ASP A 1 355 ? -11.163 29.920 23.970 1.00 96.69 355 ASP A O 1
ATOM 2789 N N . SER A 1 356 ? -9.473 30.427 25.323 1.00 95.50 356 SER A N 1
ATOM 2790 C CA . SER A 1 356 ? -8.673 31.041 24.265 1.00 95.50 356 SER A CA 1
ATOM 2791 C C . SER A 1 356 ? -7.998 29.951 23.437 1.00 95.50 356 SER A C 1
ATOM 2793 O O . SER A 1 356 ? -7.227 29.161 23.972 1.00 95.50 356 SER A O 1
ATOM 2795 N N . TRP A 1 357 ? -8.195 29.959 22.124 1.00 96.25 357 TRP A N 1
ATOM 2796 C CA . TRP A 1 357 ? -7.484 29.083 21.193 1.00 96.25 357 TRP A CA 1
ATOM 2797 C C . TRP A 1 357 ? -7.178 29.828 19.893 1.00 96.25 357 TRP A C 1
ATOM 2799 O O . TRP A 1 357 ? -7.701 30.917 19.655 1.00 96.25 357 TRP A O 1
ATOM 2809 N N . ASN A 1 358 ? -6.280 29.276 19.082 1.00 97.38 358 ASN A N 1
ATOM 2810 C CA . ASN A 1 358 ? -5.908 29.852 17.794 1.00 97.38 358 ASN A CA 1
ATOM 2811 C C . ASN A 1 358 ? -6.001 28.774 16.700 1.00 97.38 358 ASN A C 1
ATOM 2813 O O . ASN A 1 358 ? -5.029 28.027 16.523 1.00 97.38 358 ASN A O 1
ATOM 2817 N N . PRO A 1 359 ? -7.141 28.662 15.991 1.00 96.12 359 PRO A N 1
ATOM 2818 C CA . PRO A 1 359 ? -7.335 27.636 14.970 1.00 96.12 359 PRO A CA 1
ATOM 2819 C C . PRO A 1 359 ? -6.356 27.783 13.798 1.00 96.12 359 PRO A C 1
ATOM 2821 O O . PRO A 1 359 ? -5.852 26.783 13.282 1.00 96.12 359 PRO A O 1
ATOM 2824 N N . GLU A 1 360 ? -5.982 29.006 13.415 1.00 95.62 360 GLU A N 1
ATOM 2825 C CA . GLU A 1 360 ? -4.995 29.241 12.359 1.00 95.62 360 GLU A CA 1
ATOM 2826 C C . GLU A 1 360 ? -3.603 28.728 12.738 1.00 95.62 360 GLU A C 1
ATOM 2828 O O . GLU A 1 360 ? -2.882 28.223 11.874 1.00 95.62 360 GLU A O 1
ATOM 2833 N N . ALA A 1 361 ? -3.222 28.823 14.014 1.00 95.88 361 ALA A N 1
ATOM 2834 C CA . ALA A 1 361 ? -1.967 28.268 14.509 1.00 95.88 361 ALA A CA 1
ATOM 2835 C C . ALA A 1 361 ? -1.967 26.735 14.447 1.00 95.88 361 ALA A C 1
ATOM 2837 O O . ALA A 1 361 ? -0.956 26.168 14.041 1.00 95.88 361 ALA A O 1
ATOM 2838 N N . ILE A 1 362 ? -3.093 26.074 14.754 1.00 97.00 362 ILE A N 1
ATOM 2839 C CA . ILE A 1 362 ? -3.233 24.611 14.613 1.00 97.00 362 ILE A CA 1
ATOM 2840 C C . ILE A 1 362 ? -3.067 24.210 13.148 1.00 97.00 362 ILE A C 1
ATOM 2842 O O . ILE A 1 362 ? -2.244 23.359 12.823 1.00 97.00 362 ILE A O 1
ATOM 2846 N N . LEU A 1 363 ? -3.792 24.873 12.242 1.00 93.31 363 LEU A N 1
ATOM 2847 C CA . LEU A 1 363 ? -3.700 24.611 10.804 1.00 93.31 363 LEU A CA 1
ATOM 2848 C C . LEU A 1 363 ? -2.298 24.903 10.244 1.00 93.31 363 LEU A C 1
ATOM 2850 O O . LEU A 1 363 ? -1.839 24.237 9.317 1.00 93.31 363 LEU A O 1
ATOM 2854 N N . SER A 1 364 ? -1.609 25.912 10.778 1.00 91.69 364 SER A N 1
ATOM 2855 C CA . SER A 1 364 ? -0.228 26.223 10.406 1.00 91.69 364 SER A CA 1
ATOM 2856 C C . SER A 1 364 ? 0.760 25.174 10.912 1.00 91.69 364 SER A C 1
ATOM 2858 O O . SER A 1 364 ? 1.706 24.841 10.197 1.00 91.69 364 SER A O 1
ATOM 2860 N N . ASP A 1 365 ? 0.569 24.663 12.125 1.00 91.81 365 ASP A N 1
ATOM 2861 C CA . ASP A 1 365 ? 1.388 23.588 12.680 1.00 91.81 365 ASP A CA 1
ATOM 2862 C C . ASP A 1 365 ? 1.184 22.294 11.879 1.00 91.81 365 ASP A C 1
ATOM 2864 O O . ASP A 1 365 ? 2.168 21.725 11.418 1.00 91.81 365 ASP A O 1
ATOM 2868 N N . LEU A 1 366 ? -0.066 21.939 11.549 1.00 89.06 366 LEU A N 1
ATOM 2869 C CA . LEU A 1 366 ? -0.396 20.819 10.656 1.00 89.06 366 LEU A CA 1
ATOM 2870 C C . LEU A 1 366 ? 0.363 20.875 9.326 1.00 89.06 366 LEU A C 1
ATOM 2872 O O . LEU A 1 366 ? 1.030 19.913 8.943 1.00 89.06 366 LEU A O 1
ATOM 2876 N N . ARG A 1 367 ? 0.336 22.031 8.655 1.00 87.69 367 ARG A N 1
ATOM 2877 C CA . ARG A 1 367 ? 1.048 22.217 7.384 1.00 87.69 367 ARG A CA 1
ATOM 2878 C C . ARG A 1 367 ? 2.563 22.171 7.544 1.00 87.69 367 ARG A C 1
ATOM 2880 O O . ARG A 1 367 ? 3.240 21.515 6.767 1.00 87.69 367 ARG A O 1
ATOM 2887 N N . SER A 1 368 ? 3.105 22.914 8.506 1.00 82.94 368 SER A N 1
ATOM 2888 C CA . SER A 1 368 ? 4.558 23.109 8.618 1.00 82.94 368 SER A CA 1
ATOM 2889 C C . SER A 1 368 ? 5.284 21.927 9.243 1.00 82.94 368 SER A C 1
ATOM 2891 O O . SER A 1 368 ? 6.409 21.634 8.854 1.00 82.94 368 SER A O 1
ATOM 2893 N N . GLN A 1 369 ? 4.662 21.259 10.214 1.00 84.19 369 GLN A N 1
ATOM 2894 C CA . GLN A 1 369 ? 5.236 20.079 10.833 1.00 84.19 369 GLN A CA 1
ATOM 2895 C C . GLN A 1 369 ? 4.975 18.864 9.956 1.00 84.19 369 GLN A C 1
ATOM 2897 O O . GLN A 1 369 ? 5.904 18.104 9.719 1.00 84.19 369 GLN A O 1
ATOM 2902 N N . TRP A 1 370 ? 3.752 18.669 9.466 1.00 84.56 370 TRP A N 1
ATOM 2903 C CA . TRP A 1 370 ? 3.329 17.382 8.907 1.00 84.56 370 TRP A CA 1
ATOM 2904 C C . TRP A 1 370 ? 3.017 17.403 7.411 1.00 84.56 370 TRP A C 1
ATOM 2906 O O . TRP A 1 370 ? 2.682 16.358 6.875 1.00 84.56 370 TRP A O 1
ATOM 2916 N N . GLY A 1 371 ? 3.086 18.559 6.743 1.00 81.00 371 GLY A N 1
ATOM 2917 C CA . GLY A 1 371 ? 2.673 18.689 5.339 1.00 81.00 371 GLY A CA 1
ATOM 2918 C C . GLY A 1 371 ? 1.155 18.639 5.135 1.00 81.00 371 GLY A C 1
ATOM 2919 O O . GLY A 1 371 ? 0.683 18.684 4.004 1.00 81.00 371 GLY A O 1
ATOM 2920 N N . ILE A 1 372 ? 0.370 18.598 6.216 1.00 83.81 372 ILE A N 1
ATOM 2921 C CA . ILE A 1 372 ? -1.068 18.329 6.162 1.00 83.81 372 ILE A CA 1
ATOM 2922 C C . ILE A 1 372 ? -1.860 19.624 5.969 1.00 83.81 372 ILE A C 1
ATOM 2924 O O . ILE A 1 372 ? -1.788 20.552 6.778 1.00 83.81 372 ILE A O 1
ATOM 2928 N N . GLY A 1 373 ? -2.674 19.668 4.913 1.00 85.50 373 GLY A N 1
ATOM 2929 C CA . GLY A 1 373 ? -3.664 20.715 4.675 1.00 85.50 373 GLY A CA 1
ATOM 2930 C C . GLY A 1 373 ? -5.077 20.140 4.616 1.00 85.50 373 GLY A C 1
ATOM 2931 O O . GLY A 1 373 ? -5.342 19.257 3.807 1.00 85.50 373 GLY A O 1
ATOM 2932 N N . LEU A 1 374 ? -5.989 20.669 5.436 1.00 83.12 374 LEU A N 1
ATOM 2933 C CA . LEU A 1 374 ? -7.404 20.305 5.368 1.00 83.12 374 LEU A CA 1
ATOM 2934 C C . LEU A 1 374 ? -8.057 20.966 4.147 1.00 83.12 374 LEU A C 1
ATOM 2936 O O . LEU A 1 374 ? -8.003 22.189 3.985 1.00 83.12 374 LEU A O 1
ATOM 2940 N N . LYS A 1 375 ? -8.668 20.155 3.286 1.00 80.31 375 LYS A N 1
ATOM 2941 C CA . LYS A 1 375 ? -9.438 20.609 2.128 1.00 80.31 375 LYS A CA 1
ATOM 2942 C C . LYS A 1 375 ? -10.804 21.116 2.587 1.00 80.31 375 LYS A C 1
ATOM 2944 O O . LYS A 1 375 ? -11.378 20.577 3.528 1.00 80.31 375 LYS A O 1
ATOM 2949 N N . ASP A 1 376 ? -11.308 22.149 1.913 1.00 85.75 376 ASP A N 1
ATOM 2950 C CA . ASP A 1 376 ? -12.619 22.754 2.187 1.00 85.75 376 ASP A CA 1
ATOM 2951 C C . ASP A 1 376 ? -12.791 23.136 3.670 1.00 85.75 376 ASP A C 1
ATOM 2953 O O . ASP A 1 376 ? -13.874 23.031 4.234 1.00 85.75 376 ASP A O 1
ATOM 2957 N N . ALA A 1 377 ? -11.692 23.559 4.308 1.00 86.56 377 ALA A N 1
ATOM 2958 C CA . ALA A 1 377 ? -11.673 23.872 5.727 1.00 86.56 377 ALA A CA 1
ATOM 2959 C C . ALA A 1 377 ? -12.519 25.115 6.035 1.00 86.56 377 ALA A C 1
ATOM 2961 O O . ALA A 1 377 ? -12.191 26.232 5.621 1.00 86.56 377 ALA A O 1
ATOM 2962 N N . GLU A 1 378 ? -13.576 24.917 6.811 1.00 92.19 378 GLU A N 1
ATOM 2963 C CA . GLU A 1 378 ? -14.395 25.968 7.392 1.00 92.19 378 GLU A CA 1
ATOM 2964 C C . GLU A 1 378 ? -13.882 26.277 8.800 1.00 92.19 378 GLU A C 1
ATOM 2966 O O . GLU A 1 378 ? -13.832 25.407 9.671 1.00 92.19 378 GLU A O 1
ATOM 2971 N N . VAL A 1 379 ? -13.474 27.528 9.012 1.00 95.50 379 VAL A N 1
ATOM 2972 C CA . VAL A 1 379 ? -13.012 28.028 10.310 1.00 95.50 379 VAL A CA 1
ATOM 2973 C C . VAL A 1 379 ? -14.053 28.998 10.852 1.00 95.50 379 VAL A C 1
ATOM 2975 O O . VAL A 1 379 ? -14.398 29.984 10.197 1.00 95.50 379 VAL A O 1
ATOM 2978 N N . SER A 1 380 ? -14.541 28.718 12.054 1.00 93.75 380 SER A N 1
ATOM 2979 C CA . SER A 1 380 ? -15.406 29.592 12.845 1.00 93.75 380 SER A CA 1
ATOM 2980 C C . SER A 1 380 ? -14.747 29.923 14.183 1.00 93.75 380 SER A C 1
ATOM 2982 O O . SER A 1 380 ? -13.741 29.318 14.542 1.00 93.75 380 SER A O 1
ATOM 2984 N N . ASP A 1 381 ? -15.372 30.802 14.967 1.00 90.88 381 ASP A N 1
ATOM 2985 C CA . ASP A 1 381 ? -14.884 31.171 16.305 1.00 90.88 381 ASP A CA 1
ATOM 2986 C C . ASP A 1 381 ? -14.651 29.939 17.208 1.00 90.88 381 ASP A C 1
ATOM 2988 O O . ASP A 1 381 ? -13.630 29.863 17.895 1.00 90.88 381 ASP A O 1
ATOM 2992 N N . ASP A 1 382 ? -15.534 28.935 17.117 1.00 95.56 382 ASP A N 1
ATOM 2993 C CA . ASP A 1 382 ? -15.519 27.766 18.008 1.00 95.56 382 ASP A CA 1
ATOM 2994 C C . ASP A 1 382 ? -15.205 26.441 17.297 1.00 95.56 382 ASP A C 1
ATOM 2996 O O . ASP A 1 382 ? -15.297 25.380 17.910 1.00 95.56 382 ASP A O 1
ATOM 3000 N N . SER A 1 383 ? -14.868 26.446 16.002 1.00 96.31 383 SER A N 1
ATOM 3001 C CA . SER A 1 383 ? -14.624 25.186 15.291 1.00 96.31 383 SER A CA 1
ATOM 3002 C C . SER A 1 383 ? -13.753 25.310 14.047 1.00 96.31 383 SER A C 1
ATOM 3004 O O . SER A 1 383 ? -13.713 26.347 13.387 1.00 96.31 383 SER A O 1
ATOM 3006 N N . VAL A 1 384 ? -13.076 24.212 13.724 1.00 97.50 384 VAL A N 1
ATOM 3007 C CA . VAL A 1 384 ? -12.449 23.945 12.430 1.00 97.50 384 VAL A CA 1
ATOM 3008 C C . VAL A 1 384 ? -13.009 22.627 11.927 1.00 97.50 384 VAL A C 1
ATOM 3010 O O . VAL A 1 384 ? -12.873 21.613 12.610 1.00 97.50 384 VAL A O 1
ATOM 3013 N N . ILE A 1 385 ? -13.619 22.632 10.746 1.00 95.75 385 ILE A N 1
ATOM 3014 C CA . ILE A 1 385 ? -14.123 21.422 10.091 1.00 95.75 385 ILE A CA 1
ATOM 3015 C C . ILE A 1 385 ? -13.551 21.379 8.683 1.00 95.75 385 ILE A C 1
ATOM 3017 O O . ILE A 1 385 ? -13.608 22.371 7.965 1.00 95.75 385 ILE A O 1
ATOM 3021 N N . GLY A 1 386 ? -12.988 20.248 8.277 1.00 88.69 386 GLY A N 1
ATOM 3022 C CA . GLY A 1 386 ? -12.448 20.089 6.933 1.00 88.69 386 GLY A CA 1
ATOM 3023 C C . GLY A 1 386 ? -12.215 18.632 6.574 1.00 88.69 386 GLY A C 1
ATOM 3024 O O . GLY A 1 386 ? -12.418 17.733 7.387 1.00 88.69 386 GLY A O 1
ATOM 3025 N N . MET A 1 387 ? -11.775 18.416 5.342 1.00 82.00 387 MET A N 1
ATOM 3026 C CA . MET A 1 387 ? -11.543 17.088 4.786 1.00 82.00 387 MET A CA 1
ATOM 3027 C C . MET A 1 387 ? -10.050 16.771 4.729 1.00 82.00 387 MET A C 1
ATOM 3029 O O . MET A 1 387 ? -9.248 17.608 4.302 1.00 82.00 387 MET A O 1
ATOM 3033 N N . LEU A 1 388 ? -9.679 15.546 5.085 1.00 79.94 388 LEU A N 1
ATOM 3034 C CA . LEU A 1 388 ? -8.351 14.985 4.855 1.00 79.94 388 LEU A CA 1
ATOM 3035 C C . LEU A 1 388 ? -8.510 13.708 4.026 1.00 79.94 388 LEU A C 1
ATOM 3037 O O . LEU A 1 388 ? -8.932 12.675 4.532 1.00 79.94 388 LEU A O 1
ATOM 3041 N N . GLY A 1 389 ? -8.252 13.796 2.720 1.00 75.81 389 GLY A N 1
ATOM 3042 C CA . GLY A 1 389 ? -8.650 12.730 1.798 1.00 75.81 389 GLY A CA 1
ATOM 3043 C C . GLY A 1 389 ? -10.175 12.563 1.781 1.00 75.81 389 GLY A C 1
ATOM 3044 O O . GLY A 1 389 ? -10.890 13.511 1.447 1.00 75.81 389 GLY A O 1
ATOM 3045 N N . GLY A 1 390 ? -10.655 11.366 2.128 1.00 75.00 390 GLY A N 1
ATOM 3046 C CA . GLY A 1 390 ? -12.078 11.068 2.331 1.00 75.00 390 GLY A CA 1
ATOM 3047 C C . GLY A 1 390 ? -12.572 11.291 3.765 1.00 75.00 390 GLY A C 1
ATOM 3048 O O . GLY A 1 390 ? -13.778 11.256 3.993 1.00 75.00 390 GLY A O 1
ATOM 3049 N N . ASP A 1 391 ? -11.672 11.550 4.713 1.00 84.44 391 ASP A N 1
ATOM 3050 C CA . ASP A 1 391 ? -11.990 11.593 6.138 1.00 84.44 391 ASP A CA 1
ATOM 3051 C C . ASP A 1 391 ? -12.412 12.995 6.581 1.00 84.44 391 ASP A C 1
ATOM 3053 O O . ASP A 1 391 ? -11.902 14.007 6.089 1.00 84.44 391 ASP A O 1
ATOM 3057 N N . ILE A 1 392 ? -13.331 13.059 7.546 1.00 88.75 392 ILE A N 1
ATOM 3058 C CA . ILE A 1 392 ? -13.786 14.322 8.134 1.00 88.75 392 ILE A CA 1
ATOM 3059 C C . ILE A 1 392 ? -12.970 14.590 9.392 1.00 88.75 392 ILE A C 1
ATOM 3061 O O . ILE A 1 392 ? -12.968 13.783 10.320 1.00 88.75 392 ILE A O 1
ATOM 3065 N N . VAL A 1 393 ? -12.334 15.757 9.451 1.00 95.44 393 VAL A N 1
ATOM 3066 C CA . VAL A 1 393 ? -11.648 16.262 10.641 1.00 95.44 393 VAL A CA 1
ATOM 3067 C C . VAL A 1 393 ? -12.470 17.391 11.243 1.00 95.44 393 VAL A C 1
ATOM 3069 O O . VAL A 1 393 ? -12.830 18.343 10.549 1.00 95.44 393 VAL A O 1
ATOM 3072 N N . ALA A 1 394 ? -12.730 17.309 12.546 1.00 95.81 394 ALA A N 1
ATOM 3073 C CA . ALA A 1 394 ? -13.395 18.356 13.308 1.00 95.81 394 ALA A CA 1
ATOM 3074 C C . ALA A 1 394 ? -12.617 18.672 14.590 1.00 95.81 394 ALA A C 1
ATOM 3076 O O . ALA A 1 394 ? -12.279 17.781 15.364 1.00 95.81 394 ALA A O 1
ATOM 3077 N N . ILE A 1 395 ? -12.362 19.954 14.836 1.00 98.38 395 ILE A N 1
ATOM 3078 C CA . ILE A 1 395 ? -11.764 20.462 16.073 1.00 98.38 395 ILE A CA 1
ATOM 3079 C C . ILE A 1 395 ? -12.721 21.511 16.620 1.00 98.38 395 ILE A C 1
ATOM 3081 O O . ILE A 1 395 ? -12.887 22.556 16.001 1.00 98.38 395 ILE A O 1
ATOM 3085 N N . SER A 1 396 ? -13.377 21.228 17.742 1.00 97.75 396 SER A N 1
ATOM 3086 C CA . SER A 1 396 ? -14.420 22.092 18.311 1.00 97.75 396 SER A CA 1
ATOM 3087 C C . SER A 1 396 ? -14.042 22.575 19.704 1.00 97.75 396 SER A C 1
ATOM 3089 O O . SER A 1 396 ? -13.725 21.765 20.572 1.00 97.75 396 SER A O 1
ATOM 3091 N N . LEU A 1 397 ? -14.107 23.883 19.935 1.00 98.31 397 LEU A N 1
ATOM 3092 C CA . LEU A 1 397 ? -13.931 24.495 21.244 1.00 98.31 397 LEU A CA 1
ATOM 3093 C C . LEU A 1 397 ? -15.209 24.370 22.077 1.00 98.31 397 LEU A C 1
ATOM 3095 O O . LEU A 1 397 ? -16.306 24.708 21.643 1.00 98.31 397 LEU A O 1
ATOM 3099 N N . MET A 1 398 ? -15.039 23.947 23.324 1.00 97.62 398 MET A N 1
ATOM 3100 C CA . MET A 1 398 ? -16.078 23.905 24.341 1.00 97.62 398 MET A CA 1
ATOM 3101 C C . MET A 1 398 ? -15.710 24.868 25.474 1.00 97.62 398 MET A C 1
ATOM 3103 O O . MET A 1 398 ? -14.724 24.661 26.185 1.00 97.62 398 MET A O 1
ATOM 3107 N N . HIS A 1 399 ? -16.538 25.894 25.697 1.00 97.75 399 HIS A N 1
ATOM 3108 C CA . HIS A 1 399 ? -16.361 26.922 26.745 1.00 97.75 399 HIS A CA 1
ATOM 3109 C C . HIS A 1 399 ? -16.697 26.429 28.163 1.00 97.75 399 HIS A C 1
ATOM 3111 O O . HIS A 1 399 ? -17.253 27.159 28.989 1.00 97.75 399 HIS A O 1
ATOM 3117 N N . ALA A 1 400 ? -16.442 25.158 28.438 1.00 95.12 400 ALA A N 1
ATOM 3118 C CA . ALA A 1 400 ? -16.740 24.534 29.711 1.00 95.12 400 ALA A CA 1
ATOM 3119 C C . ALA A 1 400 ? -15.751 23.409 30.000 1.00 95.12 400 ALA A C 1
ATOM 3121 O O . ALA A 1 400 ? -15.057 22.905 29.117 1.00 95.12 400 ALA A O 1
ATOM 3122 N N . ARG A 1 401 ? -15.729 22.978 31.258 1.00 95.06 401 ARG A N 1
ATOM 3123 C CA . ARG A 1 401 ? -15.019 21.766 31.661 1.00 95.06 401 ARG A CA 1
ATOM 3124 C C . ARG A 1 401 ? -15.631 20.540 30.985 1.00 95.06 401 ARG A C 1
ATOM 3126 O O . ARG A 1 401 ? -16.825 20.541 30.680 1.00 95.06 401 ARG A O 1
ATOM 3133 N N . VAL A 1 402 ? -14.825 19.499 30.810 1.00 95.00 402 VAL A N 1
ATOM 3134 C CA . VAL A 1 402 ? -15.311 18.159 30.488 1.00 95.00 402 VAL A CA 1
ATOM 3135 C C . VAL A 1 402 ? -16.356 17.774 31.547 1.00 95.00 402 VAL A C 1
ATOM 3137 O O . VAL A 1 402 ? -16.081 17.891 32.747 1.00 95.00 402 VAL A O 1
ATOM 3140 N N . PRO A 1 403 ? -17.587 17.416 31.145 1.00 86.38 403 PRO A N 1
ATOM 3141 C CA . PRO A 1 403 ? -18.645 17.085 32.090 1.00 86.38 403 PRO A CA 1
ATOM 3142 C C . PRO A 1 403 ? -18.323 15.852 32.946 1.00 86.38 403 PRO A C 1
ATOM 3144 O O . PRO A 1 403 ? -17.554 14.985 32.554 1.00 86.38 403 PRO A O 1
ATOM 3147 N N . GLY A 1 404 ? -18.975 15.748 34.107 1.00 87.12 404 GLY A N 1
ATOM 3148 C CA . GLY A 1 404 ? -19.040 14.492 34.863 1.00 87.12 404 GLY A CA 1
ATOM 3149 C C . GLY A 1 404 ? -17.767 14.060 35.593 1.00 87.12 404 GLY A C 1
ATOM 3150 O O . GLY A 1 404 ? -17.731 12.925 36.036 1.00 87.12 404 GLY A O 1
ATOM 3151 N N . GLU A 1 405 ? -16.762 14.932 35.733 1.00 90.81 405 GLU A N 1
ATOM 3152 C CA . GLU A 1 405 ? -15.450 14.604 36.338 1.00 90.81 405 GLU A CA 1
ATOM 3153 C C . GLU A 1 405 ? -14.680 13.494 35.591 1.00 90.81 405 GLU A C 1
ATOM 3155 O O . GLU A 1 405 ? -13.683 12.976 36.089 1.00 90.81 405 GLU A O 1
ATOM 3160 N N . GLU A 1 406 ? -15.099 13.167 34.363 1.00 91.38 406 GLU A N 1
ATOM 3161 C CA . GLU A 1 406 ? -14.546 12.071 33.563 1.00 91.38 406 GLU A CA 1
ATOM 3162 C C . GLU A 1 406 ? -13.042 12.243 33.312 1.00 91.38 406 GLU A C 1
ATOM 3164 O O . GLU A 1 406 ? -12.272 11.290 33.435 1.00 91.38 406 GLU A O 1
ATOM 3169 N N . ALA A 1 407 ? -12.600 13.464 32.998 1.00 92.19 407 ALA A N 1
ATOM 3170 C CA . ALA A 1 407 ? -11.188 13.749 32.766 1.00 92.19 407 ALA A CA 1
ATOM 3171 C C . ALA A 1 407 ? -10.353 13.530 34.039 1.00 92.19 407 ALA A C 1
ATOM 3173 O O . ALA A 1 407 ? -9.244 13.012 33.964 1.00 92.19 407 ALA A O 1
ATOM 3174 N N . GLU A 1 408 ? -10.865 13.903 35.214 1.00 95.56 408 GLU A N 1
ATOM 3175 C CA . GLU A 1 408 ? -10.195 13.689 36.498 1.00 95.56 408 GLU A CA 1
ATOM 3176 C C . GLU A 1 408 ? -10.155 12.213 36.904 1.00 95.56 408 GLU A C 1
ATOM 3178 O O . GLU A 1 408 ? -9.125 11.746 37.396 1.00 95.56 408 GLU A O 1
ATOM 3183 N N . GLU A 1 409 ? -11.253 11.482 36.697 1.00 92.50 409 GLU A N 1
ATOM 3184 C CA . GLU A 1 409 ? -11.332 10.045 36.968 1.00 92.50 409 GLU A CA 1
ATOM 3185 C C . GLU A 1 409 ? -10.333 9.276 36.098 1.00 92.50 409 GLU A C 1
ATOM 3187 O O . GLU A 1 409 ? -9.519 8.515 36.624 1.00 92.50 409 GLU A O 1
ATOM 3192 N N . ASN A 1 410 ? -10.298 9.548 34.791 1.00 91.06 410 ASN A N 1
ATOM 3193 C CA . ASN A 1 410 ? -9.352 8.906 33.879 1.00 91.06 410 ASN A CA 1
ATOM 3194 C C . ASN A 1 410 ? -7.905 9.359 34.122 1.00 91.06 410 ASN A C 1
ATOM 3196 O O . ASN A 1 410 ? -6.991 8.538 34.084 1.00 91.06 410 ASN A O 1
ATOM 3200 N N . ALA A 1 411 ? -7.675 10.629 34.473 1.00 93.50 411 ALA A N 1
ATOM 3201 C CA . ALA A 1 411 ? -6.353 11.106 34.881 1.00 93.50 411 ALA A CA 1
ATOM 3202 C C . ALA A 1 411 ? -5.810 10.363 36.111 1.00 93.50 411 ALA A C 1
ATOM 3204 O O . ALA A 1 411 ? -4.600 10.179 36.230 1.00 93.50 411 ALA A O 1
ATOM 3205 N N . SER A 1 412 ? -6.684 9.915 37.021 1.00 91.62 412 SER A N 1
ATOM 3206 C CA . SER A 1 412 ? -6.269 9.182 38.224 1.00 91.62 412 SER A CA 1
ATOM 3207 C C . SER A 1 412 ? -5.678 7.801 37.928 1.00 91.62 412 SER A C 1
ATOM 3209 O O . SER A 1 412 ? -4.949 7.258 38.760 1.00 91.62 412 SER A O 1
ATOM 3211 N N . ASN A 1 413 ? -5.929 7.269 36.727 1.00 83.69 413 ASN A N 1
ATOM 3212 C CA . ASN A 1 413 ? -5.331 6.026 36.253 1.00 83.69 413 ASN A CA 1
ATOM 3213 C C . ASN A 1 413 ? -3.886 6.222 35.767 1.00 83.69 413 ASN A C 1
ATOM 3215 O O . ASN A 1 413 ? -3.140 5.243 35.698 1.00 83.69 413 ASN A O 1
ATOM 3219 N N . ASN A 1 414 ? -3.461 7.457 35.458 1.00 90.69 414 ASN A N 1
ATOM 3220 C CA . ASN A 1 414 ? -2.132 7.723 34.917 1.00 90.69 414 ASN A CA 1
ATOM 3221 C C . ASN A 1 414 ? -1.041 7.679 35.998 1.00 90.69 414 ASN A C 1
ATOM 3223 O O . ASN A 1 414 ? -0.716 8.677 36.641 1.00 90.69 414 ASN A O 1
ATOM 3227 N N . TYR A 1 415 ? -0.409 6.519 36.156 1.00 87.44 415 TYR A N 1
ATOM 3228 C CA . TYR A 1 415 ? 0.711 6.344 37.082 1.00 87.44 415 TYR A CA 1
ATOM 3229 C C . TYR A 1 415 ? 2.039 6.954 36.590 1.00 87.44 415 TYR A C 1
ATOM 3231 O O . TYR A 1 415 ? 2.984 7.036 37.376 1.00 87.44 415 TYR A O 1
ATOM 3239 N N . LEU A 1 416 ? 2.139 7.367 35.319 1.00 89.50 416 LEU A N 1
ATOM 3240 C CA . LEU A 1 416 ? 3.346 7.972 34.739 1.00 89.50 416 LEU A CA 1
ATOM 3241 C C . LEU A 1 416 ? 3.437 9.475 35.019 1.00 89.50 416 LEU A C 1
ATOM 3243 O O . LEU A 1 416 ? 4.536 10.026 35.062 1.00 89.50 416 LEU A O 1
ATOM 3247 N N . TRP A 1 417 ? 2.300 10.135 35.253 1.00 95.12 417 TRP A N 1
ATOM 3248 C CA . TRP A 1 417 ? 2.239 11.580 35.444 1.00 95.12 417 TRP A CA 1
ATOM 3249 C C . TRP A 1 417 ? 1.561 11.962 36.769 1.00 95.12 417 TRP A C 1
ATOM 3251 O O . TRP A 1 417 ? 0.339 12.103 36.836 1.00 95.12 417 TRP A O 1
ATOM 3261 N N . PRO A 1 418 ? 2.339 12.214 37.842 1.00 92.81 418 PRO A N 1
ATOM 3262 C CA . PRO A 1 418 ? 1.790 12.540 39.160 1.00 92.81 418 PRO A CA 1
ATOM 3263 C C . PRO A 1 418 ? 0.886 13.779 39.215 1.00 92.81 418 PRO A C 1
ATOM 3265 O O . PRO A 1 418 ? 0.139 13.917 40.175 1.00 92.81 418 PRO A O 1
ATOM 3268 N N . GLY A 1 419 ? 0.983 14.689 38.236 1.00 95.00 419 GLY A N 1
ATOM 3269 C CA . GLY A 1 419 ? 0.183 15.917 38.160 1.00 95.00 419 GLY A CA 1
ATOM 3270 C C . GLY A 1 419 ? -1.079 15.809 37.300 1.00 95.00 419 GLY A C 1
ATOM 3271 O O . GLY A 1 419 ? -1.725 16.832 37.064 1.00 95.00 419 GLY A O 1
ATOM 3272 N N . ALA A 1 420 ? -1.417 14.613 36.803 1.00 96.00 420 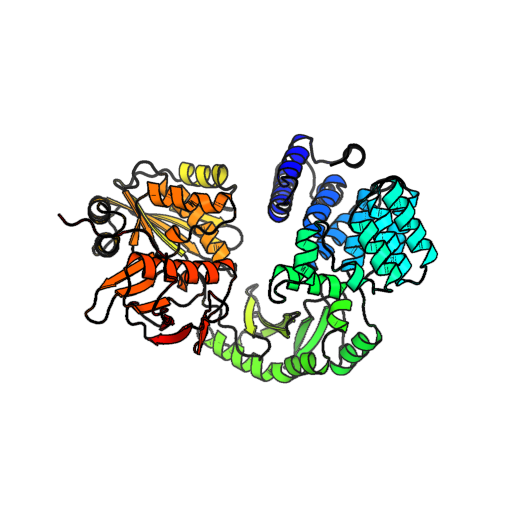ALA A N 1
ATOM 3273 C CA . ALA A 1 420 ? -2.506 14.424 35.848 1.00 96.00 420 ALA A CA 1
ATOM 3274 C C . ALA A 1 420 ? -3.860 14.886 36.396 1.00 96.00 420 ALA A C 1
ATOM 3276 O O . ALA A 1 420 ? -4.587 15.625 35.732 1.00 96.00 420 ALA A O 1
ATOM 3277 N N . VAL A 1 421 ? -4.185 14.502 37.634 1.00 97.56 421 VAL A N 1
ATOM 3278 C CA . VAL A 1 421 ? -5.464 14.847 38.272 1.00 97.56 421 VAL A CA 1
ATOM 3279 C C . VAL A 1 421 ? -5.553 16.345 38.549 1.00 97.56 421 VAL A C 1
ATOM 3281 O O . VAL A 1 421 ? -6.612 16.939 38.371 1.00 97.56 421 VAL A O 1
ATOM 3284 N N . GLU A 1 422 ? -4.467 16.992 38.974 1.00 97.88 422 GLU A N 1
ATOM 3285 C CA . GLU A 1 422 ? -4.432 18.439 39.191 1.00 97.88 422 GLU A CA 1
ATOM 3286 C C . GLU A 1 422 ? -4.595 19.214 37.883 1.00 97.88 422 GLU A C 1
ATOM 3288 O O . GLU A 1 422 ? -5.368 20.173 37.842 1.00 97.88 422 GLU A O 1
ATOM 3293 N N . ALA A 1 423 ? -3.910 18.793 36.817 1.00 96.94 423 ALA A N 1
ATOM 3294 C CA . ALA A 1 423 ? -4.031 19.397 35.496 1.00 96.94 423 ALA A CA 1
ATOM 3295 C C . ALA A 1 423 ? -5.446 19.221 34.929 1.00 96.94 423 ALA A C 1
ATOM 3297 O O . ALA A 1 423 ? -6.066 20.196 34.491 1.00 96.94 423 ALA A O 1
ATOM 3298 N N . ALA A 1 424 ? -6.002 18.010 35.039 1.00 97.50 424 ALA A N 1
ATOM 3299 C CA . ALA A 1 424 ? -7.390 17.741 34.704 1.00 97.50 424 ALA A CA 1
ATOM 3300 C C . ALA A 1 424 ? -8.345 18.548 35.589 1.00 97.50 424 ALA A C 1
ATOM 3302 O O . ALA A 1 424 ? -9.310 19.105 35.095 1.00 97.50 424 ALA A O 1
ATOM 3303 N N . ARG A 1 425 ? -8.086 18.762 36.876 1.00 97.62 425 ARG A N 1
ATOM 3304 C CA . ARG A 1 425 ? -8.967 19.604 37.702 1.00 97.62 425 ARG A CA 1
ATOM 3305 C C . ARG A 1 425 ? -8.900 21.094 37.331 1.00 97.62 425 ARG A C 1
ATOM 3307 O O . ARG A 1 425 ? -9.868 21.828 37.523 1.00 97.62 425 ARG A O 1
ATOM 3314 N N . ALA A 1 426 ? -7.763 21.557 36.821 1.00 97.75 426 ALA A N 1
ATOM 3315 C CA . ALA A 1 426 ? -7.515 22.971 36.553 1.00 97.75 426 ALA A CA 1
ATOM 3316 C C . ALA A 1 426 ? -8.101 23.481 35.224 1.00 97.75 426 ALA A C 1
ATOM 3318 O O . ALA A 1 426 ? -8.206 24.697 35.052 1.00 97.75 426 ALA A O 1
ATOM 3319 N N . HIS A 1 427 ? -8.482 22.599 34.292 1.00 98.38 427 HIS A N 1
ATOM 3320 C CA . HIS A 1 427 ? -9.039 23.036 33.010 1.00 98.38 427 HIS A CA 1
ATOM 3321 C C . HIS A 1 427 ? -10.396 23.722 33.183 1.00 98.38 427 HIS A C 1
ATOM 3323 O O . HIS A 1 427 ? -11.179 23.370 34.066 1.00 98.38 427 HIS A O 1
ATOM 3329 N N . THR A 1 428 ? -10.670 24.715 32.342 1.00 98.00 428 THR A N 1
ATOM 3330 C CA . THR A 1 428 ? -11.918 25.499 32.345 1.00 98.00 428 THR A CA 1
ATOM 3331 C C . THR A 1 428 ? -12.652 25.444 31.007 1.00 98.00 428 THR A C 1
ATOM 3333 O O . THR A 1 428 ? -13.852 25.711 30.965 1.00 98.00 428 THR A O 1
ATOM 3336 N N . ALA A 1 429 ? -11.948 25.034 29.952 1.00 98.25 429 ALA A N 1
ATOM 3337 C CA . ALA A 1 429 ? -12.437 24.801 28.602 1.00 98.25 429 ALA A CA 1
ATOM 3338 C C . ALA A 1 429 ? -11.747 23.556 28.022 1.00 98.25 429 ALA A C 1
ATOM 3340 O O . ALA A 1 429 ? -10.774 23.059 28.602 1.00 98.25 429 ALA A O 1
ATOM 3341 N N . HIS A 1 430 ? -12.223 23.055 26.886 1.00 98.62 430 HIS A N 1
ATOM 3342 C CA . HIS A 1 430 ? -11.547 21.972 26.175 1.00 98.62 430 HIS A CA 1
ATOM 3343 C C . HIS A 1 430 ? -11.777 22.021 24.664 1.00 98.62 430 HIS A C 1
ATOM 3345 O O . HIS A 1 430 ? -12.771 22.582 24.210 1.00 98.62 430 HIS A O 1
ATOM 3351 N N . LEU A 1 431 ? -10.866 21.427 23.889 1.00 98.56 431 LEU A N 1
ATOM 3352 C CA . LEU A 1 431 ? -11.112 21.105 22.480 1.00 98.56 431 LEU A CA 1
ATOM 3353 C C . LEU A 1 431 ? -11.569 19.655 22.373 1.00 98.56 431 LEU A C 1
ATOM 3355 O O . LEU A 1 431 ? -10.944 18.786 22.973 1.00 98.56 431 LEU A O 1
ATOM 3359 N N . VAL A 1 432 ? -12.598 19.394 21.577 1.00 98.38 432 VAL A N 1
ATOM 3360 C CA . VAL A 1 432 ? -12.933 18.054 21.089 1.00 98.38 432 VAL A CA 1
ATOM 3361 C C . VAL A 1 432 ? -12.320 17.912 19.703 1.00 98.38 432 VAL A C 1
ATOM 3363 O O . VAL A 1 432 ? -12.703 18.634 18.782 1.00 98.38 432 VAL A O 1
ATOM 3366 N N . VAL A 1 433 ? -11.350 17.014 19.573 1.00 98.50 433 VAL A N 1
ATOM 3367 C CA . VAL A 1 433 ? -10.692 16.671 18.310 1.00 98.50 433 VAL A CA 1
ATOM 3368 C C . VAL A 1 433 ? -11.284 15.355 17.838 1.00 98.50 433 VAL A C 1
ATOM 3370 O O . VAL A 1 433 ? -11.250 14.381 18.583 1.00 98.50 433 VAL A O 1
ATOM 3373 N N . ALA A 1 434 ? -11.814 15.321 16.621 1.00 96.50 434 ALA A N 1
ATOM 3374 C CA . ALA A 1 434 ? -12.400 14.131 16.028 1.00 96.50 434 ALA A CA 1
ATOM 3375 C C . ALA A 1 434 ? -11.894 13.917 14.599 1.00 96.50 434 ALA A C 1
ATOM 3377 O O . ALA A 1 434 ? -11.771 14.872 13.825 1.00 96.50 434 ALA A O 1
ATOM 3378 N N . LEU A 1 435 ? -11.650 12.654 14.254 1.00 95.44 435 LEU A N 1
ATOM 3379 C CA . LEU A 1 435 ? -11.446 12.196 12.884 1.00 95.44 435 LEU A CA 1
ATOM 3380 C C . LEU A 1 435 ? -12.433 11.064 12.610 1.00 95.44 435 LEU A C 1
ATOM 3382 O O . LEU A 1 435 ? -12.409 10.032 13.279 1.00 95.44 435 LEU A O 1
ATOM 3386 N N . VAL A 1 436 ? -13.311 11.275 11.634 1.00 89.19 436 VAL A N 1
ATOM 3387 C CA . VAL A 1 436 ? -14.266 10.271 11.160 1.00 89.19 436 VAL A CA 1
ATOM 3388 C C . VAL A 1 436 ? -13.737 9.712 9.848 1.00 89.19 436 VAL A C 1
ATOM 3390 O O . VAL A 1 436 ? -13.779 10.386 8.812 1.00 89.19 436 VAL A O 1
ATOM 3393 N N . ASN A 1 437 ? -13.208 8.496 9.919 1.00 84.00 437 ASN A N 1
ATOM 3394 C CA . ASN A 1 437 ? -12.619 7.794 8.790 1.00 84.00 437 ASN A CA 1
ATOM 3395 C C . ASN A 1 437 ? -13.697 7.206 7.868 1.00 84.00 437 ASN A C 1
ATOM 3397 O O . ASN A 1 437 ? -14.720 6.702 8.326 1.00 84.00 437 ASN A O 1
ATOM 3401 N N . HIS A 1 438 ? -13.465 7.277 6.557 1.00 74.75 438 HIS A N 1
ATOM 3402 C CA . HIS A 1 438 ? -14.375 6.791 5.515 1.00 74.75 438 HIS A CA 1
ATOM 3403 C C . HIS A 1 438 ? -13.701 5.691 4.681 1.00 74.75 438 HIS A C 1
ATOM 3405 O O . HIS A 1 438 ? -13.507 5.829 3.474 1.00 74.75 438 HIS A O 1
ATOM 3411 N N . GLY A 1 439 ? -13.347 4.584 5.342 1.00 59.28 439 GLY A N 1
ATOM 3412 C CA . GLY A 1 439 ? -12.810 3.376 4.699 1.00 59.28 439 GLY A CA 1
ATOM 3413 C C . GLY A 1 439 ? -11.291 3.344 4.492 1.00 59.28 439 GLY A C 1
ATOM 3414 O O . GLY A 1 439 ? -10.811 2.449 3.799 1.00 59.28 439 GLY A O 1
ATOM 3415 N N . GLY A 1 440 ? -10.544 4.297 5.062 1.00 67.06 440 GLY A N 1
ATOM 3416 C CA . GLY A 1 440 ? -9.084 4.211 5.177 1.00 67.06 440 GLY A CA 1
ATOM 3417 C C . GLY A 1 440 ? -8.640 3.145 6.186 1.00 67.06 440 GLY A C 1
ATOM 3418 O O . GLY A 1 440 ? -9.432 2.737 7.041 1.00 67.06 440 GLY A O 1
ATOM 3419 N N . ASP A 1 441 ? -7.383 2.701 6.081 1.00 79.44 441 ASP A N 1
ATOM 3420 C CA . ASP A 1 441 ? -6.797 1.777 7.054 1.00 79.44 441 ASP A CA 1
ATOM 3421 C C . ASP A 1 441 ? -6.815 2.400 8.468 1.00 79.44 441 ASP A C 1
ATOM 3423 O O . ASP A 1 441 ? -6.392 3.550 8.644 1.00 79.44 441 ASP A O 1
ATOM 3427 N N . PRO A 1 442 ? -7.309 1.680 9.492 1.00 88.25 442 PRO A N 1
ATOM 3428 C CA . PRO A 1 442 ? -7.388 2.211 10.845 1.00 88.25 442 PRO A CA 1
ATOM 3429 C C . PRO A 1 442 ? -6.060 2.650 11.466 1.00 88.25 442 PRO A C 1
ATOM 3431 O O . PRO A 1 442 ? -6.036 3.572 12.285 1.00 88.25 442 PRO A O 1
ATOM 3434 N N . LEU A 1 443 ? -4.946 1.994 11.153 1.00 90.19 443 LEU A N 1
ATOM 3435 C CA . LEU A 1 443 ? -3.663 2.422 11.690 1.00 90.19 443 LEU A CA 1
ATOM 3436 C C . LEU A 1 443 ? -3.265 3.751 11.049 1.00 90.19 443 LEU A C 1
ATOM 3438 O O . LEU A 1 443 ? -2.990 4.705 11.775 1.00 90.19 443 LEU A O 1
ATOM 3442 N N . ASP A 1 444 ? -3.345 3.854 9.724 1.00 88.31 444 ASP A N 1
ATOM 3443 C CA . ASP A 1 444 ? -3.022 5.083 8.992 1.00 88.31 444 ASP A CA 1
ATOM 3444 C C . ASP A 1 444 ? -3.875 6.275 9.448 1.00 88.31 444 ASP A C 1
ATOM 3446 O O . ASP A 1 444 ? -3.346 7.350 9.764 1.00 88.31 444 ASP A O 1
ATOM 3450 N N . CYS A 1 445 ? -5.196 6.086 9.563 1.00 91.12 445 CYS A N 1
ATOM 3451 C CA . CYS A 1 445 ? -6.106 7.106 10.090 1.00 91.12 445 CYS A CA 1
ATOM 3452 C C . CYS A 1 445 ? -5.740 7.495 11.532 1.00 91.12 445 CYS A C 1
ATOM 3454 O O . CYS A 1 445 ? -5.768 8.675 11.888 1.00 91.12 445 CYS A O 1
ATOM 3456 N N . GLY A 1 446 ? -5.335 6.520 12.346 1.00 93.38 446 GLY A N 1
ATOM 3457 C CA . GLY A 1 446 ? -4.818 6.714 13.694 1.00 93.38 446 GLY A CA 1
ATOM 3458 C C . GLY A 1 446 ? -3.550 7.565 13.762 1.00 93.38 446 GLY A C 1
ATOM 3459 O O . GLY A 1 446 ? -3.465 8.508 14.549 1.00 93.38 446 GLY A O 1
ATOM 3460 N N . LEU A 1 447 ? -2.572 7.284 12.899 1.00 94.50 447 LEU A N 1
ATOM 3461 C CA . LEU A 1 447 ? -1.327 8.049 12.810 1.00 94.50 447 LEU A CA 1
ATOM 3462 C C . LEU A 1 447 ? -1.601 9.493 12.362 1.00 94.50 447 LEU A C 1
ATOM 3464 O O . LEU A 1 447 ? -1.008 10.435 12.897 1.00 94.50 447 LEU A O 1
ATOM 3468 N N . LEU A 1 448 ? -2.524 9.696 11.415 1.00 94.00 448 LEU A N 1
ATOM 3469 C CA . LEU A 1 448 ? -2.993 11.028 11.016 1.00 94.00 448 LEU A CA 1
ATOM 3470 C C . LEU A 1 448 ? -3.700 11.750 12.168 1.00 94.00 448 LEU A C 1
ATOM 3472 O O . LEU A 1 448 ? -3.429 12.928 12.416 1.00 94.00 448 LEU A O 1
ATOM 3476 N N . PHE A 1 449 ? -4.555 11.045 12.905 1.00 97.38 449 PHE A N 1
ATOM 3477 C CA . PHE A 1 449 ? -5.236 11.578 14.076 1.00 97.38 449 PHE A CA 1
ATOM 3478 C C . PHE A 1 449 ? -4.244 12.054 15.147 1.00 97.38 449 PHE A C 1
ATOM 3480 O O . PHE A 1 449 ? -4.362 13.184 15.628 1.00 97.38 449 PHE A O 1
ATOM 3487 N N . THR A 1 450 ? -3.200 11.275 15.445 1.00 98.00 450 THR A N 1
ATOM 3488 C CA . THR A 1 450 ? -2.146 11.675 16.391 1.00 98.00 450 THR A CA 1
ATOM 3489 C C . THR A 1 450 ? -1.448 12.967 15.957 1.00 98.00 450 THR A C 1
ATOM 3491 O O . THR A 1 450 ? -1.247 13.857 16.787 1.00 98.00 450 THR A O 1
ATOM 3494 N N . LYS A 1 451 ? -1.164 13.156 14.657 1.00 97.81 451 LYS A N 1
ATOM 3495 C CA . LYS A 1 451 ? -0.595 14.419 14.130 1.00 97.81 451 LYS A CA 1
ATOM 3496 C C . LYS A 1 451 ? -1.505 15.619 14.427 1.00 97.81 451 LYS A C 1
ATOM 3498 O O . LYS A 1 451 ? -1.013 16.678 14.821 1.00 97.81 451 LYS A O 1
ATOM 3503 N N . ILE A 1 452 ? -2.825 15.452 14.296 1.00 98.12 452 ILE A N 1
ATOM 3504 C CA . ILE A 1 452 ? -3.821 16.496 14.596 1.00 98.12 452 ILE A CA 1
ATOM 3505 C C . ILE A 1 452 ? -3.852 16.811 16.094 1.00 98.12 452 ILE A C 1
ATOM 3507 O O . ILE A 1 452 ? -3.788 17.984 16.476 1.00 98.12 452 ILE A O 1
ATOM 3511 N N . VAL A 1 453 ? -3.903 15.785 16.946 1.00 98.62 453 VAL A N 1
ATOM 3512 C CA . VAL A 1 453 ? -3.910 15.939 18.409 1.00 98.62 453 VAL A CA 1
ATOM 3513 C C . VAL A 1 453 ? -2.653 16.667 18.887 1.00 98.62 453 VAL A C 1
ATOM 3515 O O . VAL A 1 453 ? -2.757 17.621 19.658 1.00 98.62 453 VAL A O 1
ATOM 3518 N N . VAL A 1 454 ? -1.476 16.306 18.370 1.00 98.12 454 VAL A N 1
ATOM 3519 C CA . VAL A 1 454 ? -0.193 16.951 18.706 1.00 98.12 454 VAL A CA 1
ATOM 3520 C C . VAL A 1 454 ? -0.173 18.418 18.286 1.00 98.12 454 VAL A C 1
ATOM 3522 O O . VAL A 1 454 ? 0.264 19.273 19.058 1.00 98.12 454 VAL A O 1
ATOM 3525 N N . SER A 1 455 ? -0.689 18.746 17.098 1.00 97.88 455 SER A N 1
ATOM 3526 C CA . SER A 1 455 ? -0.803 20.141 16.660 1.00 97.88 455 SER A CA 1
ATOM 3527 C C . SER A 1 455 ? -1.746 20.960 17.549 1.00 97.88 455 SER A C 1
ATOM 3529 O O . SER A 1 455 ? -1.496 22.145 17.783 1.00 97.88 455 SER A O 1
ATOM 3531 N N . CYS A 1 456 ? -2.782 20.339 18.120 1.00 98.31 456 CYS A N 1
ATOM 3532 C CA . CYS A 1 456 ? -3.628 20.981 19.126 1.00 98.31 456 CYS A CA 1
ATOM 3533 C C . CYS A 1 456 ? -2.915 21.118 20.484 1.00 98.31 456 CYS A C 1
ATOM 3535 O O . CYS A 1 456 ? -3.001 22.169 21.120 1.00 98.31 456 CYS A O 1
ATOM 3537 N N . ALA A 1 457 ? -2.169 20.094 20.912 1.00 97.88 457 ALA A N 1
ATOM 3538 C CA . ALA A 1 457 ? -1.450 20.057 22.190 1.00 97.88 457 ALA A CA 1
ATOM 3539 C C . ALA A 1 457 ? -0.351 21.132 22.313 1.00 97.88 457 ALA A C 1
ATOM 3541 O O . ALA A 1 457 ? 0.068 21.470 23.418 1.00 97.88 457 ALA A O 1
ATOM 3542 N N . ARG A 1 458 ? 0.091 21.710 21.188 1.00 96.62 458 ARG A N 1
ATOM 3543 C CA . ARG A 1 458 ? 1.083 22.800 21.128 1.00 96.62 458 ARG A CA 1
ATOM 3544 C C . ARG A 1 458 ? 0.510 24.188 21.437 1.00 96.62 458 ARG A C 1
ATOM 3546 O O . ARG A 1 458 ? 1.270 25.157 21.488 1.00 96.62 458 ARG A O 1
ATOM 3553 N N . GLN A 1 459 ? -0.803 24.318 21.642 1.00 96.00 459 GLN A N 1
ATOM 3554 C CA . GLN A 1 459 ? -1.407 25.576 22.088 1.00 96.00 459 GLN A CA 1
ATOM 3555 C C . GLN A 1 459 ? -0.871 25.965 23.486 1.00 96.00 459 GLN A C 1
ATOM 3557 O O . GLN A 1 459 ? -0.682 25.111 24.352 1.00 96.00 459 GLN A O 1
ATOM 3562 N N . PRO A 1 460 ? -0.619 27.259 23.752 1.00 95.56 460 PRO A N 1
ATOM 3563 C CA . PRO A 1 460 ? 0.127 27.694 24.938 1.00 95.56 460 PRO A CA 1
ATOM 3564 C C . PRO A 1 460 ? -0.612 27.500 26.270 1.00 95.56 460 PRO A C 1
ATOM 3566 O O . PRO A 1 460 ? 0.002 27.600 27.329 1.00 95.56 460 PRO A O 1
ATOM 3569 N N . ASN A 1 461 ? -1.927 27.286 26.236 1.00 97.56 461 ASN A N 1
ATOM 3570 C CA . ASN A 1 461 ? -2.793 27.172 27.408 1.00 97.56 461 ASN A CA 1
ATOM 3571 C C . ASN A 1 461 ? -3.277 25.734 27.674 1.00 97.56 461 ASN A C 1
ATOM 3573 O O . ASN A 1 461 ? -4.152 25.555 28.530 1.00 97.56 461 ASN A O 1
ATOM 3577 N N . VAL A 1 462 ? -2.720 24.743 26.969 1.00 98.56 462 VAL A N 1
ATOM 3578 C CA . VAL A 1 462 ? -3.020 23.315 27.148 1.00 98.56 462 VAL A CA 1
ATOM 3579 C C . VAL A 1 462 ? -2.482 22.830 28.488 1.00 98.56 462 VAL A C 1
ATOM 3581 O O . VAL A 1 462 ? -1.345 23.106 28.863 1.00 98.56 462 VAL A O 1
ATOM 3584 N N . LEU A 1 463 ? -3.323 22.098 29.211 1.00 98.50 463 LEU A N 1
ATOM 3585 C CA . LEU A 1 463 ? -3.015 21.497 30.503 1.00 98.50 463 LEU A CA 1
ATOM 3586 C C . LEU A 1 463 ? -2.817 19.986 30.411 1.00 98.50 463 LEU A C 1
ATOM 3588 O O . LEU A 1 463 ? -2.053 19.449 31.200 1.00 98.50 463 LEU A O 1
ATOM 3592 N N . GLY A 1 464 ? -3.482 19.308 29.474 1.00 98.31 464 GLY A N 1
ATOM 3593 C CA . GLY A 1 464 ? -3.416 17.855 29.318 1.00 98.31 464 GLY A CA 1
ATOM 3594 C C . GLY A 1 464 ? -4.067 17.385 28.023 1.00 98.31 464 GLY A C 1
ATOM 3595 O O . GLY A 1 464 ? -4.918 18.084 27.467 1.00 98.31 464 GLY A O 1
ATOM 3596 N N . VAL A 1 465 ? -3.672 16.202 27.559 1.00 98.62 465 VAL A N 1
ATOM 3597 C CA . VAL A 1 465 ? -4.269 15.521 26.401 1.00 98.62 465 VAL A CA 1
ATOM 3598 C C . VAL A 1 465 ? -5.023 14.302 26.917 1.00 98.62 465 VAL A C 1
ATOM 3600 O O . VAL A 1 465 ? -4.405 13.361 27.394 1.00 98.62 465 VAL A O 1
ATOM 3603 N N . TYR A 1 466 ? -6.352 14.330 26.881 1.00 97.81 466 TYR A N 1
ATOM 3604 C CA . TYR A 1 466 ? -7.193 13.197 27.252 1.00 97.81 466 TYR A CA 1
ATOM 3605 C C . TYR A 1 466 ? -7.450 12.331 26.012 1.00 97.81 466 TYR A C 1
ATOM 3607 O O . TYR A 1 466 ? -8.181 12.739 25.109 1.00 97.81 466 TYR A O 1
ATOM 3615 N N . ASN A 1 467 ? -6.819 11.157 25.964 1.00 95.56 467 ASN A N 1
ATOM 3616 C CA . ASN A 1 467 ? -6.930 10.183 24.877 1.00 95.56 467 ASN A CA 1
ATOM 3617 C C . ASN A 1 467 ? -6.863 8.751 25.441 1.00 95.56 467 ASN A C 1
ATOM 3619 O O . ASN A 1 467 ? -6.365 8.559 26.547 1.00 95.56 467 ASN A O 1
ATOM 3623 N N . CYS A 1 468 ? -7.390 7.765 24.704 1.00 90.00 468 CYS A N 1
ATOM 3624 C CA . CYS A 1 468 ? -7.288 6.324 24.997 1.00 90.00 468 CYS A CA 1
ATOM 3625 C C . CYS A 1 468 ? -7.523 5.918 26.475 1.00 90.00 468 CYS A C 1
ATOM 3627 O O . CYS A 1 468 ? -6.928 4.971 26.979 1.00 90.00 468 CYS A O 1
ATOM 3629 N N . GLY A 1 469 ? -8.430 6.613 27.176 1.00 87.50 469 GLY A N 1
ATOM 3630 C CA . GLY A 1 469 ? -8.805 6.302 28.563 1.00 87.50 469 GLY A CA 1
ATOM 3631 C C . GLY A 1 469 ? -7.892 6.893 29.647 1.00 87.50 469 GLY A C 1
ATOM 3632 O O . GLY A 1 469 ? -7.960 6.463 30.798 1.00 87.50 469 GLY A O 1
ATOM 3633 N N . THR A 1 470 ? -7.039 7.872 29.322 1.00 94.75 470 THR A N 1
ATOM 3634 C CA . THR A 1 470 ? -6.179 8.553 30.306 1.00 94.75 470 THR A CA 1
ATOM 3635 C C . THR A 1 470 ? -5.800 9.979 29.894 1.00 94.75 470 THR A C 1
ATOM 3637 O O . THR A 1 470 ? -5.932 10.366 28.736 1.00 94.75 470 THR A O 1
ATOM 3640 N N . VAL A 1 471 ? -5.290 10.783 30.831 1.00 97.56 471 VAL A N 1
ATOM 3641 C CA . VAL A 1 471 ? -4.806 12.145 30.540 1.00 97.56 471 VAL A CA 1
ATOM 3642 C C . VAL A 1 471 ? -3.282 12.182 30.553 1.00 97.56 471 VAL A C 1
ATOM 3644 O O . VAL A 1 471 ? -2.665 11.905 31.580 1.00 97.56 471 VAL A O 1
ATOM 3647 N N . PHE A 1 472 ? -2.682 12.565 29.430 1.00 97.81 472 PHE A N 1
ATOM 3648 C CA . PHE A 1 472 ? -1.240 12.675 29.228 1.00 97.81 472 PHE A CA 1
ATOM 3649 C C . PHE A 1 472 ? -0.715 14.088 29.483 1.00 97.81 472 PHE A C 1
ATOM 3651 O O . PHE A 1 472 ? -1.394 15.091 29.227 1.00 97.81 472 PHE A O 1
ATOM 3658 N N . GLU A 1 473 ? 0.540 14.157 29.933 1.00 98.12 473 GLU A N 1
ATOM 3659 C CA . GLU A 1 473 ? 1.290 15.407 29.987 1.00 98.12 473 GLU A CA 1
ATOM 3660 C C . GLU A 1 473 ? 1.537 15.908 28.551 1.00 98.12 473 GLU A C 1
ATOM 3662 O O . GLU A 1 473 ? 2.098 15.160 27.747 1.00 98.12 473 GLU A O 1
ATOM 3667 N N . PRO A 1 474 ? 1.192 17.165 28.204 1.00 98.19 474 PRO A N 1
ATOM 3668 C CA . PRO A 1 474 ? 1.303 17.646 26.824 1.00 98.19 474 PRO A CA 1
ATOM 3669 C C . PRO A 1 474 ? 2.718 17.541 26.250 1.00 98.19 474 PRO A C 1
ATOM 3671 O O . PRO A 1 474 ? 2.890 17.199 25.086 1.00 98.19 474 PRO A O 1
ATOM 3674 N N . ALA A 1 475 ? 3.742 17.809 27.067 1.00 97.56 475 ALA A N 1
ATOM 3675 C CA . ALA A 1 475 ? 5.132 17.698 26.637 1.00 97.56 475 ALA A CA 1
ATOM 3676 C C . ALA A 1 475 ? 5.526 16.245 26.333 1.00 97.56 475 ALA A C 1
ATOM 3678 O O . ALA A 1 475 ? 6.182 16.013 25.325 1.00 97.56 475 ALA A O 1
ATOM 3679 N N . ALA A 1 476 ? 5.097 15.282 27.155 1.00 96.88 476 ALA A N 1
ATOM 3680 C CA . ALA A 1 476 ? 5.368 13.865 26.923 1.00 96.88 476 ALA A CA 1
ATOM 3681 C C . ALA A 1 476 ? 4.679 13.366 25.643 1.00 96.88 476 ALA A C 1
ATOM 3683 O O . ALA A 1 476 ? 5.336 12.742 24.819 1.00 96.88 476 ALA A O 1
ATOM 3684 N N . TYR A 1 477 ? 3.413 13.747 25.429 1.00 97.75 477 TYR A N 1
ATOM 3685 C CA . TYR A 1 477 ? 2.656 13.405 24.216 1.00 97.75 477 TYR A CA 1
ATOM 3686 C C . TYR A 1 477 ? 3.318 13.978 22.945 1.00 97.75 477 TYR A C 1
ATOM 3688 O O . TYR A 1 477 ? 3.474 13.314 21.929 1.00 97.75 477 TYR A O 1
ATOM 3696 N N . ILE A 1 478 ? 3.784 15.234 22.993 1.00 97.94 478 ILE A N 1
ATOM 3697 C CA . ILE A 1 478 ? 4.509 15.853 21.867 1.00 97.94 478 ILE A CA 1
ATOM 3698 C C . ILE A 1 478 ? 5.855 15.154 21.600 1.00 97.94 478 ILE A C 1
ATOM 3700 O O . ILE A 1 478 ? 6.297 15.099 20.451 1.00 97.94 478 ILE A O 1
ATOM 3704 N N . GLU A 1 479 ? 6.536 14.674 22.642 1.00 97.50 479 GLU A N 1
ATOM 3705 C CA . GLU A 1 479 ? 7.806 13.958 22.502 1.00 97.50 479 GLU A CA 1
ATOM 3706 C C . GLU A 1 479 ? 7.617 12.556 21.909 1.00 97.50 479 GLU A C 1
ATOM 3708 O O . GLU A 1 479 ? 8.341 12.221 20.971 1.00 97.50 479 GLU A O 1
ATOM 3713 N N . ALA A 1 480 ? 6.634 11.783 22.381 1.00 95.69 480 ALA A N 1
ATOM 3714 C CA . ALA A 1 480 ? 6.316 10.451 21.857 1.00 95.69 480 ALA A CA 1
ATOM 3715 C C . ALA A 1 480 ? 5.937 10.499 20.365 1.00 95.69 480 ALA A C 1
ATOM 3717 O O . ALA A 1 480 ? 6.481 9.750 19.549 1.00 95.69 480 ALA A O 1
ATOM 3718 N N . ALA A 1 481 ? 5.134 11.488 19.964 1.00 96.50 481 ALA A N 1
ATOM 3719 C CA . ALA A 1 481 ? 4.748 11.714 18.573 1.00 96.50 481 ALA A CA 1
ATOM 3720 C C . ALA A 1 481 ? 5.909 11.971 17.593 1.00 96.50 481 ALA A C 1
ATOM 3722 O O . ALA A 1 481 ? 5.700 11.964 16.376 1.00 96.50 481 ALA A O 1
ATOM 3723 N N . LYS A 1 482 ? 7.142 12.204 18.064 1.00 93.75 482 LYS A N 1
ATOM 3724 C CA . LYS A 1 482 ? 8.312 12.311 17.175 1.00 93.75 482 LYS A CA 1
ATOM 3725 C C . LYS A 1 482 ? 8.600 11.013 16.423 1.00 93.75 482 LYS A C 1
ATOM 3727 O O . LYS A 1 482 ? 9.165 11.110 15.336 1.00 93.75 482 LYS A O 1
ATOM 3732 N N . ALA A 1 483 ? 8.170 9.857 16.937 1.00 84.44 483 ALA A N 1
ATOM 3733 C CA . ALA A 1 483 ? 8.247 8.567 16.243 1.00 84.44 483 ALA A CA 1
ATOM 3734 C C . ALA A 1 483 ? 7.649 8.634 14.820 1.00 84.44 483 ALA A C 1
ATOM 3736 O O . ALA A 1 483 ? 8.229 8.129 13.860 1.00 84.44 483 ALA A O 1
ATOM 3737 N N . LEU A 1 484 ? 6.577 9.417 14.641 1.00 87.50 484 LEU A N 1
ATOM 3738 C CA . LEU A 1 484 ? 5.924 9.632 13.343 1.00 87.50 484 LEU A CA 1
ATOM 3739 C C . LEU A 1 484 ? 6.836 10.272 12.285 1.00 87.50 484 LEU A C 1
ATOM 3741 O O . LEU A 1 484 ? 6.529 10.212 11.097 1.00 87.50 484 LEU A O 1
ATOM 3745 N N . LYS A 1 485 ? 7.923 10.948 12.685 1.00 82.38 485 LYS A N 1
ATOM 3746 C CA . LYS A 1 485 ? 8.887 11.562 11.753 1.00 82.38 485 LYS A CA 1
ATOM 3747 C C . LYS A 1 485 ? 9.828 10.554 11.116 1.00 82.38 485 LYS A C 1
ATOM 3749 O O . LYS A 1 485 ? 10.411 10.866 10.086 1.00 82.38 485 LYS A O 1
ATOM 3754 N N . THR A 1 486 ? 9.990 9.398 11.741 1.00 78.00 486 THR A N 1
ATOM 3755 C CA . THR A 1 486 ? 10.869 8.319 11.288 1.00 78.00 486 THR A CA 1
ATOM 3756 C C . THR A 1 486 ? 10.075 7.114 10.789 1.00 78.00 486 THR A C 1
ATOM 3758 O O . THR A 1 486 ? 10.644 6.040 10.658 1.00 78.00 486 THR A O 1
ATOM 3761 N N . GLY A 1 487 ? 8.771 7.285 10.532 1.00 76.81 487 GLY A N 1
ATOM 3762 C CA . GLY A 1 487 ? 7.886 6.209 10.079 1.00 76.81 487 GLY A CA 1
ATOM 3763 C C . GLY A 1 487 ? 7.500 5.204 11.168 1.00 76.81 487 GLY A C 1
ATOM 3764 O O . GLY A 1 487 ? 7.000 4.136 10.842 1.00 76.81 487 GLY A O 1
ATOM 3765 N N . ASP A 1 488 ? 7.727 5.529 12.442 1.00 82.69 488 ASP A N 1
ATOM 3766 C CA . ASP A 1 488 ? 7.450 4.644 13.576 1.00 82.69 488 ASP A CA 1
ATOM 3767 C C . ASP A 1 488 ? 6.112 5.000 14.263 1.00 82.69 488 ASP A C 1
ATOM 3769 O O . ASP A 1 488 ? 5.583 6.110 14.115 1.00 82.69 488 ASP A O 1
ATOM 3773 N N . ILE A 1 489 ? 5.556 4.054 15.021 1.00 89.94 489 ILE A N 1
ATOM 3774 C CA . ILE A 1 489 ? 4.263 4.154 15.702 1.00 89.94 489 ILE A CA 1
ATOM 3775 C C . ILE A 1 489 ? 4.460 4.762 17.100 1.00 89.94 489 ILE A C 1
ATOM 3777 O O . ILE A 1 489 ? 5.117 4.151 17.947 1.00 89.94 489 ILE A O 1
ATOM 3781 N N . PRO A 1 490 ? 3.840 5.917 17.412 1.00 95.31 490 PRO A N 1
ATOM 3782 C CA . PRO A 1 490 ? 3.839 6.485 18.757 1.00 95.31 490 PRO A CA 1
ATOM 3783 C C . PRO A 1 490 ? 2.828 5.738 19.639 1.00 95.31 490 PRO A C 1
ATOM 3785 O O . PRO A 1 490 ? 1.786 6.274 20.012 1.00 95.31 490 PRO A O 1
ATOM 3788 N N . LEU A 1 491 ? 3.103 4.468 19.946 1.00 95.12 491 LEU A N 1
ATOM 3789 C CA . LEU A 1 491 ? 2.133 3.586 20.601 1.00 95.12 491 LEU A CA 1
ATOM 3790 C C . LEU A 1 491 ? 1.655 4.132 21.955 1.00 95.12 491 LEU A C 1
ATOM 3792 O O . LEU A 1 491 ? 0.489 3.971 22.302 1.00 95.12 491 LEU A O 1
ATOM 3796 N N . GLU A 1 492 ? 2.532 4.832 22.674 1.00 92.69 492 GLU A N 1
ATOM 3797 C CA . GLU A 1 492 ? 2.236 5.495 23.951 1.00 92.69 492 GLU A CA 1
ATOM 3798 C C . GLU A 1 492 ? 1.155 6.585 23.838 1.00 92.69 492 GLU A C 1
ATOM 3800 O O . GLU A 1 492 ? 0.402 6.797 24.788 1.00 92.69 492 GLU A O 1
ATOM 3805 N N . ASP A 1 493 ? 1.041 7.239 22.678 1.00 96.44 493 ASP A N 1
ATOM 3806 C CA . ASP A 1 493 ? 0.006 8.243 22.397 1.00 96.44 493 ASP A CA 1
ATOM 3807 C C . ASP A 1 493 ? -1.317 7.597 21.963 1.00 96.44 493 ASP A C 1
ATOM 3809 O O . ASP A 1 493 ? -2.383 8.212 22.038 1.00 96.44 493 ASP A O 1
ATOM 3813 N N . MET A 1 494 ? -1.248 6.358 21.476 1.00 96.31 494 MET A N 1
ATOM 3814 C CA . MET A 1 494 ? -2.327 5.667 20.773 1.00 96.31 494 MET A CA 1
ATOM 3815 C C . MET A 1 494 ? -3.071 4.660 21.649 1.00 96.31 494 MET A C 1
ATOM 3817 O O . MET A 1 494 ? -4.274 4.465 21.459 1.00 96.31 494 MET A O 1
ATOM 3821 N N . VAL A 1 495 ? -2.370 4.023 22.588 1.00 96.56 495 VAL A N 1
ATOM 3822 C CA . VAL A 1 495 ? -2.876 2.940 23.437 1.00 96.56 495 VAL A CA 1
ATOM 3823 C C . VAL A 1 495 ? -2.397 3.152 24.869 1.00 96.56 495 VAL A C 1
ATOM 3825 O O . VAL A 1 495 ? -1.204 3.280 25.137 1.00 96.56 495 VAL A O 1
ATOM 3828 N N . TRP A 1 496 ? -3.333 3.150 25.814 1.00 95.19 496 TRP A N 1
ATOM 3829 C CA . TRP A 1 496 ? -3.017 3.181 27.235 1.00 95.19 496 TRP A CA 1
ATOM 3830 C C . TRP A 1 496 ? -2.770 1.770 27.774 1.00 95.19 496 TRP A C 1
ATOM 3832 O O . TRP A 1 496 ? -3.553 0.852 27.523 1.00 95.19 496 TRP A O 1
ATOM 3842 N N . PHE A 1 497 ? -1.717 1.616 28.578 1.00 93.75 497 PHE A N 1
ATOM 3843 C CA . PHE A 1 497 ? -1.363 0.362 29.243 1.00 93.75 497 PHE A CA 1
ATOM 3844 C C . PHE A 1 497 ? -1.659 0.469 30.738 1.00 93.75 497 PHE A C 1
ATOM 3846 O O . PHE A 1 497 ? -0.853 0.956 31.531 1.00 93.75 497 PHE A O 1
ATOM 3853 N N . GLY A 1 498 ? -2.847 0.021 31.134 1.00 90.31 498 GLY A N 1
ATOM 3854 C CA . GLY A 1 498 ? -3.281 0.033 32.523 1.00 90.31 498 GLY A CA 1
ATOM 3855 C C . GLY A 1 498 ? -2.769 -1.177 33.300 1.00 90.31 498 GLY A C 1
ATOM 3856 O O . GLY A 1 498 ? -2.565 -2.258 32.751 1.00 90.31 498 GLY A O 1
ATOM 3857 N N . MET A 1 499 ? -2.589 -1.018 34.614 1.00 90.69 499 MET A N 1
ATOM 3858 C CA . MET A 1 499 ? -2.211 -2.124 35.494 1.00 90.69 499 MET A CA 1
ATOM 3859 C C . MET A 1 499 ? -2.755 -1.969 36.907 1.00 90.69 499 MET A C 1
ATOM 3861 O O . MET A 1 499 ? -2.902 -0.865 37.428 1.00 90.69 499 MET A O 1
ATOM 3865 N N . TYR A 1 500 ? -3.001 -3.099 37.561 1.00 87.44 500 TYR A N 1
ATOM 3866 C CA . TYR A 1 500 ? -3.363 -3.143 38.972 1.00 87.44 500 TYR A CA 1
ATOM 3867 C C . TYR A 1 500 ? -2.911 -4.454 39.611 1.00 87.44 500 TYR A C 1
ATOM 3869 O O . TYR A 1 500 ? -2.721 -5.480 38.958 1.00 87.44 500 TYR A O 1
ATOM 3877 N N . ARG A 1 501 ? -2.712 -4.416 40.929 1.00 88.25 501 ARG A N 1
ATOM 3878 C CA . ARG A 1 501 ? -2.266 -5.571 41.710 1.00 88.25 501 ARG A CA 1
ATOM 3879 C C . ARG A 1 501 ? -3.450 -6.248 42.386 1.00 88.25 501 ARG A C 1
ATOM 3881 O O . ARG A 1 501 ? -4.260 -5.588 43.033 1.00 88.25 501 ARG A O 1
ATOM 3888 N N . THR A 1 502 ? -3.488 -7.572 42.307 1.00 88.00 502 THR A N 1
ATOM 3889 C CA . THR A 1 502 ? -4.433 -8.428 43.032 1.00 88.00 502 THR A CA 1
ATOM 3890 C C . THR A 1 502 ? -3.684 -9.386 43.965 1.00 88.00 502 THR A C 1
ATOM 3892 O O . THR A 1 502 ? -2.459 -9.326 44.090 1.00 88.00 502 THR A O 1
ATOM 3895 N N . SER A 1 503 ? -4.415 -10.264 44.655 1.00 88.25 503 SER A N 1
ATOM 3896 C CA . SER A 1 503 ? -3.820 -11.348 45.449 1.00 88.25 503 SER A CA 1
ATOM 3897 C C . SER A 1 503 ? -3.194 -12.453 44.589 1.00 88.25 503 SER A C 1
ATOM 3899 O O . SER A 1 503 ? -2.313 -13.151 45.081 1.00 88.25 503 SER A O 1
ATOM 3901 N N . GLU A 1 504 ? -3.603 -12.577 43.322 1.00 87.75 504 GLU A N 1
ATOM 3902 C CA . GLU A 1 504 ? -3.105 -13.585 42.376 1.00 87.75 504 GLU A CA 1
ATOM 3903 C C . GLU A 1 504 ? -1.859 -13.110 41.605 1.00 87.75 504 GLU A C 1
ATOM 3905 O O . GLU A 1 504 ? -1.076 -13.931 41.136 1.00 87.75 504 GLU A O 1
ATOM 3910 N N . GLY A 1 505 ? -1.634 -11.794 41.500 1.00 92.25 505 GLY A N 1
ATOM 3911 C CA . GLY A 1 505 ? -0.492 -11.217 40.786 1.00 92.25 505 GLY A CA 1
ATOM 3912 C C . GLY A 1 505 ? -0.778 -9.825 40.224 1.00 92.25 505 GLY A C 1
ATOM 3913 O O . GLY A 1 505 ? -1.641 -9.098 40.727 1.00 92.25 505 GLY A O 1
ATOM 3914 N N . ILE A 1 506 ? -0.031 -9.442 39.191 1.00 92.50 506 ILE A N 1
ATOM 3915 C CA . ILE A 1 506 ? -0.259 -8.226 38.407 1.00 92.50 506 ILE A CA 1
ATOM 3916 C C . ILE A 1 506 ? -1.224 -8.527 37.267 1.00 92.50 506 ILE A C 1
ATOM 3918 O O . ILE A 1 506 ? -1.019 -9.473 36.510 1.00 92.50 506 ILE A O 1
ATOM 3922 N N . ASN A 1 507 ? -2.244 -7.686 37.136 1.00 92.69 507 ASN A N 1
ATOM 3923 C CA . ASN A 1 507 ? -3.073 -7.623 35.945 1.00 92.69 507 ASN A CA 1
ATOM 3924 C C . ASN A 1 507 ? -2.643 -6.402 35.127 1.00 92.69 507 ASN A C 1
ATOM 3926 O O . ASN A 1 507 ? -2.421 -5.333 35.703 1.00 92.69 507 ASN A O 1
ATOM 3930 N N . ALA A 1 508 ? -2.537 -6.563 33.813 1.00 94.62 508 ALA A N 1
ATOM 3931 C CA . ALA A 1 508 ? -2.255 -5.489 32.865 1.00 94.62 508 ALA A CA 1
ATOM 3932 C C . ALA A 1 508 ? -3.240 -5.563 31.700 1.00 94.62 508 ALA A C 1
ATOM 3934 O O . ALA A 1 508 ? -3.710 -6.652 31.374 1.00 94.62 508 ALA A O 1
ATOM 3935 N N . TYR A 1 509 ? -3.569 -4.427 31.100 1.00 95.31 509 TYR A N 1
ATOM 3936 C CA . TYR A 1 509 ? -4.546 -4.355 30.020 1.00 95.31 509 TYR A CA 1
ATOM 3937 C C . TYR A 1 509 ? -4.280 -3.179 29.085 1.00 95.31 509 TYR A C 1
ATOM 3939 O O . TYR A 1 509 ? -3.650 -2.199 29.482 1.00 95.31 509 TYR A O 1
ATOM 3947 N N . THR A 1 510 ? -4.784 -3.278 27.858 1.00 96.31 510 THR A N 1
ATOM 3948 C CA . THR A 1 510 ? -4.772 -2.183 26.885 1.00 96.31 510 THR A CA 1
ATOM 3949 C C . THR A 1 510 ? -6.102 -1.436 26.877 1.00 96.31 510 THR A C 1
ATOM 3951 O O . THR A 1 510 ? -7.155 -2.014 27.149 1.00 96.31 510 THR A O 1
ATOM 3954 N N . VAL A 1 511 ? -6.058 -0.146 26.553 1.00 94.19 511 VAL A N 1
ATOM 3955 C CA . VAL A 1 511 ? -7.224 0.648 26.150 1.00 94.19 511 VAL A CA 1
ATOM 3956 C C . VAL A 1 511 ? -6.836 1.458 24.918 1.00 94.19 511 VAL A C 1
ATOM 3958 O O . VAL A 1 511 ? -5.891 2.240 24.970 1.00 94.19 511 VAL A O 1
ATOM 3961 N N . GLY A 1 512 ? -7.555 1.281 23.813 1.00 93.44 512 GLY A N 1
ATOM 3962 C CA . GLY A 1 512 ? -7.334 2.004 22.559 1.00 93.44 512 GLY A CA 1
ATOM 3963 C C . GLY A 1 512 ? -7.119 1.097 21.349 1.00 93.44 512 GLY A C 1
ATOM 3964 O O . GLY A 1 512 ? -7.331 1.554 20.231 1.00 93.44 512 GLY A O 1
ATOM 3965 N N . MET A 1 513 ? -6.792 -0.189 21.538 1.00 93.75 513 MET A N 1
ATOM 3966 C CA . MET A 1 513 ? -6.553 -1.132 20.430 1.00 93.75 513 MET A CA 1
ATOM 3967 C C . MET A 1 513 ? -7.758 -1.239 19.488 1.00 93.75 513 MET A C 1
ATOM 3969 O O . MET A 1 513 ? -7.591 -1.359 18.273 1.00 93.75 513 MET A O 1
ATOM 3973 N N . ARG A 1 514 ? -8.977 -1.116 20.032 1.00 90.00 514 ARG A N 1
ATOM 3974 C CA . ARG A 1 514 ? -10.220 -1.182 19.244 1.00 90.00 514 ARG A CA 1
ATOM 3975 C C . ARG A 1 514 ? -10.325 -0.102 18.183 1.00 90.00 514 ARG A C 1
ATOM 3977 O O . ARG A 1 514 ? -10.844 -0.383 17.109 1.00 90.00 514 ARG A O 1
ATOM 3984 N N . ALA A 1 515 ? -9.787 1.090 18.444 1.00 90.62 515 ALA A N 1
ATOM 3985 C CA . ALA A 1 515 ? -9.772 2.166 17.457 1.00 90.62 515 ALA A CA 1
ATOM 3986 C C . ALA A 1 515 ? -8.929 1.809 16.221 1.00 90.62 515 ALA A C 1
ATOM 3988 O O . ALA A 1 515 ? -9.117 2.406 15.171 1.00 90.62 515 ALA A O 1
ATOM 3989 N N . TYR A 1 516 ? -8.044 0.817 16.315 1.00 90.88 516 TYR A N 1
ATOM 3990 C CA . TYR A 1 516 ? -7.197 0.351 15.216 1.00 90.88 516 TYR A CA 1
ATOM 3991 C C . TYR A 1 516 ? -7.660 -1.002 14.663 1.00 90.88 516 TYR A C 1
ATOM 3993 O O . TYR A 1 516 ? -6.892 -1.729 14.035 1.00 90.88 516 TYR A O 1
ATOM 4001 N N . GLY A 1 517 ? -8.915 -1.376 14.924 1.00 85.19 517 GLY A N 1
ATOM 4002 C CA . GLY A 1 517 ? -9.478 -2.629 14.443 1.00 85.19 517 GLY A CA 1
ATOM 4003 C C . GLY A 1 517 ? -8.860 -3.864 15.109 1.00 85.19 517 GLY A C 1
ATOM 4004 O O . GLY A 1 517 ? -8.630 -4.877 14.445 1.00 85.19 517 GLY A O 1
ATOM 4005 N N . ARG A 1 518 ? -8.503 -3.779 16.397 1.00 88.00 518 ARG A N 1
ATOM 4006 C CA . ARG A 1 518 ? -7.950 -4.897 17.180 1.00 88.00 518 ARG A CA 1
ATOM 4007 C C . ARG A 1 518 ? -8.686 -5.042 18.511 1.00 88.00 518 ARG A C 1
ATOM 4009 O O . ARG A 1 518 ? -9.114 -4.059 19.105 1.00 88.00 518 ARG A O 1
ATOM 4016 N N . ASP A 1 519 ? -8.845 -6.266 19.007 1.00 90.06 519 ASP A N 1
ATOM 4017 C CA . ASP A 1 519 ? -9.409 -6.471 20.345 1.00 90.06 519 ASP A CA 1
ATOM 4018 C C . ASP A 1 519 ? -8.466 -5.892 21.417 1.00 90.06 519 ASP A C 1
ATOM 4020 O O . ASP A 1 519 ? -7.242 -5.952 21.283 1.00 90.06 519 ASP A O 1
ATOM 4024 N N . GLU A 1 520 ? -9.028 -5.374 22.514 1.00 94.19 520 GLU A N 1
ATOM 4025 C CA . GLU A 1 520 ? -8.212 -5.058 23.692 1.00 94.19 520 GLU A CA 1
ATOM 4026 C C . GLU A 1 520 ? -7.588 -6.333 24.255 1.00 94.19 520 GLU A C 1
ATOM 4028 O O . GLU A 1 520 ? -8.172 -7.416 24.181 1.00 94.19 520 GLU A O 1
ATOM 4033 N N . MET A 1 521 ? -6.425 -6.205 24.874 1.00 95.25 521 MET A N 1
ATOM 4034 C CA . MET A 1 521 ? -5.667 -7.327 25.404 1.00 95.25 521 MET A CA 1
ATOM 4035 C C . MET A 1 521 ? -5.488 -7.192 26.905 1.00 95.25 521 MET A C 1
ATOM 4037 O O . MET A 1 521 ? -5.428 -6.088 27.444 1.00 95.25 521 MET A O 1
ATOM 4041 N N . GLU A 1 522 ? -5.367 -8.321 27.593 1.00 96.19 522 GLU A N 1
ATOM 4042 C CA . GLU A 1 522 ? -5.065 -8.327 29.017 1.00 96.19 522 GLU A CA 1
ATOM 4043 C C . GLU A 1 522 ? -4.219 -9.531 29.440 1.00 96.19 522 GLU A C 1
ATOM 4045 O O . GLU A 1 522 ? -4.336 -10.639 28.917 1.00 96.19 522 GLU A O 1
ATOM 4050 N N . VAL A 1 523 ? -3.386 -9.304 30.449 1.00 95.50 523 VAL A N 1
ATOM 4051 C CA . VAL A 1 523 ? -2.635 -10.322 31.181 1.00 95.50 523 VAL A CA 1
ATOM 4052 C C . VAL A 1 523 ? -3.198 -10.380 32.593 1.00 95.50 523 VAL A C 1
ATOM 4054 O O . VAL A 1 523 ? -3.360 -9.344 33.239 1.00 95.50 523 VAL A O 1
ATOM 4057 N N . ILE A 1 524 ? -3.490 -11.583 33.092 1.00 94.38 524 ILE A N 1
ATOM 4058 C CA . ILE A 1 524 ? -4.143 -11.786 34.391 1.00 94.38 524 ILE A CA 1
ATOM 4059 C C . ILE A 1 524 ? -3.240 -12.592 35.324 1.00 94.38 524 ILE A C 1
ATOM 4061 O O . ILE A 1 524 ? -2.828 -13.699 34.994 1.00 94.38 524 ILE A O 1
ATOM 4065 N N . GLY A 1 525 ? -2.993 -12.064 36.524 1.00 93.00 525 GLY A N 1
ATOM 4066 C CA . GLY A 1 525 ? -2.316 -12.781 37.604 1.00 93.00 525 GLY A CA 1
ATOM 4067 C C . GLY A 1 525 ? -0.831 -13.051 37.351 1.00 93.00 525 GLY A C 1
ATOM 4068 O O . GLY A 1 525 ? -0.296 -14.028 37.873 1.00 93.00 525 GLY A O 1
ATOM 4069 N N . ALA A 1 526 ? -0.147 -12.207 36.574 1.00 93.31 526 ALA A N 1
ATOM 4070 C CA . ALA A 1 526 ? 1.276 -12.374 36.305 1.00 93.31 526 ALA A CA 1
ATOM 4071 C C . ALA A 1 526 ? 2.098 -12.219 37.593 1.00 93.31 526 ALA A C 1
ATOM 4073 O O . ALA A 1 526 ? 1.993 -11.223 38.317 1.00 93.31 526 ALA A O 1
ATOM 4074 N N . LYS A 1 527 ? 2.950 -13.205 37.883 1.00 92.88 527 LYS A N 1
ATOM 4075 C CA . LYS A 1 527 ? 3.825 -13.219 39.067 1.00 92.88 527 LYS A CA 1
ATOM 4076 C C . LYS A 1 527 ? 5.149 -12.516 38.783 1.00 92.88 527 LYS A C 1
ATOM 4078 O O . LYS A 1 527 ? 6.219 -13.074 39.007 1.00 92.88 527 LYS A O 1
ATOM 4083 N N . ASP A 1 528 ? 5.057 -11.284 38.296 1.00 90.19 528 ASP A N 1
ATOM 4084 C CA . ASP A 1 528 ? 6.208 -10.508 37.852 1.00 90.19 528 ASP A CA 1
ATOM 4085 C C . ASP A 1 528 ? 6.122 -9.025 38.286 1.00 90.19 528 ASP A C 1
ATOM 4087 O O . ASP A 1 528 ? 5.131 -8.570 38.868 1.00 90.19 528 ASP A O 1
ATOM 4091 N N . ALA A 1 529 ? 7.196 -8.264 38.081 1.00 88.00 529 ALA A N 1
ATOM 4092 C CA . ALA A 1 529 ? 7.265 -6.834 38.305 1.00 88.00 529 ALA A CA 1
ATOM 4093 C C . ALA A 1 529 ? 6.317 -6.106 37.334 1.00 88.00 529 ALA A C 1
ATOM 4095 O O . ALA A 1 529 ? 6.365 -6.380 36.135 1.00 88.00 529 ALA A O 1
ATOM 4096 N N . PRO A 1 530 ? 5.516 -5.128 37.805 1.00 85.62 530 PRO A N 1
ATOM 4097 C CA . PRO A 1 530 ? 4.536 -4.440 36.963 1.00 85.62 530 PRO A CA 1
ATOM 4098 C C . PRO A 1 530 ? 5.111 -3.879 35.658 1.00 85.62 530 PRO A C 1
ATOM 4100 O O . PRO A 1 530 ? 4.505 -4.044 34.607 1.00 85.62 530 PRO A O 1
ATOM 4103 N N . ALA A 1 531 ? 6.317 -3.304 35.710 1.00 83.31 531 ALA A N 1
ATOM 4104 C CA . ALA A 1 531 ? 7.000 -2.768 34.535 1.00 83.31 531 ALA A CA 1
ATOM 4105 C C . ALA A 1 531 ? 7.296 -3.834 33.464 1.00 83.31 531 ALA A C 1
ATOM 4107 O O . ALA A 1 531 ? 7.170 -3.543 32.282 1.00 83.31 531 ALA A O 1
ATOM 4108 N N . ARG A 1 532 ? 7.637 -5.072 33.856 1.00 87.38 532 ARG A N 1
ATOM 4109 C CA . ARG A 1 532 ? 7.890 -6.168 32.903 1.00 87.38 532 ARG A CA 1
ATOM 4110 C C . ARG A 1 532 ? 6.609 -6.697 32.272 1.00 87.38 532 ARG A C 1
ATOM 4112 O O . ARG A 1 532 ? 6.610 -7.048 31.101 1.00 87.38 532 ARG A O 1
ATOM 4119 N N . VAL A 1 533 ? 5.516 -6.738 33.033 1.00 90.44 533 VAL A N 1
ATOM 4120 C CA . VAL A 1 533 ? 4.204 -7.139 32.499 1.00 90.44 533 VAL A CA 1
ATOM 4121 C C . VAL A 1 533 ? 3.684 -6.092 31.512 1.00 90.44 533 VAL A C 1
ATOM 4123 O O . VAL A 1 533 ? 3.157 -6.448 30.464 1.00 90.44 533 VAL A O 1
ATOM 4126 N N . ALA A 1 534 ? 3.881 -4.808 31.823 1.00 86.00 534 ALA A N 1
ATOM 4127 C CA . ALA A 1 534 ? 3.531 -3.703 30.936 1.00 86.00 534 ALA A CA 1
ATOM 4128 C C . ALA A 1 534 ? 4.351 -3.719 29.645 1.00 86.00 534 ALA A C 1
ATOM 4130 O O . ALA A 1 534 ? 3.767 -3.643 28.573 1.00 86.00 534 ALA A O 1
ATOM 4131 N N . ALA A 1 535 ? 5.677 -3.869 29.754 1.00 86.31 535 ALA A N 1
ATOM 4132 C CA . ALA A 1 535 ? 6.574 -3.951 28.603 1.00 86.31 535 ALA A CA 1
ATOM 4133 C C . ALA A 1 535 ? 6.206 -5.126 27.688 1.00 86.31 535 ALA A C 1
ATOM 4135 O O . ALA A 1 535 ? 6.066 -4.941 26.491 1.00 86.31 535 ALA A O 1
ATOM 4136 N N . PHE A 1 536 ? 5.923 -6.301 28.257 1.00 91.56 536 PHE A N 1
ATOM 4137 C CA . PHE A 1 536 ? 5.433 -7.442 27.485 1.00 91.56 536 PHE A CA 1
ATOM 4138 C C . PHE A 1 536 ? 4.154 -7.112 26.702 1.00 91.56 536 PHE A C 1
ATOM 4140 O O . PHE A 1 536 ? 4.064 -7.391 25.511 1.00 91.56 536 PHE A O 1
ATOM 4147 N N . LEU A 1 537 ? 3.155 -6.513 27.359 1.00 93.00 537 LEU A N 1
ATOM 4148 C CA . LEU A 1 537 ? 1.894 -6.184 26.696 1.00 93.00 537 LEU A CA 1
ATOM 4149 C C . LEU A 1 537 ? 2.070 -5.078 25.643 1.00 93.00 537 LEU A C 1
ATOM 4151 O O . LEU A 1 537 ? 1.400 -5.112 24.613 1.00 93.00 537 LEU A O 1
ATOM 4155 N N . TYR A 1 538 ? 2.985 -4.137 25.891 1.00 92.94 538 TYR A N 1
ATOM 4156 C CA . TYR A 1 538 ? 3.413 -3.121 24.933 1.00 92.94 538 TYR A CA 1
ATOM 4157 C C . TYR A 1 538 ? 4.040 -3.761 23.695 1.00 92.94 538 TYR A C 1
ATOM 4159 O O . TYR A 1 538 ? 3.592 -3.474 22.592 1.00 92.94 538 TYR A O 1
ATOM 4167 N N . ASP A 1 539 ? 4.997 -4.675 23.863 1.00 89.69 539 ASP A N 1
ATOM 4168 C CA . ASP A 1 539 ? 5.678 -5.349 22.754 1.00 89.69 539 ASP A CA 1
ATOM 4169 C C . ASP A 1 539 ? 4.690 -6.151 21.895 1.00 89.69 539 ASP A C 1
ATOM 4171 O O . ASP A 1 539 ? 4.746 -6.101 20.665 1.00 89.69 539 ASP A O 1
ATOM 4175 N N . VAL A 1 540 ? 3.730 -6.840 22.528 1.00 91.69 540 VAL A N 1
ATOM 4176 C CA . VAL A 1 540 ? 2.643 -7.528 21.813 1.00 91.69 540 VAL A CA 1
ATOM 4177 C C . VAL A 1 540 ? 1.788 -6.531 21.021 1.00 91.69 540 VAL A C 1
ATOM 4179 O O . VAL A 1 540 ? 1.525 -6.754 19.840 1.00 91.69 540 VAL A O 1
ATOM 4182 N N . ALA A 1 541 ? 1.337 -5.442 21.652 1.00 93.25 541 ALA A N 1
ATOM 4183 C CA . ALA A 1 541 ? 0.495 -4.432 21.008 1.00 93.25 541 ALA A CA 1
ATOM 4184 C C . ALA A 1 541 ? 1.207 -3.753 19.838 1.00 93.25 541 ALA A C 1
ATOM 4186 O O . ALA A 1 541 ? 0.626 -3.616 18.761 1.00 93.25 541 ALA A O 1
ATOM 4187 N N . TYR A 1 542 ? 2.472 -3.390 20.037 1.00 89.56 542 TYR A N 1
ATOM 4188 C CA . TYR A 1 542 ? 3.319 -2.809 19.010 1.00 89.56 542 TYR A CA 1
ATOM 4189 C C . TYR A 1 542 ? 3.446 -3.760 17.825 1.00 89.56 542 TYR A C 1
ATOM 4191 O O . TYR A 1 542 ? 3.152 -3.368 16.703 1.00 89.56 542 TYR A O 1
ATOM 4199 N N . HIS A 1 543 ? 3.786 -5.028 18.069 1.00 84.75 543 HIS A N 1
ATOM 4200 C CA . HIS A 1 543 ? 3.901 -6.033 17.015 1.00 84.75 543 HIS A CA 1
ATOM 4201 C C . HIS A 1 543 ? 2.593 -6.206 16.227 1.00 84.75 543 HIS A C 1
ATOM 4203 O O . HIS A 1 543 ? 2.616 -6.291 15.003 1.00 84.75 543 HIS A O 1
ATOM 4209 N N . ILE A 1 544 ? 1.450 -6.249 16.917 1.00 86.06 544 ILE A N 1
ATOM 4210 C CA . ILE A 1 544 ? 0.127 -6.397 16.295 1.00 86.06 544 ILE A CA 1
ATOM 4211 C C . ILE A 1 544 ? -0.198 -5.229 15.370 1.00 86.06 544 ILE A C 1
ATOM 4213 O O . ILE A 1 544 ? -0.686 -5.455 14.263 1.00 86.06 544 ILE A O 1
ATOM 4217 N N . LEU A 1 545 ? 0.037 -3.995 15.821 1.00 85.62 545 LEU A N 1
ATOM 4218 C CA . LEU A 1 545 ? -0.259 -2.816 15.013 1.00 85.62 545 LEU A CA 1
ATOM 4219 C C . LEU A 1 545 ? 0.763 -2.661 13.888 1.00 85.62 545 LEU A C 1
ATOM 4221 O O . LEU A 1 545 ? 0.366 -2.552 12.736 1.00 85.62 545 LEU A O 1
ATOM 4225 N N . PHE A 1 546 ? 2.055 -2.744 14.198 1.00 78.44 546 PHE A N 1
ATOM 4226 C CA . PHE A 1 546 ? 3.134 -2.559 13.228 1.00 78.44 546 PHE A CA 1
ATOM 4227 C C . PHE A 1 546 ? 3.097 -3.586 12.091 1.00 78.44 546 PHE A C 1
ATOM 4229 O O . PHE A 1 546 ? 3.258 -3.219 10.933 1.00 78.44 546 PHE A O 1
ATOM 4236 N N . ASN A 1 547 ? 2.821 -4.858 12.396 1.00 74.81 547 ASN A N 1
ATOM 4237 C CA . ASN A 1 547 ? 2.769 -5.920 11.382 1.00 74.81 547 ASN A CA 1
ATOM 4238 C C . ASN A 1 547 ? 1.360 -6.182 10.834 1.00 74.81 547 ASN A C 1
ATOM 4240 O O . ASN A 1 547 ? 1.176 -7.072 10.006 1.00 74.81 547 ASN A O 1
ATOM 4244 N N . GLY A 1 548 ? 0.340 -5.482 11.336 1.00 70.56 548 GLY A N 1
ATOM 4245 C CA . GLY A 1 548 ? -1.051 -5.723 10.960 1.00 70.56 548 GLY A CA 1
ATOM 4246 C C . GLY A 1 548 ? -1.614 -7.081 11.411 1.00 70.56 548 GLY A C 1
ATOM 4247 O O . GLY A 1 548 ? -2.714 -7.447 10.992 1.00 70.56 548 GLY A O 1
ATOM 4248 N N . THR A 1 549 ? -0.934 -7.820 12.291 1.00 75.56 549 THR A N 1
ATOM 4249 C CA . THR A 1 549 ? -1.359 -9.145 12.772 1.00 75.56 549 THR A CA 1
ATOM 4250 C C . THR A 1 549 ? -2.741 -9.091 13.432 1.00 75.56 549 THR A C 1
ATOM 4252 O O . THR A 1 549 ? -3.057 -8.161 14.171 1.00 75.56 549 THR A O 1
ATOM 4255 N N . THR A 1 550 ? -3.579 -10.105 13.206 1.00 78.19 550 THR A N 1
ATOM 4256 C CA . THR A 1 550 ? -4.856 -10.278 13.920 1.00 78.19 550 THR A CA 1
ATOM 4257 C C . THR A 1 550 ? -4.807 -11.559 14.735 1.00 78.19 550 THR A C 1
ATOM 4259 O O . THR A 1 550 ? -4.652 -12.635 14.168 1.00 78.19 550 THR A O 1
ATOM 4262 N N . LEU A 1 551 ? -4.963 -11.441 16.054 1.00 77.31 551 LEU A N 1
ATOM 4263 C CA . LEU A 1 551 ? -5.001 -12.585 16.960 1.00 77.31 551 LEU A CA 1
ATOM 4264 C C . LEU A 1 551 ? -6.434 -13.092 17.155 1.00 77.31 551 LEU A C 1
ATOM 4266 O O . LEU A 1 551 ? -7.358 -12.320 17.416 1.00 77.31 551 LEU A O 1
ATOM 4270 N N . ARG A 1 552 ? -6.605 -14.407 17.064 1.00 81.50 552 ARG A N 1
ATOM 4271 C CA . ARG A 1 552 ? -7.862 -15.145 17.214 1.00 81.50 552 ARG A CA 1
ATOM 4272 C C . ARG A 1 552 ? -7.846 -15.988 18.494 1.00 81.50 552 ARG A C 1
ATOM 4274 O O . ARG A 1 552 ? -6.813 -16.206 19.128 1.00 81.50 552 ARG A O 1
ATOM 4281 N N . ASP A 1 553 ? -9.022 -16.464 18.909 1.00 82.06 553 ASP A N 1
ATOM 4282 C CA . ASP A 1 553 ? -9.108 -17.393 20.043 1.00 82.06 553 ASP A CA 1
ATOM 4283 C C . ASP A 1 553 ? -8.344 -18.687 19.739 1.00 82.06 553 ASP A C 1
ATOM 4285 O O . ASP A 1 553 ? -8.622 -19.355 18.745 1.00 82.06 553 ASP A O 1
ATOM 4289 N N . GLY A 1 554 ? -7.423 -19.061 20.625 1.00 84.88 554 GLY A N 1
ATOM 4290 C CA . GLY A 1 554 ? -6.595 -20.253 20.472 1.00 84.88 554 GLY A CA 1
ATOM 4291 C C . GLY A 1 554 ? -5.272 -20.031 19.740 1.00 84.88 554 GLY A C 1
ATOM 4292 O O . GLY A 1 554 ? -4.481 -20.974 19.700 1.00 84.88 554 GLY A O 1
ATOM 4293 N N . ASP A 1 555 ? -5.007 -18.825 19.230 1.00 84.56 555 ASP A N 1
ATOM 4294 C CA . ASP A 1 555 ? -3.703 -18.478 18.661 1.00 84.56 555 ASP A CA 1
ATOM 4295 C C . ASP A 1 555 ? -2.592 -18.551 19.717 1.00 84.56 555 ASP A C 1
ATOM 4297 O O . ASP A 1 555 ? -2.840 -18.530 20.929 1.00 84.56 555 ASP A O 1
ATOM 4301 N N . THR A 1 556 ? -1.346 -18.635 19.251 1.00 86.06 556 THR A N 1
ATOM 4302 C CA . THR A 1 556 ? -0.158 -18.709 20.107 1.00 86.06 556 THR A CA 1
ATOM 4303 C C . THR A 1 556 ? 0.845 -17.619 19.759 1.00 86.06 556 THR A C 1
ATOM 4305 O O . THR A 1 556 ? 1.166 -17.441 18.588 1.00 86.06 556 THR A O 1
ATOM 4308 N N . ILE A 1 557 ? 1.383 -16.944 20.774 1.00 82.25 557 ILE A N 1
ATOM 4309 C CA . ILE A 1 557 ? 2.435 -15.927 20.637 1.00 82.25 557 ILE A CA 1
ATOM 4310 C C . ILE A 1 557 ? 3.754 -16.509 21.150 1.00 82.25 557 ILE A C 1
ATOM 4312 O O . ILE A 1 557 ? 3.801 -17.045 22.258 1.00 82.25 557 ILE A O 1
ATOM 4316 N N . GLY A 1 558 ? 4.826 -16.396 20.368 1.00 77.00 558 GLY A N 1
ATOM 4317 C CA . GLY A 1 558 ? 6.165 -16.824 20.765 1.00 77.00 558 GLY A CA 1
ATOM 4318 C C . GLY A 1 558 ? 7.194 -15.742 20.475 1.00 77.00 558 GLY A C 1
ATOM 4319 O O . GLY A 1 558 ? 7.315 -15.309 19.335 1.00 77.00 558 GLY A O 1
ATOM 4320 N N . PHE A 1 559 ? 7.938 -15.317 21.498 1.00 66.38 559 PHE A N 1
ATOM 4321 C CA . PHE A 1 559 ? 9.065 -14.387 21.342 1.00 66.38 559 PHE A CA 1
ATOM 4322 C C . PHE A 1 559 ? 10.412 -15.114 21.172 1.00 66.38 559 PHE A C 1
ATOM 4324 O O . PHE A 1 559 ? 11.412 -14.493 20.822 1.00 66.38 559 PHE A O 1
ATOM 4331 N N . TYR A 1 560 ? 10.433 -16.432 21.411 1.00 69.94 560 TYR A N 1
ATOM 4332 C CA . TYR A 1 560 ? 11.601 -17.314 21.332 1.00 69.94 560 TYR A CA 1
ATOM 4333 C C . TYR A 1 560 ? 11.193 -18.680 20.751 1.00 69.94 560 TYR A C 1
ATOM 4335 O O . TYR A 1 560 ? 10.029 -19.065 20.871 1.00 69.94 560 TYR A O 1
ATOM 4343 N N . ASP A 1 561 ? 12.149 -19.426 20.179 1.00 56.50 561 ASP A N 1
ATOM 4344 C CA . ASP A 1 561 ? 11.929 -20.696 19.451 1.00 56.50 561 ASP A CA 1
ATOM 4345 C C . ASP A 1 561 ? 11.148 -21.775 20.233 1.00 56.50 561 ASP A C 1
ATOM 4347 O O . ASP A 1 561 ? 10.567 -22.684 19.636 1.00 56.50 561 ASP A O 1
ATOM 4351 N N . ASP A 1 562 ? 11.136 -21.711 21.566 1.00 69.06 562 ASP A N 1
ATOM 4352 C CA . ASP A 1 562 ? 10.491 -22.675 22.462 1.00 69.06 562 ASP A CA 1
ATOM 4353 C C . ASP A 1 562 ? 9.320 -22.096 23.277 1.00 69.06 562 ASP A C 1
ATOM 4355 O O . ASP A 1 562 ? 8.747 -22.795 24.121 1.00 69.06 562 ASP A O 1
ATOM 4359 N N . GLN A 1 563 ? 8.918 -20.851 23.011 1.00 73.81 563 GLN A N 1
ATOM 4360 C CA . GLN A 1 563 ? 7.839 -20.182 23.729 1.00 73.81 563 GLN A CA 1
ATOM 4361 C C . GLN A 1 563 ? 6.539 -20.176 22.917 1.00 73.81 563 GLN A C 1
ATOM 4363 O O . GLN A 1 563 ? 6.500 -19.747 21.770 1.00 73.81 563 GLN A O 1
ATOM 4368 N N . SER A 1 564 ? 5.449 -20.620 23.543 1.00 83.44 564 SER A N 1
ATOM 4369 C CA . SER A 1 564 ? 4.108 -20.625 22.953 1.00 83.44 564 SER A CA 1
ATOM 4370 C C . SER A 1 564 ? 3.090 -20.212 24.011 1.00 83.44 564 SER A C 1
ATOM 4372 O O . SER A 1 564 ? 2.676 -21.031 24.830 1.00 83.44 564 SER A O 1
ATOM 4374 N N . LEU A 1 565 ? 2.696 -18.943 23.987 1.00 87.44 565 LEU A N 1
ATOM 4375 C CA . LEU A 1 565 ? 1.744 -18.330 24.909 1.00 87.44 565 LEU A CA 1
ATOM 4376 C C . LEU A 1 565 ? 0.351 -18.354 24.295 1.00 87.44 565 LEU A C 1
ATOM 4378 O O . LEU A 1 565 ? 0.142 -17.804 23.216 1.00 87.44 565 LEU A O 1
ATOM 4382 N N . THR A 1 566 ? -0.604 -18.983 24.971 1.00 90.00 566 THR A N 1
ATOM 4383 C CA . THR A 1 566 ? -1.960 -19.130 24.434 1.00 90.00 566 THR A CA 1
ATOM 4384 C C . THR A 1 566 ? -2.743 -17.820 24.523 1.00 90.00 566 THR A C 1
ATOM 4386 O O . THR A 1 566 ? -2.774 -17.173 25.573 1.00 90.00 566 THR A O 1
ATOM 4389 N N . VAL A 1 567 ? -3.466 -17.484 23.457 1.00 92.31 567 VAL A N 1
ATOM 4390 C CA . VAL A 1 567 ? -4.423 -16.377 23.402 1.00 92.31 567 VAL A CA 1
ATOM 4391 C C . VAL A 1 567 ? -5.840 -16.907 23.605 1.00 92.31 567 VAL A C 1
ATOM 4393 O O . VAL A 1 567 ? -6.251 -17.903 23.006 1.00 92.31 567 VAL A O 1
ATOM 4396 N N . ARG A 1 568 ? -6.613 -16.254 24.478 1.00 91.12 568 ARG A N 1
ATOM 4397 C CA . ARG A 1 568 ? -8.010 -16.607 24.764 1.00 91.12 568 ARG A CA 1
ATOM 4398 C C . ARG A 1 568 ? -8.928 -15.413 24.598 1.00 91.12 568 ARG A C 1
ATOM 4400 O O . ARG A 1 568 ? -8.875 -14.490 25.406 1.00 91.12 568 ARG A O 1
ATOM 4407 N N . ARG A 1 569 ? -9.834 -15.469 23.628 1.00 90.31 569 ARG A N 1
ATOM 4408 C CA . ARG A 1 569 ? -10.826 -14.415 23.399 1.00 90.31 569 ARG A CA 1
ATOM 4409 C C . ARG A 1 569 ? -12.046 -14.625 24.291 1.00 90.31 569 ARG A C 1
ATOM 4411 O O . ARG A 1 569 ? -12.609 -15.717 24.343 1.00 90.31 569 ARG A O 1
ATOM 4418 N N . GLY A 1 570 ? -12.491 -13.596 25.002 1.00 86.00 570 GLY A N 1
ATOM 4419 C CA . GLY A 1 570 ? -13.668 -13.711 25.863 1.00 86.00 570 GLY A CA 1
ATOM 4420 C C . GLY A 1 570 ? -14.054 -12.408 26.543 1.00 86.00 570 GLY A C 1
ATOM 4421 O O . GLY A 1 570 ? -13.525 -11.356 26.218 1.00 86.00 570 GLY A O 1
ATOM 4422 N N . GLN A 1 571 ? -14.996 -12.475 27.486 1.00 90.31 571 GLN A N 1
ATOM 4423 C CA . GLN A 1 571 ? -15.367 -11.312 28.293 1.00 90.31 571 GLN A CA 1
ATOM 4424 C C . GLN A 1 571 ? -14.151 -10.814 29.085 1.00 90.31 571 GLN A C 1
ATOM 4426 O O . GLN A 1 571 ? -13.551 -11.597 29.829 1.00 90.31 571 GLN A O 1
ATOM 4431 N N . GLY A 1 572 ? -13.838 -9.528 28.936 1.00 86.94 572 GLY A N 1
ATOM 4432 C CA . GLY A 1 572 ? -12.725 -8.885 29.613 1.00 86.94 572 GLY A CA 1
ATOM 4433 C C . GLY A 1 572 ? -12.886 -8.874 31.126 1.00 86.94 572 GLY A C 1
ATOM 4434 O O . GLY A 1 572 ? -13.995 -8.761 31.658 1.00 86.94 572 GLY A O 1
ATOM 4435 N N . VAL A 1 573 ? -11.760 -9.036 31.820 1.00 90.44 573 VAL A N 1
ATOM 4436 C CA . VAL A 1 573 ? -11.682 -8.963 33.285 1.00 90.44 573 VAL A CA 1
ATOM 4437 C C . VAL A 1 573 ? -11.375 -7.537 33.732 1.00 90.44 573 VAL A C 1
ATOM 4439 O O . VAL A 1 573 ? -11.942 -7.065 34.715 1.00 90.44 573 VAL A O 1
ATOM 4442 N N . SER A 1 574 ? -10.463 -6.873 33.023 1.00 86.12 574 SER A N 1
ATOM 4443 C CA . SER A 1 574 ? -9.951 -5.537 33.346 1.00 86.12 574 SER A CA 1
ATOM 4444 C C . SER A 1 574 ? -10.541 -4.437 32.469 1.00 86.12 574 SER A C 1
ATOM 4446 O O . SER A 1 574 ? -10.463 -3.267 32.830 1.00 86.12 574 SER A O 1
ATOM 4448 N N . VAL A 1 575 ? -11.112 -4.817 31.327 1.00 85.56 575 VAL A N 1
ATOM 4449 C CA . VAL A 1 575 ? -11.675 -3.917 30.317 1.00 85.56 575 VAL A CA 1
ATOM 4450 C C . VAL A 1 575 ? -13.095 -4.337 29.978 1.00 85.56 575 VAL A C 1
ATOM 4452 O O . VAL A 1 575 ? -13.419 -5.527 29.964 1.00 85.56 575 VAL A O 1
ATOM 4455 N N . ASP A 1 576 ? -13.943 -3.359 29.674 1.00 79.75 576 ASP A N 1
ATOM 4456 C CA . ASP A 1 576 ? -15.308 -3.628 29.236 1.00 79.75 576 ASP A CA 1
ATOM 4457 C C . ASP A 1 576 ? -15.322 -4.311 27.863 1.00 79.75 576 ASP A C 1
ATOM 4459 O O . ASP A 1 576 ? -14.488 -4.036 26.995 1.00 79.75 576 ASP A O 1
ATOM 4463 N N . GLY A 1 577 ? -16.307 -5.184 27.647 1.00 84.38 577 GLY A N 1
ATOM 4464 C CA . GLY A 1 577 ? -16.497 -5.903 26.384 1.00 84.38 577 GLY A CA 1
ATOM 4465 C C . GLY A 1 577 ? -15.598 -7.133 26.218 1.00 84.38 577 GLY A C 1
ATOM 4466 O O . GLY A 1 577 ? -15.229 -7.784 27.192 1.00 84.38 577 GLY A O 1
ATOM 4467 N N . ILE A 1 578 ? -15.307 -7.493 24.966 1.00 84.69 578 ILE A N 1
ATOM 4468 C CA . ILE A 1 578 ? -14.488 -8.664 24.621 1.00 84.69 578 ILE A CA 1
ATOM 4469 C C . ILE A 1 578 ? -13.005 -8.282 24.577 1.00 84.69 578 ILE A C 1
ATOM 4471 O O . ILE A 1 578 ? -12.659 -7.260 23.988 1.00 84.69 578 ILE A O 1
ATOM 4475 N N . SER A 1 579 ? -12.148 -9.101 25.180 1.00 91.06 579 SER A N 1
ATOM 4476 C CA . SER A 1 579 ? -10.693 -8.958 25.172 1.00 91.06 579 SER A CA 1
ATOM 4477 C C . SER A 1 579 ? -10.000 -10.258 24.757 1.00 91.06 579 SER A C 1
ATOM 4479 O O . SER A 1 579 ? -10.585 -11.350 24.791 1.00 91.06 579 SER A O 1
ATOM 4481 N N . LEU A 1 580 ? -8.723 -10.138 24.407 1.00 92.88 580 LEU A N 1
ATOM 4482 C CA . LEU A 1 580 ? -7.780 -11.235 24.265 1.00 92.88 580 LEU A CA 1
ATOM 4483 C C . LEU A 1 580 ? -6.968 -11.367 25.552 1.00 92.88 580 LEU A C 1
ATOM 4485 O O . LEU A 1 580 ? -6.138 -10.524 25.887 1.00 92.88 580 LEU A O 1
ATOM 4489 N N . ARG A 1 581 ? -7.190 -12.455 26.281 1.00 95.50 581 ARG A N 1
ATOM 4490 C CA . ARG A 1 581 ? -6.359 -12.820 27.426 1.00 95.50 581 ARG A CA 1
ATOM 4491 C C . ARG A 1 581 ? -5.123 -13.544 26.938 1.00 95.50 581 ARG A C 1
ATOM 4493 O O . ARG A 1 581 ? -5.245 -14.612 26.338 1.00 95.50 581 ARG A O 1
ATOM 4500 N N . ILE A 1 582 ? -3.965 -12.973 27.225 1.00 93.81 582 ILE A N 1
ATOM 4501 C CA . ILE A 1 582 ? -2.674 -13.497 26.794 1.00 93.81 582 ILE A CA 1
ATOM 4502 C C . ILE A 1 582 ? -1.998 -14.163 27.984 1.00 93.81 582 ILE A C 1
ATOM 4504 O O . ILE A 1 582 ? -1.901 -13.594 29.075 1.00 93.81 582 ILE A O 1
ATOM 4508 N N . GLU A 1 583 ? -1.560 -15.400 27.779 1.00 91.75 583 GLU A N 1
ATOM 4509 C CA . GLU A 1 583 ? -0.738 -16.110 28.748 1.00 91.75 583 GLU A CA 1
ATOM 4510 C C . GLU A 1 583 ? 0.595 -15.382 28.964 1.00 91.75 583 GLU A C 1
ATOM 4512 O O . GLU A 1 583 ? 1.233 -14.932 28.016 1.00 91.75 583 GLU A O 1
ATOM 4517 N N . TYR A 1 584 ? 1.019 -15.254 30.221 1.00 90.00 584 TYR A N 1
ATOM 4518 C CA . TYR A 1 584 ? 2.285 -14.610 30.565 1.00 90.00 584 TYR A CA 1
ATOM 4519 C C . TYR A 1 584 ? 3.373 -15.666 30.774 1.00 90.00 584 TYR A C 1
ATOM 4521 O O . TYR A 1 584 ? 3.116 -16.647 31.480 1.00 90.00 584 TYR A O 1
ATOM 4529 N N . PRO A 1 585 ? 4.588 -15.487 30.229 1.00 84.00 585 PRO A N 1
ATOM 4530 C CA . PRO A 1 585 ? 5.655 -16.459 30.412 1.00 84.00 585 PRO A CA 1
ATOM 4531 C C . PRO A 1 585 ? 6.108 -16.522 31.876 1.00 84.00 585 PRO A C 1
ATOM 4533 O O . PRO A 1 585 ? 6.555 -15.531 32.454 1.00 84.00 585 PRO A O 1
ATOM 4536 N N . GLU A 1 586 ? 6.023 -17.700 32.497 1.00 68.44 586 GLU A N 1
ATOM 4537 C CA . GLU A 1 586 ? 6.592 -17.919 33.830 1.00 68.44 586 GLU A CA 1
ATOM 4538 C C . GLU A 1 586 ? 8.123 -18.087 33.723 1.00 68.44 586 GLU A C 1
ATOM 4540 O O . GLU A 1 586 ? 8.619 -19.176 33.448 1.00 68.44 586 GLU A O 1
ATOM 4545 N N . GLY A 1 587 ? 8.870 -17.000 33.967 1.00 61.69 587 GLY A N 1
ATOM 4546 C CA . GLY A 1 587 ? 10.341 -16.983 34.036 1.00 61.69 587 GLY A CA 1
ATOM 4547 C C . GLY A 1 587 ? 11.029 -16.575 32.726 1.00 61.69 587 GLY A C 1
ATOM 4548 O O . GLY A 1 587 ? 11.274 -17.411 31.864 1.00 61.69 587 GLY A O 1
ATOM 4549 N N . GLY A 1 588 ? 11.375 -15.289 32.593 1.00 44.84 588 GLY A N 1
ATOM 4550 C CA . GLY A 1 588 ? 12.273 -14.785 31.541 1.00 44.84 588 GLY A CA 1
ATOM 4551 C C . GLY A 1 588 ? 13.755 -15.094 31.823 1.00 44.84 588 GLY A C 1
ATOM 4552 O O . GLY A 1 588 ? 14.071 -15.564 32.920 1.00 44.84 588 GLY A O 1
ATOM 4553 N N . PRO A 1 589 ? 14.667 -14.846 30.861 1.00 40.22 589 PRO A N 1
ATOM 4554 C CA . PRO A 1 589 ? 16.061 -15.264 30.956 1.00 40.22 589 PRO A CA 1
ATOM 4555 C C . PRO A 1 589 ? 16.734 -14.703 32.211 1.00 40.22 589 PRO A C 1
ATOM 4557 O O . PRO A 1 589 ? 16.611 -13.523 32.535 1.00 40.22 589 PRO A O 1
ATOM 4560 N N . ASP A 1 590 ? 17.456 -15.579 32.903 1.00 42.44 590 ASP A N 1
ATOM 4561 C CA . ASP A 1 590 ? 18.394 -15.237 33.966 1.00 42.44 590 ASP A CA 1
ATOM 4562 C C . ASP A 1 590 ? 19.448 -14.270 33.391 1.00 42.44 590 ASP A C 1
ATOM 4564 O O . ASP A 1 590 ? 20.365 -14.688 32.678 1.00 42.44 590 ASP A O 1
ATOM 4568 N N . ASP A 1 591 ? 19.361 -12.982 33.720 1.00 39.50 591 ASP A N 1
ATOM 4569 C CA . ASP A 1 591 ? 20.529 -12.100 33.680 1.00 39.50 591 ASP A CA 1
ATOM 4570 C C . ASP A 1 591 ? 21.492 -12.557 34.794 1.00 39.50 591 ASP A C 1
ATOM 4572 O O . ASP A 1 591 ? 21.530 -12.017 35.903 1.00 39.50 591 ASP A O 1
ATOM 4576 N N . GLY A 1 592 ? 22.255 -13.621 34.548 1.00 29.73 592 GLY A N 1
ATOM 4577 C CA . GLY A 1 592 ? 23.327 -14.035 35.453 1.00 29.73 592 GLY A CA 1
ATOM 4578 C C . GLY A 1 592 ? 24.530 -13.076 35.401 1.00 29.73 592 GLY A C 1
ATOM 4579 O O . GLY A 1 592 ? 24.719 -12.348 34.429 1.00 29.73 592 GLY A O 1
ATOM 4580 N N . PRO A 1 593 ? 25.494 -13.197 36.330 1.00 37.41 593 PRO A N 1
ATOM 4581 C CA . PRO A 1 593 ? 25.419 -13.028 37.776 1.00 37.41 593 PRO A CA 1
ATOM 4582 C C . PRO A 1 593 ? 25.978 -11.644 38.179 1.00 37.41 593 PRO A C 1
ATOM 4584 O O . PRO A 1 593 ? 27.100 -11.292 37.813 1.00 37.41 593 PRO A O 1
ATOM 4587 N N . GLY A 1 594 ? 25.243 -10.864 38.978 1.00 34.88 594 GLY A N 1
ATOM 4588 C CA . GLY A 1 594 ? 25.634 -9.468 39.214 1.00 34.88 594 GLY A CA 1
ATOM 4589 C C . GLY A 1 594 ? 25.158 -8.797 40.495 1.00 34.88 594 GLY A C 1
ATOM 4590 O O . GLY A 1 594 ? 25.112 -7.576 40.526 1.00 34.88 594 GLY A O 1
ATOM 4591 N N . SER A 1 595 ? 24.848 -9.527 41.565 1.00 30.14 595 SER A N 1
ATOM 4592 C CA . SER A 1 595 ? 24.844 -8.930 42.908 1.00 30.14 595 SER A CA 1
ATOM 4593 C C . SER A 1 595 ? 25.015 -10.010 43.967 1.00 30.14 595 SER A C 1
ATOM 4595 O O . SER A 1 595 ? 24.052 -10.546 44.512 1.00 30.14 595 SER A O 1
ATOM 4597 N N . SER A 1 596 ? 26.272 -10.340 44.256 1.00 30.69 596 SER A N 1
ATOM 4598 C CA . SER A 1 596 ? 26.619 -10.864 45.569 1.00 30.69 596 SER A CA 1
ATOM 4599 C C . SER A 1 596 ? 26.170 -9.859 46.628 1.00 30.69 596 SER A C 1
ATOM 4601 O O . SER A 1 596 ? 26.493 -8.675 46.522 1.00 30.69 596 SER A O 1
ATOM 4603 N N . GLU A 1 597 ? 25.444 -10.370 47.617 1.00 33.06 597 GLU A N 1
ATOM 4604 C CA . GLU A 1 597 ? 25.295 -9.846 48.973 1.00 33.06 597 GLU A CA 1
ATOM 4605 C C . GLU A 1 597 ? 26.290 -8.735 49.333 1.00 33.06 597 GLU A C 1
ATOM 4607 O O . GLU A 1 597 ? 27.497 -8.975 49.387 1.00 33.06 597 GLU A O 1
ATOM 4612 N N . ILE A 1 598 ? 25.773 -7.563 49.701 1.00 32.28 598 ILE A N 1
ATOM 4613 C CA . ILE A 1 598 ? 26.314 -6.832 50.846 1.00 32.28 598 ILE A CA 1
ATOM 4614 C C . ILE A 1 598 ? 25.128 -6.383 51.700 1.00 32.28 598 ILE A C 1
ATOM 4616 O O . ILE A 1 598 ? 24.404 -5.451 51.358 1.00 32.28 598 ILE A O 1
ATOM 4620 N N . ASP A 1 599 ? 24.958 -7.100 52.808 1.00 33.09 599 ASP A N 1
ATOM 4621 C CA . ASP A 1 599 ? 24.308 -6.647 54.034 1.00 33.09 599 ASP A CA 1
ATOM 4622 C C . ASP A 1 599 ? 24.761 -5.226 54.423 1.00 33.09 599 ASP A C 1
ATOM 4624 O O . ASP A 1 599 ? 25.958 -5.012 54.642 1.00 33.09 599 ASP A O 1
ATOM 4628 N N . GLN A 1 600 ? 23.809 -4.296 54.584 1.00 33.16 600 GLN A N 1
ATOM 4629 C CA . GLN A 1 600 ? 23.543 -3.484 55.797 1.00 33.16 600 GLN A CA 1
ATOM 4630 C C . GLN A 1 600 ? 22.608 -2.306 55.522 1.00 33.16 600 GLN A C 1
ATOM 4632 O O . GLN A 1 600 ? 22.897 -1.509 54.603 1.00 33.16 600 GLN A O 1
#

Sequence (600 aa):
MSGKVRDCMADSVLGPEEIETLESFSDGSTTDCSGMLEYLGHFISRGVSEGRFTEKQAHHDLGIALWVAYACNNLDDYEHYYTASEWLSRVEDIASGCGVWYYRYANALMYCGKPGRALEYCERGVREDPDYPWNWLTLGRLRAHFGDRRGAYEAVAKGLALVPDDHEFLTLREDIDNGRTLEEMELHYIDPDDDFQLANGDRTNPEYVLKHLAVDGIVCDRPALDRLKARLGITGWSADHPYCTFLRDFRGGAVVVTLTMNEALASKKDPDSVARILESLESMDAEARRHLSEDSDPGALQLYGVSIGPFLDVKLSYSSHGTEEVRTVDFDSDLDIVTHSDGGPYAAIILLSSDSWNPEAILSDLRSQWGIGLKDAEVSDDSVIGMLGGDIVAISLMHARVPGEEAEENASNNYLWPGAVEAARAHTAHLVVALVNHGGDPLDCGLLFTKIVVSCARQPNVLGVYNCGTVFEPAAYIEAAKALKTGDIPLEDMVWFGMYRTSEGINAYTVGMRAYGRDEMEVIGAKDAPARVAAFLYDVAYHILFNGTTLRDGDTIGFYDDQSLTVRRGQGVSVDGISLRIEYPEGGPDDGPGSSEIDQ

Foldseek 3Di:
DDPVLVVLQVVAPQDPVNVVVLVVQDPPPDHPLVVLVVSLVCVLVVCCVVVVDHNLRSLQHPVSLLSQLVSLLVLQALVSLLVSLSSLVSNPVSCQLPLSSLLSNLSSCQLLQRLVVSLVSLVRSCVSHVLNLSSLLSNLLSCLQVPVLVSNVVSLVSNCVNPPPQPLSVLSVVCSVVSHHSLRSQLADSDPVVRVCLVPHDCPQVSNVRNNQSSLNRHAPPVLLVVLCVLQVFDDWDFPPPFIWTWDDDPNDIAIETAVGGNSLSSPDDSVLLNVCVVCVVVLLVVVLVVVVVPDDSVQWDFHYWYQYSQRKIKTWIDGPPDPDIDIWIAGSVRHTPPQLQADFFKKKFFFLFLDDDVVQLQVLCCPVPVDHFDPWDDDPFWTWGDDPPKIKIKGKFQAQDPDCQQLVLQVQDPPDPCSNVLSVNGGIMIMITIGDDPDQLLVSLLSSLSSQLSRLPTPGTSWMGGQSHTHGSVVSNVLNCLVVVVADSVVNQKDWGWDADPLAIKIWIGRLSNRSAFIEMEPSDNDDNVVRSVVSVVVSRCCSVSVDYDDQQAFDDPDPPHTWGWHWDQDPVDGDIYIYTGDDDDDDPPDDDDDDDDD

pLDDT: mean 88.36, std 12.72, range [29.73, 98.81]